Protein AF-A0A8H6J9D0-F1 (afdb_monomer)

pLDDT: mean 76.3, std 20.37, range [29.8, 97.44]

Secondary structure (DSSP, 8-state):
--------------------SHHHHHHHHHHHHHHTTSHHHHHHHHHHHHHHHHHHHHHHHHHHHHHHHHHHHHHHHHHHHHHHHHHHHHHHHHHHHHHHHHHHHHHHHHHHHHHHHHHHHHHHHHHHHHHHHHHHHHHHHHHHHHHHHHHHHHHHHHHHHHHHHHHHHHHHHHHHHHHHHHHHHHHHHHHHHHHHHHHHTS--PPPTTTTHHHHHHHHHHHHHHHHHHHHHHSTTTHHHHHHHHHHH-HHHHHHHHHHHHHHSHHHHHHHHHHHHHHHHHHHHHHHTTTS-TTTHHHHHHHHHHHHHHHHHHHHHHTTSSSEEEEE-----GGGEEEPPP----PPPP--------------PPPP----PPPPPPGGGEEEEEE-EEEEE-SS---SSSS--EEEEE-EEEEEHHHHHHHHHHHHHHHHHHHHHHHHHHHHTSS-------------------

Mean predicted aligned error: 22.45 Å

Organism: NCBI:txid2175906

Sequence (465 aa):
MTPSANHDPPKAGTSARRQGPEEVFDEFVSFIRRFCTEKSFKDLKALVLDYDTLQKKLGDTKAAYDKNLEELTRLVADRNTEKQRFEKKIEEQTKQHSKVLEDKAAAYLKLKAAQDATTARNETIKLLEENIKNFIVTHKRDEELNIKLNNTIKEQNEQLGVLKKETAMLKSELQSKIEDLDKQSKDLTTAESKIATFQSYTATLTQLQDVRVDISKTFASSFEDASSLFREFLGRDVEEALDTLPAVNPFQDTLVRAVLLEVLPDQQRTHRDTCAERVVEEVLTAVAGWVLADQLTTFKSRLSRLTSLLCVNWQRVQRLHERVEPCFVFETPDDWQPLPTWIDPVPSDSSATAAPRRQENREPQPRQKELKPAALSTSDIVEVVWPAFLANSLEQPTDEEGGTSDLIYHGFVLTRAEVQGAADEEMPRRAMRRAIRTSNTVAQKKRRDSAVFLSPGASDGLDVK

Structure (mmCIF, N/CA/C/O backbone):
data_AF-A0A8H6J9D0-F1
#
_entry.id   AF-A0A8H6J9D0-F1
#
loop_
_atom_site.group_PDB
_atom_site.id
_atom_site.type_symbol
_atom_site.label_atom_id
_atom_site.label_alt_id
_atom_site.label_comp_id
_atom_site.label_asym_id
_atom_site.label_entity_id
_atom_site.label_seq_id
_atom_site.pdbx_PDB_ins_code
_atom_site.Cartn_x
_atom_site.Cartn_y
_atom_site.Cartn_z
_atom_site.occupancy
_atom_site.B_iso_or_equiv
_atom_site.auth_seq_id
_atom_site.auth_comp_id
_atom_site.auth_asym_id
_atom_site.auth_atom_id
_atom_site.pdbx_PDB_model_num
ATOM 1 N N . MET A 1 1 ? 64.592 -9.053 -138.877 1.00 39.19 1 MET A N 1
ATOM 2 C CA . MET A 1 1 ? 63.715 -8.837 -140.046 1.00 39.19 1 MET A CA 1
ATOM 3 C C . MET A 1 1 ? 64.439 -7.922 -141.025 1.00 39.19 1 MET A C 1
ATOM 5 O O . MET A 1 1 ? 64.935 -6.887 -140.610 1.00 39.19 1 MET A O 1
ATOM 9 N N . THR A 1 2 ? 64.516 -8.360 -142.275 1.00 52.16 2 THR A N 1
ATOM 10 C CA . THR A 1 2 ? 65.007 -7.728 -143.528 1.00 52.16 2 THR A CA 1
ATOM 11 C C . THR A 1 2 ? 63.963 -8.094 -144.617 1.00 52.16 2 THR A C 1
ATOM 13 O O . THR A 1 2 ? 63.013 -8.795 -144.239 1.00 52.16 2 THR A O 1
ATOM 16 N N . PRO A 1 3 ? 64.046 -7.736 -145.929 1.00 52.19 3 PRO A N 1
ATOM 17 C CA . PRO A 1 3 ? 65.008 -6.923 -146.721 1.00 52.19 3 PRO A CA 1
ATOM 18 C C . PRO A 1 3 ? 64.584 -5.425 -146.777 1.00 52.19 3 PRO A C 1
ATOM 20 O O . PRO A 1 3 ? 64.103 -4.968 -145.746 1.00 52.19 3 PRO A O 1
ATOM 23 N N . SER A 1 4 ? 64.750 -4.549 -147.794 1.00 39.44 4 SER A N 1
ATOM 24 C CA . SER A 1 4 ? 65.168 -4.562 -149.229 1.00 39.44 4 SER A CA 1
ATOM 25 C C . SER A 1 4 ? 65.584 -3.129 -149.664 1.00 39.44 4 SER A C 1
ATOM 27 O O . SER A 1 4 ? 65.245 -2.195 -148.946 1.00 39.44 4 SER A O 1
ATOM 29 N N . ALA A 1 5 ? 66.168 -2.822 -150.839 1.00 44.75 5 ALA A N 1
ATOM 30 C CA . ALA A 1 5 ? 67.048 -3.520 -151.806 1.00 44.75 5 ALA A CA 1
ATOM 31 C C . ALA A 1 5 ? 67.361 -2.563 -153.002 1.00 44.75 5 ALA A C 1
ATOM 33 O O . ALA A 1 5 ? 66.811 -1.467 -153.053 1.00 44.75 5 ALA A O 1
ATOM 34 N N . ASN A 1 6 ? 68.147 -3.037 -153.986 1.00 37.31 6 ASN A N 1
ATOM 35 C CA . ASN A 1 6 ? 68.419 -2.472 -155.332 1.00 37.31 6 ASN A CA 1
ATOM 36 C C . ASN A 1 6 ? 69.357 -1.235 -155.381 1.00 37.31 6 ASN A C 1
ATOM 38 O O . ASN A 1 6 ? 69.153 -0.285 -154.636 1.00 37.31 6 ASN A O 1
ATOM 42 N N . HIS A 1 7 ? 70.498 -1.227 -156.101 1.00 37.91 7 HIS A N 1
ATOM 43 C CA . HIS A 1 7 ? 70.824 -1.523 -157.530 1.00 37.91 7 HIS A CA 1
ATOM 44 C C . HIS A 1 7 ? 70.458 -0.350 -158.481 1.00 37.91 7 HIS A C 1
ATOM 46 O O . HIS A 1 7 ? 69.357 0.176 -158.370 1.00 37.91 7 HIS A O 1
ATOM 52 N N . ASP A 1 8 ? 71.290 0.108 -159.440 1.00 38.03 8 ASP A N 1
ATOM 53 C CA . ASP A 1 8 ? 72.643 -0.330 -159.877 1.00 38.03 8 ASP A CA 1
ATOM 54 C C . ASP A 1 8 ? 73.431 0.781 -160.656 1.00 38.03 8 ASP A C 1
ATOM 56 O O . ASP A 1 8 ? 72.842 1.814 -160.982 1.00 38.03 8 ASP A O 1
ATOM 60 N N . PRO A 1 9 ? 74.745 0.614 -160.968 1.00 69.44 9 PRO A N 1
ATOM 61 C CA . PRO A 1 9 ? 75.595 1.568 -161.721 1.00 69.44 9 PRO A CA 1
ATOM 62 C C . PRO A 1 9 ? 75.652 1.272 -163.248 1.00 69.44 9 PRO A C 1
ATOM 64 O O . PRO A 1 9 ? 75.056 0.286 -163.683 1.00 69.44 9 PRO A O 1
ATOM 67 N N . PRO A 1 10 ? 76.397 2.046 -164.091 1.00 49.84 10 PRO A N 1
ATOM 68 C CA . PRO A 1 10 ? 77.712 1.525 -164.551 1.00 49.84 10 PRO A CA 1
ATOM 69 C C . PRO A 1 10 ? 78.811 2.515 -165.072 1.00 49.84 10 PRO A C 1
ATOM 71 O O . PRO A 1 10 ? 78.544 3.505 -165.739 1.00 49.84 10 PRO A O 1
ATOM 74 N N . LYS A 1 11 ? 80.079 2.093 -164.894 1.00 36.78 11 LYS A N 1
ATOM 75 C CA . LYS A 1 11 ? 81.253 2.118 -165.826 1.00 36.78 11 LYS A CA 1
ATOM 76 C C . LYS A 1 11 ? 81.725 3.396 -166.584 1.00 36.78 11 LYS A C 1
ATOM 78 O O . LYS A 1 11 ? 81.261 3.696 -167.673 1.00 36.78 11 LYS A O 1
ATOM 83 N N . ALA A 1 12 ? 82.855 3.933 -166.097 1.00 38.75 12 ALA A N 1
ATOM 84 C CA . ALA A 1 12 ? 84.196 3.997 -166.738 1.00 38.75 12 ALA A CA 1
ATOM 85 C C . ALA A 1 12 ? 84.439 4.569 -168.169 1.00 38.75 12 ALA A C 1
ATOM 87 O O . ALA A 1 12 ? 83.919 4.068 -169.159 1.00 38.75 12 ALA A O 1
ATOM 88 N N . GLY A 1 13 ? 85.437 5.470 -168.276 1.00 33.81 13 GLY A N 1
ATOM 89 C CA . GLY A 1 13 ? 86.128 5.879 -169.517 1.00 33.81 13 GLY A CA 1
ATOM 90 C C . GLY A 1 13 ? 87.422 6.677 -169.232 1.00 33.81 13 GLY A C 1
ATOM 91 O O . GLY A 1 13 ? 87.447 7.490 -168.313 1.00 33.81 13 GLY A O 1
ATOM 92 N N . THR A 1 14 ? 88.517 6.425 -169.962 1.00 34.75 14 THR A N 1
ATOM 93 C CA . THR A 1 14 ? 89.889 6.926 -169.682 1.00 34.75 14 THR A CA 1
ATOM 94 C C . THR A 1 14 ? 90.368 8.050 -170.620 1.00 34.75 14 THR A C 1
ATOM 96 O O . THR A 1 14 ? 90.040 8.025 -171.800 1.00 34.75 14 THR A O 1
ATOM 99 N N . SER A 1 15 ? 91.244 8.960 -170.134 1.00 35.75 15 SER A N 1
ATOM 100 C CA . SER A 1 15 ? 92.591 9.255 -170.719 1.00 35.75 15 SER A CA 1
ATOM 101 C C . SER A 1 15 ? 93.160 10.688 -170.498 1.00 35.75 15 SER A C 1
ATOM 103 O O . SER A 1 15 ? 92.928 11.595 -171.287 1.00 35.75 15 SER A O 1
ATOM 105 N N . ALA A 1 16 ? 94.025 10.828 -169.484 1.00 41.22 16 ALA A N 1
ATOM 106 C CA . ALA A 1 16 ? 95.269 11.631 -169.403 1.00 41.22 16 ALA A CA 1
ATOM 107 C C . ALA A 1 16 ? 95.466 13.015 -170.101 1.00 41.22 16 ALA A C 1
ATOM 109 O O . ALA A 1 16 ? 95.679 13.091 -171.311 1.00 41.22 16 ALA A O 1
ATOM 110 N N . ARG A 1 17 ? 95.784 14.044 -169.284 1.00 34.50 17 ARG A N 1
ATOM 111 C CA . ARG A 1 17 ? 97.059 14.817 -169.358 1.00 34.50 17 ARG A CA 1
ATOM 112 C C . ARG A 1 17 ? 97.435 15.394 -167.965 1.00 34.50 17 ARG A C 1
ATOM 114 O O . ARG A 1 17 ? 96.622 15.320 -167.055 1.00 34.50 17 ARG A O 1
ATOM 121 N N . ARG A 1 18 ? 98.684 15.854 -167.762 1.00 42.44 18 ARG A N 1
ATOM 122 C CA . ARG A 1 18 ? 99.296 16.179 -166.440 1.00 42.44 18 ARG A CA 1
ATOM 123 C C . ARG A 1 18 ? 99.123 17.642 -165.988 1.00 42.44 18 ARG A C 1
ATOM 125 O O . ARG A 1 18 ? 99.293 18.515 -166.833 1.00 42.44 18 ARG A O 1
ATOM 132 N N . GLN A 1 19 ? 99.061 17.880 -164.667 1.00 40.97 19 GLN A N 1
ATOM 133 C CA . GLN A 1 19 ? 99.590 19.077 -163.970 1.00 40.97 19 GLN A CA 1
ATOM 134 C C . GLN A 1 19 ? 99.745 18.847 -162.437 1.00 40.97 19 GLN A C 1
ATOM 136 O O . GLN A 1 19 ? 99.212 17.868 -161.929 1.00 40.97 19 GLN A O 1
ATOM 141 N N . GLY A 1 20 ? 100.556 19.698 -161.778 1.00 39.25 20 GLY A N 1
ATOM 142 C CA . GLY A 1 20 ? 100.629 20.055 -160.334 1.00 39.25 20 GLY A CA 1
ATOM 143 C C . GLY A 1 20 ? 100.443 19.031 -159.184 1.00 39.25 20 GLY A C 1
ATOM 144 O O . GLY A 1 20 ? 99.360 18.480 -159.032 1.00 39.25 20 GLY A O 1
ATOM 145 N N . PRO A 1 21 ? 101.422 18.885 -158.256 1.00 56.25 21 PRO A N 1
ATOM 146 C CA . PRO A 1 21 ? 101.198 18.285 -156.927 1.00 56.25 21 PRO A CA 1
ATOM 147 C C . PRO A 1 21 ? 100.826 19.292 -155.819 1.00 56.25 21 PRO A C 1
ATOM 149 O O . PRO A 1 21 ? 100.160 18.914 -154.860 1.00 56.25 21 PRO A O 1
ATOM 152 N N . GLU A 1 22 ? 101.276 20.550 -155.907 1.00 58.25 22 GLU A N 1
ATOM 153 C CA . GLU A 1 22 ? 101.143 21.531 -154.810 1.00 58.25 22 GLU A CA 1
ATOM 154 C C . GLU A 1 22 ? 99.717 22.093 -154.683 1.00 58.25 22 GLU A C 1
ATOM 156 O O . GLU A 1 22 ? 99.222 22.269 -153.570 1.00 58.25 22 GLU A O 1
ATOM 161 N N . GLU A 1 23 ? 99.008 22.256 -155.807 1.00 59.19 23 GLU A N 1
ATOM 162 C CA . GLU A 1 23 ? 97.603 22.693 -155.838 1.00 59.19 23 GLU A CA 1
ATOM 163 C C . GLU A 1 23 ? 96.685 21.762 -155.028 1.00 59.19 23 GLU A C 1
ATOM 165 O O . GLU A 1 23 ? 95.736 22.230 -154.409 1.00 59.19 23 GLU A O 1
ATOM 170 N N . VAL A 1 24 ? 97.003 20.463 -154.941 1.00 61.47 24 VAL A N 1
ATOM 171 C CA . VAL A 1 24 ? 96.236 19.478 -154.152 1.00 61.47 24 VAL A CA 1
ATOM 172 C C . VAL A 1 24 ? 96.331 19.759 -152.646 1.00 61.47 24 VAL A C 1
ATOM 174 O O . VAL A 1 24 ? 95.370 19.538 -151.907 1.00 61.47 24 VAL A O 1
ATOM 177 N N . PHE A 1 25 ? 97.472 20.270 -152.171 1.00 67.25 25 PHE A N 1
ATOM 178 C CA . PHE A 1 25 ? 97.645 20.633 -150.763 1.00 67.25 25 PHE A CA 1
ATOM 179 C C . PHE A 1 25 ? 96.922 21.936 -150.420 1.00 67.25 25 PHE A C 1
ATOM 181 O O . PHE A 1 25 ? 96.261 21.991 -149.382 1.00 67.25 25 PHE A O 1
ATOM 188 N N . ASP A 1 26 ? 96.982 22.951 -151.284 1.00 69.38 26 ASP A N 1
ATOM 189 C CA . ASP A 1 26 ? 96.216 24.186 -151.082 1.00 69.38 26 ASP A CA 1
ATOM 190 C C . ASP A 1 26 ? 94.705 23.966 -151.261 1.00 69.38 26 ASP A C 1
ATOM 192 O O . ASP A 1 26 ? 93.917 24.538 -150.508 1.00 69.38 26 ASP A O 1
ATOM 196 N N . GLU A 1 27 ? 94.272 23.077 -152.161 1.00 65.94 27 GLU A N 1
ATOM 197 C CA . GLU A 1 27 ? 92.868 22.667 -152.274 1.00 65.94 27 GLU A CA 1
ATOM 198 C C . GLU A 1 27 ? 92.399 21.925 -151.012 1.00 65.94 27 GLU A C 1
ATOM 200 O O . GLU A 1 27 ? 91.338 22.251 -150.479 1.00 65.94 27 GLU A O 1
ATOM 205 N N . PHE A 1 28 ? 93.205 21.014 -150.451 1.00 73.19 28 PHE A N 1
ATOM 206 C CA . PHE A 1 28 ? 92.889 20.354 -149.179 1.00 73.19 28 PHE A CA 1
ATOM 207 C C . PHE A 1 28 ? 92.873 21.332 -147.992 1.00 73.19 28 PHE A C 1
ATOM 209 O O . PHE A 1 28 ? 91.952 21.307 -147.175 1.00 73.19 28 PHE A O 1
ATOM 216 N N . VAL A 1 29 ? 93.847 22.241 -147.895 1.00 74.75 29 VAL A N 1
ATOM 217 C CA . VAL A 1 29 ? 93.881 23.276 -146.848 1.00 74.75 29 VAL A CA 1
ATOM 218 C C . VAL A 1 29 ? 92.708 24.248 -147.002 1.00 74.75 29 VAL A C 1
ATOM 220 O O . VAL A 1 29 ? 92.115 24.648 -145.998 1.00 74.75 29 VAL A O 1
ATOM 223 N N . SER A 1 30 ? 92.327 24.599 -148.231 1.00 74.19 30 SER A N 1
ATOM 224 C CA . SER A 1 30 ? 91.138 25.398 -148.542 1.00 74.19 30 SER A CA 1
ATOM 225 C C . SER A 1 30 ? 89.854 24.650 -148.175 1.00 74.19 30 SER A C 1
ATOM 227 O O . SER A 1 30 ? 88.984 25.229 -147.526 1.00 74.19 30 SER A O 1
ATOM 229 N N . PHE A 1 31 ? 89.762 23.348 -148.466 1.00 75.50 31 PHE A N 1
ATOM 230 C CA . PHE A 1 31 ? 88.655 22.483 -148.055 1.00 75.50 31 PHE A CA 1
ATOM 231 C C . PHE A 1 31 ? 88.523 22.409 -146.529 1.00 75.50 31 PHE A C 1
ATOM 233 O O . PHE A 1 31 ? 87.433 22.632 -146.012 1.00 75.50 31 PHE A O 1
ATOM 240 N N . ILE A 1 32 ? 89.616 22.202 -145.787 1.00 75.06 32 ILE A N 1
ATOM 241 C CA . ILE A 1 32 ? 89.613 22.238 -144.314 1.00 75.06 32 ILE A CA 1
ATOM 242 C C . ILE A 1 32 ? 89.181 23.621 -143.802 1.00 75.06 32 ILE A C 1
ATOM 244 O O . ILE A 1 32 ? 88.355 23.716 -142.895 1.00 75.06 32 ILE A O 1
ATOM 248 N N . ARG A 1 33 ? 89.679 24.714 -144.395 1.00 75.06 33 ARG A N 1
ATOM 249 C CA . ARG A 1 33 ? 89.313 26.089 -144.001 1.00 75.06 33 ARG A CA 1
ATOM 250 C C . ARG A 1 33 ? 87.840 26.398 -144.305 1.00 75.06 33 ARG A C 1
ATOM 252 O O . ARG A 1 33 ? 87.186 27.090 -143.524 1.00 75.06 33 ARG A O 1
ATOM 259 N N . ARG A 1 34 ? 87.305 25.846 -145.398 1.00 74.12 34 ARG A N 1
ATOM 260 C CA . ARG A 1 34 ? 85.893 25.900 -145.800 1.00 74.12 34 ARG A CA 1
ATOM 261 C C . ARG A 1 34 ? 85.025 25.081 -144.849 1.00 74.12 34 ARG A C 1
ATOM 263 O O . ARG A 1 34 ? 84.118 25.646 -144.260 1.00 74.12 34 ARG A O 1
ATOM 270 N N . PHE A 1 35 ? 85.357 23.820 -144.589 1.00 73.56 35 PHE A N 1
ATOM 271 C CA . PHE A 1 35 ? 84.652 22.959 -143.634 1.00 73.56 35 PHE A CA 1
ATOM 272 C C . PHE A 1 35 ? 84.623 23.567 -142.221 1.00 73.56 35 PHE A C 1
ATOM 274 O O . PHE A 1 35 ? 83.564 23.675 -141.614 1.00 73.56 35 PHE A O 1
ATOM 281 N N . CYS A 1 36 ? 85.746 24.103 -141.731 1.00 73.19 36 CYS A N 1
ATOM 282 C CA . CYS A 1 36 ? 85.807 24.805 -140.443 1.00 73.19 36 CYS A CA 1
ATOM 283 C C . CYS A 1 36 ? 85.058 26.156 -140.415 1.00 73.19 36 CYS A C 1
ATOM 285 O O . CYS A 1 36 ? 84.836 26.712 -139.335 1.00 73.19 36 CYS A O 1
ATOM 287 N N . THR A 1 37 ? 84.671 26.710 -141.570 1.00 76.62 37 THR A N 1
ATOM 288 C CA . THR A 1 37 ? 83.830 27.917 -141.667 1.00 76.62 37 THR A CA 1
ATOM 289 C C . THR A 1 37 ? 82.380 27.628 -142.057 1.00 76.62 37 THR A C 1
ATOM 291 O O . THR A 1 37 ? 81.529 28.497 -141.826 1.00 76.62 37 THR A O 1
ATOM 294 N N . GLU A 1 38 ? 82.072 26.428 -142.555 1.00 77.31 38 GLU A N 1
ATOM 295 C CA . GLU A 1 38 ? 80.714 25.949 -142.788 1.00 77.31 38 GLU A CA 1
ATOM 296 C C . GLU A 1 38 ? 79.884 25.962 -141.504 1.00 77.31 38 GLU A C 1
ATOM 298 O O . GLU A 1 38 ? 80.376 25.870 -140.373 1.00 77.31 38 GLU A O 1
ATOM 303 N N . LYS A 1 39 ? 78.569 26.078 -141.698 1.00 81.31 39 LYS A N 1
ATOM 304 C CA . LYS A 1 39 ? 77.612 26.075 -140.600 1.00 81.31 39 LYS A CA 1
ATOM 305 C C . LYS A 1 39 ? 77.633 24.741 -139.841 1.00 81.31 39 LYS A C 1
ATOM 307 O O . LYS A 1 39 ? 77.611 24.754 -138.621 1.00 81.31 39 LYS A O 1
ATOM 312 N N . SER A 1 40 ? 77.780 23.624 -140.553 1.00 78.94 40 SER A N 1
ATOM 313 C CA . SER A 1 40 ? 77.915 22.255 -140.028 1.00 78.94 40 SER A CA 1
ATOM 314 C C . SER A 1 40 ? 78.939 22.136 -138.887 1.00 78.94 40 SER A C 1
ATOM 316 O O . SER A 1 40 ? 78.613 21.638 -137.811 1.00 78.94 40 SER A O 1
ATOM 318 N N . PHE A 1 41 ? 80.160 22.640 -139.081 1.00 81.00 41 PHE A N 1
ATOM 319 C CA . PHE A 1 41 ? 81.224 22.575 -138.075 1.00 81.00 41 PHE A CA 1
ATOM 320 C C . PHE A 1 41 ? 81.017 23.561 -136.914 1.00 81.00 41 PHE A C 1
ATOM 322 O O . PHE A 1 41 ? 81.369 23.266 -135.771 1.00 81.00 41 PHE A O 1
ATOM 329 N N . LYS A 1 42 ? 80.409 24.725 -137.174 1.00 81.81 42 LYS A N 1
ATOM 330 C CA . LYS A 1 42 ? 80.035 25.691 -136.125 1.00 81.81 42 LYS A CA 1
ATOM 331 C C . LYS A 1 42 ? 78.899 25.163 -135.249 1.00 81.81 42 LYS A C 1
ATOM 333 O O . LYS A 1 42 ? 78.999 25.263 -134.029 1.00 81.81 42 LYS A O 1
ATOM 338 N N . ASP A 1 43 ? 77.888 24.552 -135.861 1.00 82.19 43 ASP A N 1
ATOM 339 C CA . ASP A 1 43 ? 76.774 23.881 -135.191 1.00 82.19 43 ASP A CA 1
ATOM 340 C C . ASP A 1 43 ? 77.309 22.687 -134.359 1.00 82.19 43 ASP A C 1
ATOM 342 O O . ASP A 1 43 ? 76.923 22.528 -133.204 1.00 82.19 43 ASP A O 1
ATOM 346 N N . LEU A 1 44 ? 78.291 21.919 -134.863 1.00 83.06 44 LEU A N 1
ATOM 347 C CA . LEU A 1 44 ? 78.986 20.871 -134.093 1.00 83.06 44 LEU A CA 1
ATOM 348 C C . LEU A 1 44 ? 79.792 21.431 -132.905 1.00 83.06 44 LEU A C 1
ATOM 350 O O . LEU A 1 44 ? 79.756 20.866 -131.814 1.00 83.06 44 LEU A O 1
ATOM 354 N N . LYS A 1 45 ? 80.507 22.550 -133.080 1.00 83.19 45 LYS A N 1
ATOM 355 C CA . LYS A 1 45 ? 81.243 23.201 -131.981 1.00 83.19 45 LYS A CA 1
ATOM 356 C C . LYS A 1 45 ? 80.298 23.759 -130.911 1.00 83.19 45 LYS A C 1
ATOM 358 O O . LYS A 1 45 ? 80.625 23.686 -129.729 1.00 83.19 45 LYS A O 1
ATOM 363 N N . ALA A 1 46 ? 79.142 24.290 -131.311 1.00 84.12 46 ALA A N 1
ATOM 364 C CA . ALA A 1 46 ? 78.084 24.679 -130.384 1.00 84.12 46 ALA A CA 1
ATOM 365 C C . ALA A 1 46 ? 77.550 23.455 -129.623 1.00 84.12 46 ALA A C 1
ATOM 367 O O . ALA A 1 46 ? 77.512 23.489 -128.401 1.00 84.12 46 ALA A O 1
ATOM 368 N N . LEU A 1 47 ? 77.275 22.344 -130.317 1.00 86.69 47 LEU A N 1
ATOM 369 C CA . LEU A 1 47 ? 76.805 21.094 -129.709 1.00 86.69 47 LEU A CA 1
ATOM 370 C C . LEU A 1 47 ? 77.774 20.529 -128.653 1.00 86.69 47 LEU A C 1
ATOM 372 O O . LEU A 1 47 ? 77.321 20.008 -127.638 1.00 86.69 47 LEU A O 1
ATOM 376 N N . VAL A 1 48 ? 79.093 20.652 -128.850 1.00 84.62 48 VAL A N 1
ATOM 377 C CA . VAL A 1 48 ? 80.096 20.259 -127.838 1.00 84.62 48 VAL A CA 1
ATOM 378 C C . VAL A 1 48 ? 80.061 21.189 -126.619 1.00 84.62 48 VAL A C 1
ATOM 380 O O . VAL A 1 48 ? 80.055 20.709 -125.491 1.00 84.62 48 VAL A O 1
ATOM 383 N N . LEU A 1 49 ? 79.959 22.508 -126.816 1.00 88.19 49 LEU A N 1
ATOM 384 C CA . LEU A 1 49 ? 79.837 23.468 -125.708 1.00 88.19 49 LEU A CA 1
ATOM 385 C C . LEU A 1 49 ? 78.505 23.324 -124.949 1.00 88.19 49 LEU A C 1
ATOM 387 O O . LEU A 1 49 ? 78.469 23.486 -123.727 1.00 88.19 49 LEU A O 1
ATOM 391 N N . ASP A 1 50 ? 77.422 22.986 -125.650 1.00 86.62 50 ASP A N 1
ATOM 392 C CA . ASP A 1 50 ? 76.129 22.645 -125.058 1.00 86.62 50 ASP A CA 1
ATOM 393 C C . ASP A 1 50 ? 76.195 21.311 -124.307 1.00 86.62 50 ASP A C 1
ATOM 395 O O . ASP A 1 50 ? 75.614 21.206 -123.229 1.00 86.62 50 ASP A O 1
ATOM 399 N N . TYR A 1 51 ? 76.942 20.319 -124.808 1.00 88.62 51 TYR A N 1
ATOM 400 C CA . TYR A 1 51 ? 77.208 19.065 -124.101 1.00 88.62 51 TYR A CA 1
ATOM 401 C C . TYR A 1 51 ? 78.001 19.302 -122.808 1.00 88.62 51 TYR A C 1
ATOM 403 O O . TYR A 1 51 ? 77.556 18.858 -121.753 1.00 88.62 51 TYR A O 1
ATOM 411 N N . ASP A 1 52 ? 79.096 20.068 -122.842 1.00 88.62 52 ASP A N 1
ATOM 412 C CA . ASP A 1 52 ? 79.868 20.434 -121.642 1.00 88.62 52 ASP A CA 1
ATOM 413 C C . ASP A 1 52 ? 78.996 21.207 -120.635 1.00 88.62 52 ASP A C 1
ATOM 415 O O . ASP A 1 52 ? 79.009 20.950 -119.427 1.00 88.62 52 ASP A O 1
ATOM 419 N N . THR A 1 53 ? 78.165 22.127 -121.136 1.00 88.00 53 THR A N 1
ATOM 420 C CA . THR A 1 53 ? 77.203 22.894 -120.332 1.00 88.00 53 THR A CA 1
ATOM 421 C C . THR A 1 53 ? 76.120 21.999 -119.726 1.00 88.00 53 THR A C 1
ATOM 423 O O . THR A 1 53 ? 75.715 22.211 -118.580 1.00 88.00 53 THR A O 1
ATOM 426 N N . LEU A 1 54 ? 75.643 20.993 -120.461 1.00 89.19 54 LEU A N 1
ATOM 427 C CA . LEU A 1 54 ? 74.652 20.023 -120.001 1.00 89.19 54 LEU A CA 1
ATOM 428 C C . LEU A 1 54 ? 75.259 19.045 -118.991 1.00 89.19 54 LEU A C 1
ATOM 430 O O . LEU A 1 54 ? 74.628 18.773 -117.974 1.00 89.19 54 LEU A O 1
ATOM 434 N N . GLN A 1 55 ? 76.491 18.580 -119.209 1.00 90.31 55 GLN A N 1
ATOM 435 C CA . GLN A 1 55 ? 77.233 17.734 -118.275 1.00 90.31 55 GLN A CA 1
ATOM 436 C C . GLN A 1 55 ? 77.511 18.480 -116.964 1.00 90.31 55 GLN A C 1
ATOM 438 O O . GLN A 1 55 ? 77.325 17.909 -115.888 1.00 90.31 55 GLN A O 1
ATOM 443 N N . LYS A 1 56 ? 77.860 19.773 -117.029 1.00 92.12 56 LYS A N 1
ATOM 444 C CA . LYS A 1 56 ? 77.970 20.620 -115.835 1.00 92.12 56 LYS A CA 1
ATOM 445 C C . LYS A 1 56 ? 76.626 20.760 -115.114 1.00 92.12 56 LYS A C 1
ATOM 447 O O . LYS A 1 56 ? 76.556 20.463 -113.927 1.00 92.12 56 LYS A O 1
ATOM 452 N N . LYS A 1 57 ? 75.548 21.120 -115.824 1.00 91.50 57 LYS A N 1
ATOM 453 C CA . LYS A 1 57 ? 74.188 21.201 -115.249 1.00 91.50 57 LYS A CA 1
ATOM 454 C C . LYS A 1 57 ? 73.735 19.872 -114.634 1.00 91.50 57 LYS A C 1
ATOM 456 O O . LYS A 1 57 ? 73.060 19.885 -113.610 1.00 91.50 57 LYS A O 1
ATOM 461 N N . LEU A 1 58 ? 74.106 18.735 -115.223 1.00 90.31 58 LEU A N 1
ATOM 462 C CA . LEU A 1 58 ? 73.825 17.399 -114.693 1.00 90.31 58 LEU A CA 1
ATOM 463 C C . LEU A 1 58 ? 74.615 17.122 -113.403 1.00 90.31 58 LEU A C 1
ATOM 465 O O . LEU A 1 58 ? 74.066 16.551 -112.466 1.00 90.31 58 LEU A O 1
ATOM 469 N N . GLY A 1 59 ? 75.870 17.574 -113.319 1.00 91.81 59 GLY A N 1
ATOM 470 C CA . GLY A 1 59 ? 76.657 17.556 -112.084 1.00 91.81 59 GLY A CA 1
ATOM 471 C C . GLY A 1 59 ? 76.048 18.434 -110.985 1.00 91.81 59 GLY A C 1
ATOM 472 O O . GLY A 1 59 ? 75.803 17.948 -109.883 1.00 91.81 59 GLY A O 1
ATOM 473 N N . ASP A 1 60 ? 75.732 19.692 -111.306 1.00 92.50 60 ASP A N 1
ATOM 474 C CA . ASP A 1 60 ? 75.143 20.665 -110.376 1.00 92.50 60 ASP A CA 1
ATOM 475 C C . ASP A 1 60 ? 73.768 20.188 -109.855 1.00 92.50 60 ASP A C 1
ATOM 477 O O . ASP A 1 60 ? 73.495 20.234 -108.654 1.00 92.50 60 ASP A O 1
ATOM 481 N N . THR A 1 61 ? 72.904 19.669 -110.738 1.00 91.00 61 THR A N 1
ATOM 482 C CA . THR A 1 61 ? 71.584 19.128 -110.354 1.00 91.00 61 THR A CA 1
ATOM 483 C C . THR A 1 61 ? 71.678 17.812 -109.592 1.00 91.00 61 THR A C 1
ATOM 485 O O . THR A 1 61 ? 70.895 17.615 -108.664 1.00 91.00 61 THR A O 1
ATOM 488 N N . LYS A 1 62 ? 72.646 16.939 -109.904 1.00 92.62 62 LYS A N 1
ATOM 489 C CA . LYS A 1 62 ? 72.903 15.740 -109.099 1.00 92.62 62 LYS A CA 1
ATOM 490 C C . LYS A 1 62 ? 73.368 16.113 -107.690 1.00 92.62 62 LYS A C 1
ATOM 492 O O . LYS A 1 62 ? 72.791 15.621 -106.729 1.00 92.62 62 LYS A O 1
ATOM 497 N N . ALA A 1 63 ? 74.332 17.023 -107.551 1.00 92.44 63 ALA A N 1
ATOM 498 C CA . ALA A 1 63 ? 74.800 17.481 -106.242 1.00 92.44 63 ALA A CA 1
ATOM 499 C C . ALA A 1 63 ? 73.672 18.133 -105.415 1.00 92.44 63 ALA A C 1
ATOM 501 O O . ALA A 1 63 ? 73.578 17.913 -104.208 1.00 92.44 63 ALA A O 1
ATOM 502 N N . ALA A 1 64 ? 72.775 18.885 -106.063 1.00 91.94 64 ALA A N 1
ATOM 503 C CA . ALA A 1 64 ? 71.578 19.421 -105.419 1.00 91.94 64 ALA A CA 1
ATOM 504 C C . ALA A 1 64 ? 70.576 18.323 -105.009 1.00 91.94 64 ALA A C 1
ATOM 506 O O . ALA A 1 64 ? 70.002 18.403 -103.926 1.00 91.94 64 ALA A O 1
ATOM 507 N N . TYR A 1 65 ? 70.374 17.290 -105.835 1.00 92.62 65 TYR A N 1
ATOM 508 C CA . TYR A 1 65 ? 69.523 16.142 -105.505 1.00 92.62 65 TYR A CA 1
ATOM 509 C C . TYR A 1 65 ? 70.080 15.340 -104.321 1.00 92.62 65 TYR A C 1
ATOM 511 O O . TYR A 1 65 ? 69.347 15.086 -103.366 1.00 92.62 65 TYR A O 1
ATOM 519 N N . ASP A 1 66 ? 71.372 15.008 -104.350 1.00 94.00 66 ASP A N 1
ATOM 520 C CA . ASP A 1 66 ? 72.053 14.259 -103.291 1.00 94.00 66 ASP A CA 1
ATOM 521 C C . ASP A 1 66 ? 71.980 15.037 -101.956 1.00 94.00 66 ASP A C 1
ATOM 523 O O . ASP A 1 66 ? 71.561 14.484 -100.938 1.00 94.00 66 ASP A O 1
ATOM 527 N N . LYS A 1 67 ? 72.227 16.359 -101.967 1.00 94.31 67 LYS A N 1
ATOM 528 C CA . LYS A 1 67 ? 72.059 17.230 -100.785 1.00 94.31 67 LYS A CA 1
ATOM 529 C C . LYS A 1 67 ? 70.607 17.318 -100.294 1.00 94.31 67 LYS A C 1
ATOM 531 O O . LYS A 1 67 ? 70.363 17.299 -99.089 1.00 94.31 67 LYS A O 1
ATOM 536 N N . ASN A 1 68 ? 69.630 17.403 -101.198 1.00 94.06 68 ASN A N 1
ATOM 537 C CA . ASN A 1 68 ? 68.212 17.396 -100.823 1.00 94.06 68 ASN A CA 1
ATOM 538 C C . ASN A 1 68 ? 67.804 16.057 -100.184 1.00 94.06 68 ASN A C 1
ATOM 540 O O . ASN A 1 68 ? 66.970 16.041 -99.280 1.00 94.06 68 ASN A O 1
ATOM 544 N N . LEU A 1 69 ? 68.401 14.943 -100.619 1.00 94.56 69 LEU A N 1
ATOM 545 C CA . LEU A 1 69 ? 68.182 13.618 -100.042 1.00 94.56 69 LEU A CA 1
ATOM 546 C C . LEU A 1 69 ? 68.804 13.498 -98.639 1.00 94.56 69 LEU A C 1
ATOM 548 O O . LEU A 1 69 ? 68.169 12.937 -97.743 1.00 94.56 69 LEU A O 1
ATOM 552 N N . GLU A 1 70 ? 69.988 14.073 -98.411 1.00 94.19 70 GLU A N 1
ATOM 553 C CA . GLU A 1 70 ? 70.595 14.196 -97.076 1.00 94.19 70 GLU A CA 1
ATOM 554 C C . GLU A 1 70 ? 69.736 15.052 -96.130 1.00 94.19 70 GLU A C 1
ATOM 556 O O . GLU A 1 70 ? 69.419 14.619 -95.018 1.00 94.19 70 GLU A O 1
ATOM 561 N N . GLU A 1 71 ? 69.297 16.238 -96.566 1.00 94.19 71 GLU A N 1
ATOM 562 C CA . GLU A 1 71 ? 68.445 17.118 -95.756 1.00 94.19 71 GLU A CA 1
ATOM 563 C C . GLU A 1 71 ? 67.082 16.486 -95.447 1.00 94.19 71 GLU A C 1
ATOM 565 O O . GLU A 1 71 ? 66.625 16.553 -94.304 1.00 94.19 71 GLU A O 1
ATOM 570 N N . LEU A 1 72 ? 66.463 15.801 -96.416 1.00 93.50 72 LEU A N 1
ATOM 571 C CA . LEU A 1 72 ? 65.235 15.032 -96.201 1.00 93.50 72 LEU A CA 1
ATOM 572 C C . LEU A 1 72 ? 65.452 13.883 -95.205 1.00 93.50 72 LEU A C 1
ATOM 574 O O . LEU A 1 72 ? 64.623 13.676 -94.319 1.00 93.50 72 LEU A O 1
ATOM 578 N N . THR A 1 73 ? 66.573 13.165 -95.307 1.00 94.19 73 THR A N 1
ATOM 579 C CA . THR A 1 73 ? 66.925 12.076 -94.382 1.00 94.19 73 THR A CA 1
ATOM 580 C C . THR A 1 73 ? 67.105 12.602 -92.958 1.00 94.19 73 THR A C 1
ATOM 582 O O . THR A 1 73 ? 66.569 12.012 -92.016 1.00 94.19 73 THR A O 1
ATOM 585 N N . ARG A 1 74 ? 67.772 13.755 -92.790 1.00 95.25 74 ARG A N 1
ATOM 586 C CA . ARG A 1 74 ? 67.895 14.433 -91.492 1.00 95.25 74 ARG A CA 1
ATOM 587 C C . ARG A 1 74 ? 66.528 14.852 -90.948 1.00 95.25 74 ARG A C 1
ATOM 589 O O . ARG A 1 74 ? 66.209 14.499 -89.821 1.00 95.25 74 ARG A O 1
ATOM 596 N N . LEU A 1 75 ? 65.689 15.510 -91.752 1.00 94.69 75 LEU A N 1
ATOM 597 C CA . LEU A 1 75 ? 64.343 15.934 -91.337 1.00 94.69 75 LEU A CA 1
ATOM 598 C C . LEU A 1 75 ? 63.442 14.751 -90.941 1.00 94.69 75 LEU A C 1
ATOM 600 O O . LEU A 1 75 ? 62.660 14.861 -89.996 1.00 94.69 75 LEU A O 1
ATOM 604 N N . VAL A 1 76 ? 63.559 13.604 -91.618 1.00 94.12 76 VAL A N 1
ATOM 605 C CA . VAL A 1 76 ? 62.857 12.367 -91.234 1.00 94.12 76 VAL A CA 1
ATOM 606 C C . VAL A 1 76 ? 63.379 11.824 -89.901 1.00 94.12 76 VAL A C 1
ATOM 608 O O . VAL A 1 76 ? 62.569 11.432 -89.059 1.00 94.12 76 VAL A O 1
ATOM 611 N N . ALA A 1 77 ? 64.695 11.832 -89.672 1.00 94.69 77 ALA A N 1
ATOM 612 C CA . ALA A 1 77 ? 65.279 11.447 -88.388 1.00 94.69 77 ALA A CA 1
ATOM 613 C C . ALA A 1 77 ? 64.821 12.384 -87.254 1.00 94.69 77 ALA A C 1
ATOM 615 O O . ALA A 1 77 ? 64.274 11.903 -86.260 1.00 94.69 77 ALA A O 1
ATOM 616 N N . ASP A 1 78 ? 64.943 13.701 -87.438 1.00 94.12 78 ASP A N 1
ATOM 617 C CA . ASP A 1 78 ? 64.523 14.729 -86.480 1.00 94.12 78 ASP A CA 1
ATOM 618 C C . ASP A 1 78 ? 63.046 14.545 -86.098 1.00 94.12 78 ASP A C 1
ATOM 620 O O . ASP A 1 78 ? 62.735 14.343 -84.919 1.00 94.12 78 ASP A O 1
ATOM 624 N N . ARG A 1 79 ? 62.145 14.472 -87.093 1.00 93.69 79 ARG A N 1
ATOM 625 C CA . ARG A 1 79 ? 60.701 14.246 -86.891 1.00 93.69 79 ARG A CA 1
ATOM 626 C C . ARG A 1 79 ? 60.407 12.932 -86.163 1.00 93.69 79 ARG A C 1
ATOM 628 O O . ARG A 1 79 ? 59.468 12.866 -85.372 1.00 93.69 79 ARG A O 1
ATOM 635 N N . ASN A 1 80 ? 61.186 11.879 -86.406 1.00 94.56 80 ASN A N 1
ATOM 636 C CA . ASN A 1 80 ? 61.024 10.607 -85.701 1.00 94.56 80 ASN A CA 1
ATOM 637 C C . ASN A 1 80 ? 61.479 10.705 -84.233 1.00 94.56 80 ASN A C 1
ATOM 639 O O . ASN A 1 80 ? 60.794 10.166 -83.361 1.00 94.56 80 ASN A O 1
ATOM 643 N N . THR A 1 81 ? 62.562 11.432 -83.923 1.00 94.69 81 THR A N 1
ATOM 644 C CA . THR A 1 81 ? 62.948 11.687 -82.519 1.00 94.69 81 THR A CA 1
ATOM 645 C C . THR A 1 81 ? 61.930 12.570 -81.798 1.00 94.69 81 THR A C 1
ATOM 647 O O . THR A 1 81 ? 61.617 12.322 -80.634 1.00 94.69 81 THR A O 1
ATOM 650 N N . GLU A 1 82 ? 61.359 13.563 -82.484 1.00 92.94 82 GLU A N 1
ATOM 651 C CA . GLU A 1 82 ? 60.320 14.427 -81.931 1.00 92.94 82 GLU A CA 1
ATOM 652 C C . GLU A 1 82 ? 59.013 13.656 -81.692 1.00 92.94 82 GLU A C 1
ATOM 654 O O . GLU A 1 82 ? 58.454 13.742 -80.596 1.00 92.94 82 GLU A O 1
ATOM 659 N N . LYS A 1 83 ? 58.585 12.801 -82.638 1.00 94.62 83 LYS A N 1
ATOM 660 C CA . LYS A 1 83 ? 57.466 11.868 -82.423 1.00 94.62 83 LYS A CA 1
ATOM 661 C C . LYS A 1 83 ? 57.690 11.034 -81.163 1.00 94.62 83 LYS A C 1
ATOM 663 O O . LYS A 1 83 ? 56.813 11.014 -80.309 1.00 94.62 83 LYS A O 1
ATOM 668 N N . GLN A 1 84 ? 58.861 10.411 -81.001 1.00 95.00 84 GLN A N 1
ATOM 669 C CA . GLN A 1 84 ? 59.172 9.609 -79.809 1.00 95.00 84 GLN A CA 1
ATOM 670 C C . GLN A 1 84 ? 59.158 10.425 -78.504 1.00 95.00 84 GLN A C 1
ATOM 672 O O . GLN A 1 84 ? 58.813 9.885 -77.452 1.00 95.00 84 GLN A O 1
ATOM 677 N N . ARG A 1 85 ? 59.516 11.718 -78.537 1.00 94.69 85 ARG A N 1
ATOM 678 C CA . ARG A 1 85 ? 59.402 12.616 -77.371 1.00 94.69 85 ARG A CA 1
ATOM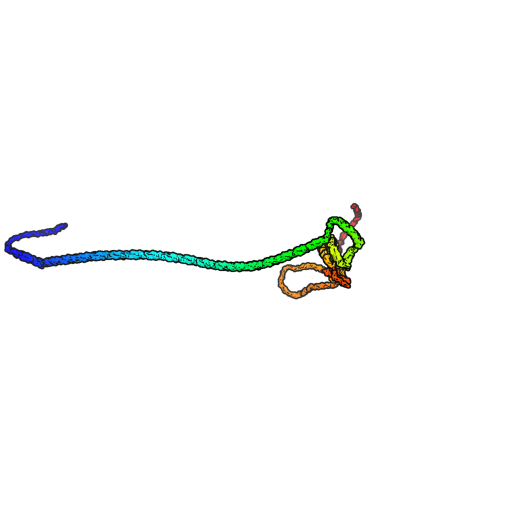 679 C C . ARG A 1 85 ? 57.941 12.902 -77.021 1.00 94.69 85 ARG A C 1
ATOM 681 O O . ARG A 1 85 ? 57.595 12.862 -75.842 1.00 94.69 85 ARG A O 1
ATOM 688 N N . PHE A 1 86 ? 57.086 13.161 -78.012 1.00 93.94 86 PHE A N 1
ATOM 689 C CA . PHE A 1 86 ? 55.653 13.362 -77.780 1.00 93.94 86 PHE A CA 1
ATOM 690 C C . PHE A 1 86 ? 54.942 12.076 -77.347 1.00 93.94 86 PHE A C 1
ATOM 692 O O . PHE A 1 86 ? 54.141 12.121 -76.423 1.00 93.94 86 PHE A O 1
ATOM 699 N N . GLU A 1 87 ? 55.284 10.933 -77.939 1.00 95.38 87 GLU A N 1
ATOM 700 C CA . GLU A 1 87 ? 54.744 9.606 -77.614 1.00 95.38 87 GLU A CA 1
ATOM 701 C C . GLU A 1 87 ? 55.010 9.263 -76.136 1.00 95.38 87 GLU A C 1
ATOM 703 O O . GLU A 1 87 ? 54.064 9.090 -75.371 1.00 95.38 87 GLU A O 1
ATOM 708 N N . LYS A 1 88 ? 56.266 9.375 -75.675 1.00 95.69 88 LYS A N 1
ATOM 709 C CA . LYS A 1 88 ? 56.633 9.223 -74.251 1.00 95.69 88 LYS A CA 1
ATOM 710 C C . LYS A 1 88 ? 55.948 10.231 -73.323 1.00 95.69 88 LYS A C 1
ATOM 712 O O . LYS A 1 88 ? 55.637 9.910 -72.176 1.00 95.69 88 LYS A O 1
ATOM 717 N N . LYS A 1 89 ? 55.715 11.464 -73.790 1.00 95.88 89 LYS A N 1
ATOM 718 C CA . LYS A 1 89 ? 54.997 12.486 -73.011 1.00 95.88 89 LYS A CA 1
ATOM 719 C C . LYS A 1 89 ? 53.512 12.140 -72.866 1.00 95.88 89 LYS A C 1
ATOM 721 O O . LYS A 1 89 ? 52.966 12.326 -71.783 1.00 95.88 89 LYS A O 1
ATOM 726 N N . ILE A 1 90 ? 52.882 11.608 -73.914 1.00 93.81 90 ILE A N 1
ATOM 727 C CA . ILE A 1 90 ? 51.492 11.135 -73.895 1.00 93.81 90 ILE A CA 1
ATOM 728 C C . ILE A 1 90 ? 51.359 9.910 -72.983 1.00 93.81 90 ILE A C 1
ATOM 730 O O . ILE A 1 90 ? 50.436 9.872 -72.174 1.00 93.81 90 ILE A O 1
ATOM 734 N N . GLU A 1 91 ? 52.289 8.952 -73.045 1.00 95.31 91 GLU A N 1
ATOM 735 C CA . GLU A 1 91 ? 52.325 7.787 -72.146 1.00 95.31 91 GLU A CA 1
ATOM 736 C C . GLU A 1 91 ? 52.387 8.209 -70.669 1.00 95.31 91 GLU A C 1
ATOM 738 O O . GLU A 1 91 ? 51.539 7.808 -69.869 1.00 95.31 91 GLU A O 1
ATOM 743 N N . GLU A 1 92 ? 53.341 9.070 -70.301 1.00 95.69 92 GLU A N 1
ATOM 744 C CA . GLU A 1 92 ? 53.502 9.518 -68.914 1.00 95.69 92 GLU A CA 1
ATOM 745 C C . GLU A 1 92 ? 52.337 10.417 -68.455 1.00 95.69 92 GLU A C 1
ATOM 747 O O . GLU A 1 92 ? 51.860 10.252 -67.334 1.00 95.69 92 GLU A O 1
ATOM 752 N N . GLN A 1 93 ? 51.782 11.285 -69.314 1.00 94.31 93 GLN A N 1
ATOM 753 C CA . GLN A 1 93 ? 50.558 12.034 -68.986 1.00 94.31 93 GLN A CA 1
ATOM 754 C C . GLN A 1 93 ? 49.336 11.115 -68.814 1.00 94.31 93 GLN A C 1
ATOM 756 O O . GLN A 1 93 ? 48.536 11.336 -67.907 1.00 94.31 93 GLN A O 1
ATOM 761 N N . THR A 1 94 ? 49.203 10.061 -69.624 1.00 93.62 94 THR A N 1
ATOM 762 C CA . THR A 1 94 ? 48.110 9.076 -69.512 1.00 93.62 94 THR A CA 1
ATOM 763 C C . THR A 1 94 ? 48.220 8.286 -68.209 1.00 93.62 94 THR A C 1
ATOM 765 O O . THR A 1 94 ? 47.234 8.120 -67.494 1.00 93.62 94 THR A O 1
ATOM 768 N N . LYS A 1 95 ? 49.434 7.867 -67.848 1.00 96.19 95 LYS A N 1
ATOM 769 C CA . LYS A 1 95 ? 49.751 7.181 -66.590 1.00 96.19 95 LYS A CA 1
ATOM 770 C C . LYS A 1 95 ? 49.503 8.065 -65.363 1.00 96.19 95 LYS A C 1
ATOM 772 O O . LYS A 1 95 ? 48.898 7.605 -64.396 1.00 96.19 95 LYS A O 1
ATOM 777 N N . GLN A 1 96 ? 49.896 9.340 -65.412 1.00 94.56 96 GLN A N 1
ATOM 778 C CA . GLN A 1 96 ? 49.571 10.319 -64.368 1.00 94.56 96 GLN A CA 1
ATOM 779 C C . GLN A 1 96 ? 48.058 10.542 -64.254 1.00 94.56 96 GLN A C 1
ATOM 781 O O . GLN A 1 96 ? 47.533 10.573 -63.144 1.00 94.56 96 GLN A O 1
ATOM 786 N N . HIS A 1 97 ? 47.340 10.633 -65.377 1.00 93.62 97 HIS A N 1
ATOM 787 C CA . HIS A 1 97 ? 45.886 10.791 -65.384 1.00 93.62 97 HIS A CA 1
ATOM 788 C C . HIS A 1 97 ? 45.153 9.557 -64.827 1.00 93.62 97 HIS A C 1
ATOM 790 O O . HIS A 1 97 ? 44.249 9.725 -64.011 1.00 93.62 97 HIS A O 1
ATOM 796 N N . SER A 1 98 ? 45.568 8.333 -65.185 1.00 95.25 98 SER A N 1
ATOM 797 C CA . SER A 1 98 ? 45.032 7.091 -64.593 1.00 95.25 98 SER A CA 1
ATOM 798 C C . SER A 1 98 ? 45.222 7.090 -63.081 1.00 95.25 98 SER A C 1
ATOM 800 O O . SER A 1 98 ? 44.247 6.983 -62.339 1.00 95.25 98 SER A O 1
ATOM 802 N N . LYS A 1 99 ? 46.448 7.365 -62.614 1.00 96.38 99 LYS A N 1
ATOM 803 C CA . LYS A 1 99 ? 46.741 7.446 -61.183 1.00 96.38 99 LYS A CA 1
ATOM 804 C C . LYS A 1 99 ? 45.876 8.496 -60.473 1.00 96.38 99 LYS A C 1
ATOM 806 O O . LYS A 1 99 ? 45.333 8.214 -59.414 1.00 96.38 99 LYS A O 1
ATOM 811 N N . VAL A 1 100 ? 45.696 9.685 -61.053 1.00 95.00 100 VAL A N 1
ATOM 812 C CA . VAL A 1 100 ? 44.836 10.735 -60.472 1.00 95.00 100 VAL A CA 1
ATOM 813 C C . VAL A 1 100 ? 43.360 10.315 -60.434 1.00 95.00 100 VAL A C 1
ATOM 815 O O . VAL A 1 100 ? 42.660 10.672 -59.486 1.00 95.00 100 VAL A O 1
ATOM 818 N N . LEU A 1 101 ? 42.870 9.538 -61.407 1.00 94.75 101 LEU A N 1
ATOM 819 C CA . LEU A 1 101 ? 41.523 8.956 -61.360 1.00 94.75 101 LEU A CA 1
ATOM 820 C C . LEU A 1 101 ? 41.396 7.880 -60.270 1.00 94.75 101 LEU A C 1
ATOM 822 O O . LEU A 1 101 ? 40.403 7.879 -59.543 1.00 94.75 101 LEU A O 1
ATOM 826 N N . GLU A 1 102 ? 42.395 7.010 -60.122 1.00 95.44 102 GLU A N 1
ATOM 827 C CA . GLU A 1 102 ? 42.460 5.973 -59.083 1.00 95.44 102 GLU A CA 1
ATOM 828 C C . GLU A 1 102 ? 42.531 6.591 -57.674 1.00 95.44 102 GLU A C 1
ATOM 830 O O . GLU A 1 102 ? 41.707 6.269 -56.815 1.00 95.44 102 GLU A O 1
ATOM 835 N N . ASP A 1 103 ? 43.433 7.555 -57.457 1.00 95.62 103 ASP A N 1
ATOM 836 C CA . ASP A 1 103 ? 43.566 8.319 -56.210 1.00 95.62 103 ASP A CA 1
ATOM 837 C C . ASP A 1 103 ? 42.258 9.071 -55.881 1.00 95.62 103 ASP A C 1
ATOM 839 O O . ASP A 1 103 ? 41.805 9.066 -54.732 1.00 95.62 103 ASP A O 1
ATOM 843 N N . LYS A 1 104 ? 41.589 9.661 -56.886 1.00 95.50 104 LYS A N 1
ATOM 844 C CA . LYS A 1 104 ? 40.282 10.328 -56.729 1.00 95.50 104 LYS A CA 1
ATOM 845 C C . LYS A 1 104 ? 39.162 9.346 -56.374 1.00 95.50 104 LYS A C 1
ATOM 847 O O . LYS A 1 104 ? 38.336 9.663 -55.517 1.00 95.50 104 LYS A O 1
ATOM 852 N N . ALA A 1 105 ? 39.119 8.168 -56.996 1.00 95.56 105 ALA A N 1
ATOM 853 C CA . ALA A 1 105 ? 38.139 7.130 -56.680 1.00 95.56 105 ALA A CA 1
ATOM 854 C C . ALA A 1 105 ? 38.344 6.590 -55.253 1.00 95.56 105 ALA A C 1
ATOM 856 O O . ALA A 1 105 ? 37.389 6.505 -54.479 1.00 95.56 105 ALA A O 1
ATOM 857 N N . ALA A 1 106 ? 39.594 6.324 -54.864 1.00 96.31 106 ALA A N 1
ATOM 858 C CA . ALA A 1 106 ? 39.951 5.915 -53.509 1.00 96.31 106 ALA A CA 1
ATOM 859 C C . ALA A 1 106 ? 39.621 6.999 -52.465 1.00 96.31 106 ALA A C 1
ATOM 861 O O . ALA A 1 106 ? 39.127 6.681 -51.382 1.00 96.31 106 ALA A O 1
ATOM 862 N N . ALA A 1 107 ? 39.844 8.279 -52.782 1.00 95.44 107 ALA A N 1
ATOM 863 C CA . ALA A 1 107 ? 39.458 9.400 -51.927 1.00 95.44 107 ALA A CA 1
ATOM 864 C C . ALA A 1 107 ? 37.931 9.520 -51.777 1.00 95.44 107 ALA A C 1
ATOM 866 O O . ALA A 1 107 ? 37.447 9.712 -50.663 1.00 95.44 107 ALA A O 1
ATOM 867 N N . TYR A 1 108 ? 37.164 9.345 -52.859 1.00 95.81 108 TYR A N 1
ATOM 868 C CA . TYR A 1 108 ? 35.699 9.377 -52.815 1.00 95.81 108 TYR A CA 1
ATOM 869 C C . TYR A 1 108 ? 35.114 8.218 -51.991 1.00 95.81 108 TYR A C 1
ATOM 871 O O . TYR A 1 108 ? 34.229 8.438 -51.167 1.00 95.81 108 TYR A O 1
ATOM 879 N N . LEU A 1 109 ? 35.653 7.001 -52.136 1.00 96.00 109 LEU A N 1
ATOM 880 C CA . LEU A 1 109 ? 35.258 5.850 -51.315 1.00 96.00 109 LEU A CA 1
ATOM 881 C C . LEU A 1 109 ? 35.573 6.067 -49.825 1.00 96.00 109 LEU A C 1
ATOM 883 O O . LEU A 1 109 ? 34.726 5.787 -48.979 1.00 96.00 109 LEU A O 1
ATOM 887 N N . LYS A 1 110 ? 36.748 6.626 -49.497 1.00 96.62 110 LYS A N 1
ATOM 888 C CA . LYS A 1 110 ? 37.110 7.001 -48.116 1.00 96.62 110 LYS A CA 1
ATOM 889 C C . LYS A 1 110 ? 36.186 8.082 -47.549 1.00 96.62 110 LYS A C 1
ATOM 891 O O . LYS A 1 110 ? 35.757 7.962 -46.405 1.00 96.62 110 LYS A O 1
ATOM 896 N N . LEU A 1 111 ? 35.856 9.107 -48.339 1.00 95.19 111 LEU A N 1
ATOM 897 C CA . LEU A 1 111 ? 34.933 10.173 -47.942 1.00 95.19 111 LEU A CA 1
ATOM 898 C C . LEU A 1 111 ? 33.532 9.618 -47.665 1.00 95.19 111 LEU A C 1
ATOM 900 O O . LEU A 1 111 ? 32.957 9.925 -46.624 1.00 95.19 111 LEU A O 1
ATOM 904 N N . LYS A 1 112 ? 33.013 8.754 -48.548 1.00 95.94 112 LYS A N 1
ATOM 905 C CA . LYS A 1 112 ? 31.714 8.109 -48.345 1.00 95.94 112 LYS A CA 1
ATOM 906 C C . LYS A 1 112 ? 31.713 7.234 -47.087 1.00 95.94 112 LYS A C 1
ATOM 908 O O . LYS A 1 112 ? 30.853 7.416 -46.238 1.00 95.94 112 LYS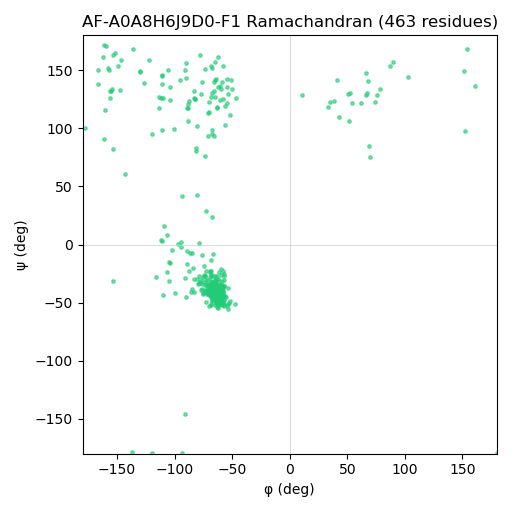 A O 1
ATOM 913 N N . ALA A 1 113 ? 32.713 6.370 -46.905 1.00 95.75 113 ALA A N 1
ATOM 914 C CA . ALA A 1 113 ? 32.819 5.540 -45.702 1.00 95.75 113 ALA A CA 1
ATOM 915 C C . ALA A 1 113 ? 32.915 6.375 -44.406 1.00 95.75 113 ALA A C 1
ATOM 917 O O . ALA A 1 113 ? 32.347 5.999 -43.383 1.00 95.75 113 ALA A O 1
ATOM 918 N N . ALA A 1 114 ? 33.586 7.534 -44.443 1.00 94.50 114 ALA A N 1
ATOM 919 C CA . ALA A 1 114 ? 33.624 8.469 -43.319 1.00 94.50 114 ALA A CA 1
ATOM 920 C C . ALA A 1 114 ? 32.265 9.155 -43.068 1.00 94.50 114 ALA A C 1
ATOM 922 O O . ALA A 1 114 ? 31.892 9.365 -41.912 1.00 94.50 114 ALA A O 1
ATOM 923 N N . GLN A 1 115 ? 31.503 9.472 -44.119 1.00 95.81 115 GLN A N 1
ATOM 924 C CA . GLN A 1 115 ? 30.145 10.018 -44.021 1.00 95.81 115 GLN A CA 1
ATOM 925 C C . GLN A 1 115 ? 29.156 8.982 -43.456 1.00 95.81 115 GLN A C 1
ATOM 927 O O . GLN A 1 115 ? 28.413 9.289 -42.521 1.00 95.81 115 GLN A O 1
ATOM 932 N N . ASP A 1 116 ? 29.201 7.745 -43.953 1.00 95.38 116 ASP A N 1
ATOM 933 C CA . ASP A 1 116 ? 28.382 6.620 -43.485 1.00 95.38 116 ASP A CA 1
ATOM 934 C C . ASP A 1 116 ? 28.705 6.291 -42.004 1.00 95.38 116 ASP A C 1
ATOM 936 O O . ASP A 1 116 ? 27.813 6.141 -41.169 1.00 95.38 116 ASP A O 1
ATOM 940 N N . ALA A 1 117 ? 29.986 6.316 -41.612 1.00 96.00 117 ALA A N 1
ATOM 941 C CA . ALA A 1 117 ? 30.394 6.175 -40.209 1.00 96.00 117 ALA A CA 1
ATOM 942 C C . ALA A 1 117 ? 29.989 7.372 -39.321 1.00 96.00 117 ALA A C 1
ATOM 944 O O . ALA A 1 117 ? 29.803 7.214 -38.112 1.00 96.00 117 ALA A O 1
ATOM 945 N N . THR A 1 118 ? 29.851 8.573 -39.890 1.00 95.88 118 THR A N 1
ATOM 946 C CA . THR A 1 118 ? 29.402 9.770 -39.156 1.00 95.88 118 THR A CA 1
ATOM 947 C C . THR A 1 118 ? 27.892 9.752 -38.928 1.00 95.88 118 THR A C 1
ATOM 949 O O . THR A 1 118 ? 27.438 10.095 -37.839 1.00 95.88 118 THR A O 1
ATOM 952 N N . THR A 1 119 ? 27.105 9.295 -39.905 1.00 95.81 119 THR A N 1
ATOM 953 C CA . THR A 1 119 ? 25.651 9.123 -39.742 1.00 95.81 119 THR A CA 1
ATOM 954 C C . THR A 1 119 ? 25.325 8.055 -38.695 1.00 95.81 119 THR A C 1
ATOM 956 O O . THR A 1 119 ? 24.613 8.370 -37.742 1.00 95.81 119 THR A O 1
ATOM 959 N N . ALA A 1 120 ? 25.962 6.879 -38.749 1.00 96.12 120 ALA A N 1
ATOM 960 C CA . ALA A 1 120 ? 25.800 5.835 -37.728 1.00 96.12 120 ALA A CA 1
ATOM 961 C C . ALA A 1 120 ? 26.193 6.300 -36.305 1.00 96.12 120 ALA A C 1
ATOM 963 O O . ALA A 1 120 ? 25.533 5.965 -35.315 1.00 96.12 120 ALA A O 1
ATOM 964 N N . ARG A 1 121 ? 27.241 7.130 -36.173 1.00 96.06 121 ARG A N 1
ATOM 965 C CA . ARG A 1 121 ? 27.595 7.768 -34.889 1.00 96.06 121 ARG A CA 1
ATOM 966 C C . ARG A 1 121 ? 26.530 8.759 -34.422 1.00 96.06 121 ARG A C 1
ATOM 968 O O . ARG A 1 121 ? 26.183 8.739 -33.248 1.00 96.06 121 ARG A O 1
ATOM 975 N N . ASN A 1 122 ? 25.983 9.583 -35.313 1.00 95.81 122 ASN A N 1
ATOM 976 C CA . ASN A 1 122 ? 24.927 10.540 -34.971 1.00 95.81 122 ASN A CA 1
ATOM 977 C C . ASN A 1 122 ? 23.614 9.847 -34.560 1.00 95.81 122 ASN A C 1
ATOM 979 O O . ASN A 1 122 ? 22.917 10.333 -33.673 1.00 95.81 122 ASN A O 1
ATOM 983 N N . GLU A 1 123 ? 23.287 8.701 -35.156 1.00 96.50 123 GLU A N 1
ATOM 984 C CA . GLU A 1 123 ? 22.169 7.843 -34.737 1.00 96.50 123 GLU A CA 1
ATOM 985 C C . GLU A 1 123 ? 22.419 7.233 -33.351 1.00 96.50 123 GLU A C 1
ATOM 987 O O . GLU A 1 123 ? 21.555 7.309 -32.478 1.00 96.50 123 GLU A O 1
ATOM 992 N N . THR A 1 124 ? 23.637 6.738 -33.104 1.00 96.94 124 THR A N 1
ATOM 993 C CA . THR A 1 124 ? 24.056 6.246 -31.780 1.00 96.94 124 THR A CA 1
ATOM 994 C C . THR A 1 124 ? 23.970 7.347 -30.713 1.00 96.94 124 THR A C 1
ATOM 996 O O . THR A 1 124 ? 23.472 7.103 -29.617 1.00 96.94 124 THR A O 1
ATOM 999 N N . ILE A 1 125 ? 24.402 8.574 -31.029 1.00 97.12 125 ILE A N 1
ATOM 1000 C CA . ILE A 1 125 ? 24.315 9.734 -30.127 1.00 97.12 125 ILE A CA 1
ATOM 1001 C C . ILE A 1 125 ? 22.854 10.063 -29.802 1.00 97.12 125 ILE A C 1
ATOM 1003 O O . ILE A 1 125 ? 22.529 10.215 -28.628 1.00 97.12 125 ILE A O 1
ATOM 1007 N N . LYS A 1 126 ? 21.952 10.097 -30.794 1.00 97.19 126 LYS A N 1
ATOM 1008 C CA . LYS A 1 126 ? 20.514 10.328 -30.558 1.00 97.19 126 LYS A CA 1
ATOM 1009 C C . LYS A 1 126 ? 19.894 9.273 -29.638 1.00 97.19 126 LYS A C 1
ATOM 1011 O O . LYS A 1 126 ? 19.167 9.633 -28.716 1.00 97.19 126 LYS A O 1
ATOM 1016 N N . LEU A 1 127 ? 20.215 7.996 -29.852 1.00 97.00 127 LEU A N 1
ATOM 1017 C CA . LEU A 1 127 ? 19.740 6.900 -29.004 1.00 97.00 127 LEU A CA 1
ATOM 1018 C C . LEU A 1 127 ? 20.266 7.028 -27.563 1.00 97.00 127 LEU A C 1
ATOM 1020 O O . LEU A 1 127 ? 19.527 6.809 -26.606 1.00 97.00 127 LEU A O 1
ATOM 1024 N N . LEU A 1 128 ? 21.532 7.422 -27.390 1.00 96.75 128 LEU A N 1
ATOM 1025 C CA . LEU A 1 128 ? 22.108 7.692 -26.071 1.00 96.75 128 LEU A CA 1
ATOM 1026 C C . LEU A 1 128 ? 21.471 8.919 -25.403 1.00 96.75 128 LEU A C 1
ATOM 1028 O O . LEU A 1 128 ? 21.165 8.858 -24.217 1.00 96.75 128 LEU A O 1
ATOM 1032 N N . GLU A 1 129 ? 21.204 10.000 -26.139 1.00 97.06 129 GLU A N 1
ATOM 1033 C CA . GLU A 1 129 ? 20.475 11.157 -25.612 1.00 97.06 129 GLU A CA 1
ATOM 1034 C C . GLU A 1 129 ? 19.056 10.802 -25.151 1.00 97.06 129 GLU A C 1
ATOM 1036 O O . GLU A 1 129 ? 18.605 11.311 -24.127 1.00 97.06 129 GLU A O 1
ATOM 1041 N N . GLU A 1 130 ? 18.331 9.970 -25.902 1.00 97.12 130 GLU A N 1
ATOM 1042 C CA . GLU A 1 130 ? 16.989 9.514 -25.532 1.00 97.12 130 GLU A CA 1
ATOM 1043 C C . GLU A 1 130 ? 17.028 8.632 -24.279 1.00 97.12 130 GLU A C 1
ATOM 1045 O O . GLU A 1 130 ? 16.289 8.881 -23.326 1.00 97.12 130 GLU A O 1
ATOM 1050 N N . ASN A 1 131 ? 17.972 7.690 -24.211 1.00 96.88 131 ASN A N 1
ATOM 1051 C CA . ASN A 1 131 ? 18.204 6.881 -23.016 1.00 96.88 131 ASN A CA 1
ATOM 1052 C C . ASN A 1 131 ? 18.582 7.736 -21.792 1.00 96.88 131 ASN A C 1
ATOM 1054 O O . ASN A 1 131 ? 18.079 7.483 -20.701 1.00 96.88 131 ASN A O 1
ATOM 1058 N N . ILE A 1 132 ? 19.395 8.785 -21.961 1.00 97.25 132 ILE A N 1
ATOM 1059 C CA . ILE A 1 132 ? 19.739 9.738 -20.891 1.00 97.25 132 ILE A CA 1
ATOM 1060 C C . ILE A 1 132 ? 18.509 10.548 -20.452 1.00 97.25 132 ILE A C 1
ATOM 1062 O O . ILE A 1 132 ? 18.282 10.701 -19.253 1.00 97.25 132 ILE A O 1
ATOM 1066 N N . LYS A 1 133 ? 17.675 11.027 -21.387 1.00 97.44 133 LYS A N 1
ATOM 1067 C CA . LYS A 1 133 ? 16.416 11.731 -21.071 1.00 97.44 133 LYS A CA 1
ATOM 1068 C C . LYS A 1 133 ? 15.470 10.826 -20.271 1.00 97.44 133 LYS A C 1
ATOM 1070 O O . LYS A 1 133 ? 14.960 11.251 -19.236 1.00 97.44 133 LYS A O 1
ATOM 1075 N N . ASN A 1 134 ? 15.311 9.571 -20.690 1.00 95.69 134 ASN A N 1
ATOM 1076 C CA . ASN A 1 134 ? 14.503 8.573 -19.988 1.00 95.69 134 ASN A CA 1
ATOM 1077 C C . ASN A 1 134 ? 15.065 8.260 -18.590 1.00 95.69 134 ASN A C 1
ATOM 1079 O O . ASN A 1 134 ? 14.312 8.275 -17.618 1.00 95.69 134 ASN A O 1
ATOM 1083 N N . PHE A 1 135 ? 16.385 8.081 -18.460 1.00 97.38 135 PHE A N 1
ATOM 1084 C CA . PHE A 1 135 ? 17.056 7.845 -17.176 1.00 97.38 135 PHE A CA 1
ATOM 1085 C C . PHE A 1 135 ? 16.915 9.027 -16.199 1.00 97.38 135 PHE A C 1
ATOM 1087 O O . PHE A 1 135 ? 16.715 8.826 -15.004 1.00 97.38 135 PHE A O 1
ATOM 1094 N N . ILE A 1 136 ? 16.955 10.271 -16.689 1.00 96.44 136 ILE A N 1
ATOM 1095 C CA . ILE A 1 136 ? 16.702 11.468 -15.867 1.00 96.44 136 ILE A CA 1
ATOM 1096 C C . ILE A 1 136 ? 15.247 11.498 -15.368 1.00 96.44 136 ILE A C 1
ATOM 1098 O O . ILE A 1 136 ? 14.995 11.912 -14.235 1.00 96.44 136 ILE A O 1
ATOM 1102 N N . VAL A 1 137 ? 14.282 11.054 -16.181 1.00 96.56 137 VAL A N 1
ATOM 1103 C CA . VAL A 1 137 ? 12.867 10.971 -15.780 1.00 96.56 137 VAL A CA 1
ATOM 1104 C C . VAL A 1 137 ? 12.640 9.867 -14.742 1.00 96.56 137 VAL A C 1
ATOM 1106 O O . VAL A 1 137 ? 11.919 10.107 -13.772 1.00 96.56 137 VAL A O 1
ATOM 1109 N N . THR A 1 138 ? 13.270 8.694 -14.880 1.00 95.69 138 THR A N 1
ATOM 1110 C CA . THR A 1 138 ? 13.194 7.642 -13.850 1.00 95.69 138 THR A CA 1
ATOM 1111 C C . THR A 1 138 ? 13.895 8.073 -12.565 1.00 95.69 138 THR A C 1
ATOM 1113 O O . THR A 1 138 ? 13.268 8.032 -11.513 1.00 95.69 138 THR A O 1
ATOM 1116 N N . HIS A 1 139 ? 15.114 8.623 -12.642 1.00 96.56 139 HIS A N 1
ATOM 1117 C CA . HIS A 1 139 ? 15.848 9.105 -11.466 1.00 96.56 139 HIS A CA 1
ATOM 1118 C C . HIS A 1 139 ? 15.040 10.125 -10.657 1.00 96.56 139 HIS A C 1
ATOM 1120 O O . HIS A 1 139 ? 14.957 10.007 -9.442 1.00 96.56 139 HIS A O 1
ATOM 1126 N N . LYS A 1 140 ? 14.389 11.100 -11.307 1.00 96.75 140 LYS A N 1
ATOM 1127 C CA . LYS A 1 140 ? 13.526 12.071 -10.608 1.00 96.75 140 LYS A CA 1
ATOM 1128 C C . LYS A 1 140 ? 12.331 11.413 -9.915 1.00 96.75 140 LYS A C 1
ATOM 1130 O O . LYS A 1 140 ? 11.949 11.831 -8.826 1.00 96.75 140 LYS A O 1
ATOM 1135 N N . ARG A 1 141 ? 11.751 10.373 -10.520 1.00 95.81 141 ARG A N 1
ATOM 1136 C CA . ARG A 1 141 ? 10.663 9.591 -9.916 1.00 95.81 141 ARG A CA 1
ATOM 1137 C C . ARG A 1 141 ? 11.148 8.823 -8.685 1.00 95.81 141 ARG A C 1
ATOM 1139 O O . ARG A 1 141 ? 10.456 8.804 -7.670 1.00 95.81 141 ARG A O 1
ATOM 1146 N N . ASP A 1 142 ? 12.336 8.237 -8.765 1.00 95.00 142 ASP A N 1
ATOM 1147 C CA . ASP A 1 142 ? 12.955 7.486 -7.672 1.00 95.00 142 ASP A CA 1
ATOM 1148 C C . ASP A 1 142 ? 13.422 8.424 -6.544 1.00 95.00 142 ASP A C 1
ATOM 1150 O O . ASP A 1 142 ? 13.299 8.100 -5.367 1.00 95.00 142 ASP A O 1
ATOM 1154 N N . GLU A 1 143 ? 13.878 9.631 -6.877 1.00 96.56 143 GLU A N 1
ATOM 1155 C CA . GLU A 1 143 ? 14.206 10.714 -5.944 1.00 96.56 143 GLU A CA 1
ATOM 1156 C C . GLU A 1 143 ? 12.955 11.206 -5.193 1.00 96.56 143 GLU A C 1
ATOM 1158 O O . GLU A 1 143 ? 12.952 11.254 -3.962 1.00 96.56 143 GLU A O 1
ATOM 1163 N N . GLU A 1 144 ? 11.840 11.448 -5.894 1.00 96.25 144 GLU A N 1
ATOM 1164 C CA . GLU A 1 144 ? 10.539 11.722 -5.268 1.00 96.25 144 GLU A CA 1
ATOM 1165 C C . GLU A 1 144 ? 10.066 10.590 -4.338 1.00 96.25 144 GLU A C 1
ATOM 1167 O O . GLU A 1 144 ? 9.489 10.859 -3.280 1.00 96.25 144 GLU A O 1
ATOM 1172 N N . LEU A 1 145 ? 10.259 9.327 -4.734 1.00 96.94 145 LEU A N 1
ATOM 1173 C CA . LEU A 1 145 ? 9.894 8.163 -3.921 1.00 96.94 145 LEU A CA 1
ATOM 1174 C C . LEU A 1 145 ? 10.779 8.049 -2.674 1.00 96.94 145 LEU A C 1
ATOM 1176 O O . LEU A 1 145 ? 10.254 7.803 -1.590 1.00 96.94 145 LEU A O 1
ATOM 1180 N N . ASN A 1 146 ? 12.083 8.311 -2.790 1.00 96.38 146 ASN A N 1
ATOM 1181 C CA . ASN A 1 146 ? 13.001 8.366 -1.652 1.00 96.38 146 ASN A CA 1
ATOM 1182 C C . ASN A 1 146 ? 12.653 9.506 -0.681 1.00 96.38 146 ASN A C 1
ATOM 1184 O O . ASN A 1 146 ? 12.695 9.305 0.530 1.00 96.38 146 ASN A O 1
ATOM 1188 N N . ILE A 1 147 ? 12.253 10.685 -1.174 1.00 96.75 147 ILE A N 1
ATOM 1189 C CA . ILE A 1 147 ? 11.777 11.789 -0.321 1.00 96.75 147 ILE A CA 1
ATOM 1190 C C . ILE A 1 147 ? 10.507 11.376 0.441 1.00 96.75 147 ILE A C 1
ATOM 1192 O O . ILE A 1 147 ? 10.429 11.567 1.656 1.00 96.75 147 ILE A O 1
ATOM 1196 N N . LYS A 1 148 ? 9.534 10.754 -0.240 1.00 96.25 148 LYS A N 1
ATOM 1197 C CA . LYS A 1 148 ? 8.300 10.239 0.387 1.00 96.25 148 LYS A CA 1
ATOM 1198 C C . LYS A 1 148 ? 8.618 9.180 1.454 1.00 96.25 148 LYS A C 1
ATOM 1200 O O . LYS A 1 148 ? 8.139 9.299 2.578 1.00 96.25 148 LYS A O 1
ATOM 1205 N N . LEU A 1 149 ? 9.480 8.211 1.139 1.00 96.06 149 LEU A N 1
ATOM 1206 C CA . LEU A 1 149 ? 9.884 7.143 2.058 1.00 96.06 149 LEU A CA 1
ATOM 1207 C C . LEU A 1 149 ? 10.632 7.682 3.289 1.00 96.06 149 LEU A C 1
ATOM 1209 O O . LEU A 1 149 ? 10.320 7.284 4.408 1.00 96.06 149 LEU A O 1
ATOM 1213 N N . ASN A 1 150 ? 11.561 8.627 3.111 1.00 96.31 150 ASN A N 1
ATOM 1214 C CA . ASN A 1 150 ? 12.269 9.272 4.222 1.00 96.31 150 ASN A CA 1
ATOM 1215 C C . ASN A 1 150 ? 11.320 10.049 5.149 1.00 96.31 150 ASN A C 1
ATOM 1217 O O . ASN A 1 150 ? 11.481 9.996 6.368 1.00 96.31 150 ASN A O 1
ATOM 1221 N N . ASN A 1 151 ? 10.299 10.716 4.599 1.00 96.25 151 ASN A N 1
ATOM 1222 C CA . ASN A 1 151 ? 9.275 11.384 5.405 1.00 96.25 151 ASN A CA 1
ATOM 1223 C C . ASN A 1 151 ? 8.457 10.374 6.232 1.00 96.25 151 ASN A C 1
ATOM 1225 O O . ASN A 1 151 ? 8.280 10.583 7.431 1.00 96.25 151 ASN A O 1
ATOM 1229 N N . THR A 1 152 ? 8.039 9.247 5.642 1.00 96.06 152 THR A N 1
ATOM 1230 C CA . THR A 1 152 ? 7.355 8.165 6.376 1.00 96.06 152 THR A CA 1
ATOM 1231 C C . THR A 1 152 ? 8.249 7.542 7.453 1.00 96.06 152 THR A C 1
ATOM 1233 O O . THR A 1 152 ? 7.788 7.313 8.568 1.00 96.06 152 THR A O 1
ATOM 1236 N N . ILE A 1 153 ? 9.539 7.322 7.175 1.00 96.25 153 ILE A N 1
ATOM 1237 C CA . ILE A 1 153 ? 10.508 6.828 8.169 1.00 96.25 153 ILE A CA 1
ATOM 1238 C C . ILE A 1 153 ? 10.664 7.827 9.326 1.00 96.25 153 ILE A C 1
ATOM 1240 O O . ILE A 1 153 ? 10.755 7.413 10.482 1.00 96.25 153 ILE A O 1
ATOM 1244 N N . LYS A 1 154 ? 10.670 9.139 9.054 1.00 97.12 154 LYS A N 1
ATOM 1245 C CA . LYS A 1 154 ? 10.710 10.175 10.098 1.00 97.12 154 LYS A CA 1
ATOM 1246 C C . LYS A 1 154 ? 9.457 10.132 10.977 1.00 97.12 154 LYS A C 1
ATOM 1248 O O . LYS A 1 154 ? 9.585 10.065 12.196 1.00 97.12 154 LYS A O 1
ATOM 1253 N N . GLU A 1 155 ? 8.272 10.098 10.371 1.00 95.88 155 GLU A N 1
ATOM 1254 C CA . GLU A 1 155 ? 6.991 10.017 11.085 1.00 95.88 155 GLU A CA 1
ATOM 1255 C C . GLU A 1 155 ? 6.887 8.744 11.945 1.00 95.88 155 GLU A C 1
ATOM 1257 O O . GLU A 1 155 ? 6.544 8.812 13.125 1.00 95.88 155 GLU A O 1
ATOM 1262 N N . GLN A 1 156 ? 7.283 7.586 11.406 1.00 95.75 156 GLN A N 1
ATOM 1263 C CA . GLN A 1 156 ? 7.330 6.326 12.156 1.00 95.75 156 GLN A CA 1
ATOM 1264 C C . GLN A 1 156 ? 8.311 6.381 13.337 1.00 95.75 156 GLN A C 1
ATOM 1266 O O . GLN A 1 156 ? 8.008 5.851 14.404 1.00 95.75 156 GLN A O 1
ATOM 1271 N N . ASN A 1 157 ? 9.465 7.044 13.194 1.00 95.69 157 ASN A N 1
ATOM 1272 C CA . ASN A 1 157 ? 10.398 7.243 14.309 1.00 95.69 157 ASN A CA 1
ATOM 1273 C C . ASN A 1 157 ? 9.844 8.197 15.381 1.00 95.69 157 ASN A C 1
ATOM 1275 O O . ASN A 1 157 ? 10.082 7.976 16.569 1.00 95.69 157 ASN A O 1
ATOM 1279 N N . GLU A 1 158 ? 9.081 9.220 14.993 1.00 95.81 158 GLU A N 1
ATOM 1280 C CA . GLU A 1 158 ? 8.397 10.121 15.929 1.00 95.81 158 GLU A CA 1
ATOM 1281 C C . GLU A 1 158 ? 7.304 9.376 16.715 1.00 95.81 158 GLU A C 1
ATOM 1283 O O . GLU A 1 158 ? 7.302 9.428 17.948 1.00 95.81 158 GLU A O 1
ATOM 1288 N N . GLN A 1 159 ? 6.463 8.583 16.040 1.00 95.75 159 GLN A N 1
ATOM 1289 C CA . GLN A 1 159 ? 5.462 7.710 16.674 1.00 95.75 159 GLN A CA 1
ATOM 1290 C C . GLN A 1 159 ? 6.106 6.670 17.610 1.00 95.75 159 GLN A C 1
ATOM 1292 O O . GLN A 1 159 ? 5.691 6.512 18.759 1.00 95.75 159 GLN A O 1
ATOM 1297 N N . LEU A 1 160 ? 7.177 6.003 17.168 1.00 95.94 160 LEU A N 1
ATOM 1298 C CA . LEU A 1 160 ? 7.936 5.038 17.972 1.00 95.94 160 LEU A CA 1
ATOM 1299 C C . LEU A 1 160 ? 8.612 5.711 19.184 1.00 95.94 160 LEU A C 1
ATOM 1301 O O . LEU A 1 160 ? 8.757 5.095 20.242 1.00 95.94 160 LEU A O 1
ATOM 1305 N N . GLY A 1 161 ? 8.972 6.993 19.068 1.00 96.12 161 GLY A N 1
ATOM 1306 C CA . GLY A 1 161 ? 9.428 7.836 20.173 1.00 96.12 161 GLY A CA 1
ATOM 1307 C C . GLY A 1 161 ? 8.337 8.165 21.201 1.00 96.12 161 GLY A C 1
ATOM 1308 O O . GLY A 1 161 ? 8.644 8.247 22.391 1.00 96.12 161 GLY A O 1
ATOM 1309 N N . VAL A 1 162 ? 7.075 8.311 20.779 1.00 95.69 162 VAL A N 1
ATOM 1310 C CA . VAL A 1 162 ? 5.917 8.454 21.684 1.00 95.69 162 VAL A CA 1
ATOM 1311 C C . VAL A 1 162 ? 5.639 7.134 22.405 1.00 95.69 162 VAL A C 1
ATOM 1313 O O . VAL A 1 162 ? 5.677 7.103 23.635 1.00 95.69 162 VAL A O 1
ATOM 1316 N N . LEU A 1 163 ? 5.489 6.031 21.663 1.00 94.00 163 LEU A N 1
ATOM 1317 C CA . LEU A 1 163 ? 5.217 4.700 22.226 1.00 94.00 163 LEU A CA 1
ATOM 1318 C C . LEU A 1 163 ? 6.295 4.252 23.228 1.00 94.00 163 LEU A C 1
ATOM 1320 O O . LEU A 1 163 ? 5.981 3.653 24.255 1.00 94.00 163 LEU A O 1
ATOM 1324 N N . LYS A 1 164 ? 7.574 4.589 22.998 1.00 95.88 164 LYS A N 1
ATOM 1325 C CA . LYS A 1 164 ? 8.654 4.338 23.973 1.00 95.88 164 LYS A CA 1
ATOM 1326 C C . LYS A 1 164 ? 8.473 5.096 25.293 1.00 95.88 164 LYS A C 1
ATOM 1328 O O . LYS A 1 164 ? 8.790 4.537 26.341 1.00 95.88 164 LYS A O 1
ATOM 1333 N N . LYS A 1 165 ? 7.980 6.340 25.264 1.00 95.62 165 LYS A N 1
ATOM 1334 C CA . LYS A 1 165 ? 7.703 7.130 26.481 1.00 95.62 165 LYS A CA 1
ATOM 1335 C C . LYS A 1 165 ? 6.510 6.562 27.245 1.00 95.62 165 LYS A C 1
ATOM 1337 O O . LYS A 1 165 ? 6.593 6.408 28.457 1.00 95.62 165 LYS A O 1
ATOM 1342 N N . GLU A 1 166 ? 5.448 6.203 26.533 1.00 95.31 166 GLU A N 1
ATOM 1343 C CA . GLU A 1 166 ? 4.259 5.555 27.096 1.00 95.31 166 GLU A CA 1
ATOM 1344 C C . GLU A 1 166 ? 4.605 4.199 27.732 1.00 95.31 166 GLU A C 1
ATOM 1346 O O . GLU A 1 166 ? 4.282 3.957 28.890 1.00 95.31 166 GLU A O 1
ATOM 1351 N N . THR A 1 167 ? 5.390 3.364 27.044 1.00 94.62 167 THR A N 1
ATOM 1352 C CA . THR A 1 167 ? 5.871 2.078 27.585 1.00 94.62 167 THR A CA 1
ATOM 1353 C C . THR A 1 167 ? 6.737 2.270 28.838 1.00 94.62 167 THR A C 1
ATOM 1355 O O . THR A 1 167 ? 6.658 1.476 29.774 1.00 94.62 167 THR A O 1
ATOM 1358 N N . ALA A 1 168 ? 7.559 3.326 28.892 1.00 95.81 168 ALA A N 1
ATOM 1359 C CA . ALA A 1 168 ? 8.341 3.660 30.084 1.00 95.81 168 ALA A CA 1
ATOM 1360 C C . ALA A 1 168 ? 7.456 4.145 31.249 1.00 95.81 168 ALA A C 1
ATOM 1362 O O . ALA A 1 168 ? 7.691 3.746 32.390 1.00 95.81 168 ALA A O 1
ATOM 1363 N N . MET A 1 169 ? 6.422 4.943 30.961 1.00 95.38 169 MET A N 1
ATOM 1364 C CA . MET A 1 169 ? 5.431 5.406 31.938 1.00 95.38 169 MET A CA 1
ATOM 1365 C C . MET A 1 169 ? 4.658 4.224 32.537 1.00 95.38 169 MET A C 1
ATOM 1367 O O . MET A 1 169 ? 4.721 4.013 33.747 1.00 95.38 169 MET A O 1
ATOM 1371 N N . LEU A 1 170 ? 4.049 3.385 31.692 1.00 94.12 170 LEU A N 1
ATOM 1372 C CA . LEU A 1 170 ? 3.325 2.176 32.102 1.00 94.12 170 LEU A CA 1
ATOM 1373 C C . LEU A 1 170 ? 4.216 1.204 32.887 1.00 94.12 170 LEU A C 1
ATOM 1375 O O . LEU A 1 170 ? 3.768 0.602 33.859 1.00 94.12 170 LEU A O 1
ATOM 1379 N N . LYS A 1 171 ? 5.503 1.080 32.528 1.00 96.50 171 LYS A N 1
ATOM 1380 C CA . LYS A 1 171 ? 6.462 0.284 33.309 1.00 96.50 171 LYS A CA 1
ATOM 1381 C C . LYS A 1 171 ? 6.705 0.870 34.706 1.00 96.50 171 LYS A C 1
ATOM 1383 O O . LYS A 1 171 ? 6.822 0.102 35.657 1.00 96.50 171 LYS A O 1
ATOM 1388 N N . SER A 1 172 ? 6.793 2.195 34.842 1.00 95.00 172 SER A N 1
ATOM 1389 C CA . SER A 1 172 ? 6.956 2.844 36.152 1.00 95.00 172 SER A CA 1
ATOM 1390 C C . SER A 1 172 ? 5.694 2.757 37.019 1.00 95.00 172 SER A C 1
ATOM 1392 O O . SER A 1 172 ? 5.796 2.517 38.219 1.00 95.00 172 SER A O 1
ATOM 1394 N N . GLU A 1 173 ? 4.509 2.844 36.413 1.00 95.06 173 GLU A N 1
ATOM 1395 C CA . GLU A 1 173 ? 3.231 2.653 37.103 1.00 95.06 173 GLU A CA 1
ATOM 1396 C C . GLU A 1 173 ? 3.049 1.198 37.562 1.00 95.06 173 GLU A C 1
ATOM 1398 O O . GLU A 1 173 ? 2.725 0.955 38.723 1.00 95.06 173 GLU A O 1
ATOM 1403 N N . LEU A 1 174 ? 3.354 0.221 36.700 1.00 94.56 174 LEU A N 1
ATOM 1404 C CA . LEU A 1 174 ? 3.348 -1.200 37.057 1.00 94.56 174 LEU A CA 1
ATOM 1405 C C . LEU A 1 174 ? 4.316 -1.505 38.211 1.00 94.56 174 LEU A C 1
ATOM 1407 O O . LEU A 1 174 ? 3.954 -2.238 39.127 1.00 94.56 174 LEU A O 1
ATOM 1411 N N . GLN A 1 175 ? 5.517 -0.917 38.199 1.00 95.69 175 GLN A N 1
ATOM 1412 C CA . GLN A 1 175 ? 6.482 -1.049 39.293 1.00 95.69 175 GLN A CA 1
ATOM 1413 C C . GLN A 1 175 ? 5.918 -0.484 40.610 1.00 95.69 175 GLN A C 1
ATOM 1415 O O . GLN A 1 175 ? 5.939 -1.177 41.625 1.00 95.69 175 GLN A O 1
ATOM 1420 N N . SER A 1 176 ? 5.315 0.711 40.579 1.00 94.94 176 SER A N 1
ATOM 1421 C CA . SER A 1 176 ? 4.633 1.292 41.746 1.00 94.94 176 SER A CA 1
ATOM 1422 C C . SER A 1 176 ? 3.482 0.413 42.250 1.00 94.94 176 SER A C 1
ATOM 1424 O O . SER A 1 176 ? 3.284 0.311 43.457 1.00 94.94 176 SER A O 1
ATOM 1426 N N . LYS A 1 177 ? 2.731 -0.248 41.358 1.00 94.62 177 LYS A N 1
ATOM 1427 C CA . LYS A 1 177 ? 1.637 -1.157 41.743 1.00 94.62 177 LYS A CA 1
ATOM 1428 C C . LYS A 1 177 ? 2.130 -2.478 42.333 1.00 94.62 177 LYS A C 1
ATOM 1430 O O . LYS A 1 177 ? 1.460 -3.034 43.198 1.00 94.62 177 LYS A O 1
ATOM 1435 N N . ILE A 1 178 ? 3.300 -2.960 41.916 1.00 94.94 178 ILE A N 1
ATOM 1436 C CA . ILE A 1 178 ? 3.970 -4.107 42.546 1.00 94.94 178 ILE A CA 1
ATOM 1437 C C . ILE A 1 178 ? 4.426 -3.740 43.968 1.00 94.94 178 ILE A C 1
ATOM 1439 O O . ILE A 1 178 ? 4.239 -4.533 44.887 1.00 94.94 178 ILE A O 1
ATOM 1443 N N . GLU A 1 179 ? 4.957 -2.533 44.167 1.00 94.94 179 GLU A N 1
ATOM 1444 C CA . GLU A 1 179 ? 5.375 -2.029 45.485 1.00 94.94 179 GLU A CA 1
ATOM 1445 C C . GLU A 1 179 ? 4.178 -1.779 46.428 1.00 94.94 179 GLU A C 1
ATOM 1447 O O . GLU A 1 179 ? 4.237 -2.153 47.602 1.00 94.94 179 GLU A O 1
ATOM 1452 N N . ASP A 1 180 ? 3.055 -1.255 45.914 1.00 93.31 180 ASP A N 1
ATOM 1453 C CA . ASP A 1 180 ? 1.778 -1.173 46.648 1.00 93.31 180 ASP A CA 1
ATOM 1454 C C . ASP A 1 180 ? 1.297 -2.563 47.117 1.00 93.31 180 ASP A C 1
ATOM 1456 O O . ASP A 1 180 ? 0.896 -2.729 48.272 1.00 93.31 180 ASP A O 1
ATOM 1460 N N . LEU A 1 181 ? 1.336 -3.570 46.233 1.00 94.06 181 LEU A N 1
ATOM 1461 C CA . LEU A 1 181 ? 0.874 -4.934 46.522 1.00 94.06 181 LEU A CA 1
ATOM 1462 C C . LEU A 1 181 ? 1.785 -5.677 47.508 1.00 94.06 181 LEU A C 1
ATOM 1464 O O . LEU A 1 181 ? 1.287 -6.345 48.412 1.00 94.06 181 LEU A O 1
ATOM 1468 N N . ASP A 1 182 ? 3.106 -5.547 47.378 1.00 94.12 182 ASP A N 1
ATOM 1469 C CA . ASP A 1 182 ? 4.073 -6.115 48.327 1.00 94.12 182 ASP A CA 1
ATOM 1470 C C . ASP A 1 182 ? 3.899 -5.504 49.730 1.00 94.12 182 ASP A C 1
ATOM 1472 O O . ASP A 1 182 ? 3.908 -6.223 50.733 1.00 94.12 182 ASP A O 1
ATOM 1476 N N . LYS A 1 183 ? 3.620 -4.195 49.814 1.00 93.69 183 LYS A N 1
ATOM 1477 C CA . LYS A 1 183 ? 3.230 -3.549 51.072 1.00 93.69 183 LYS A CA 1
ATOM 1478 C C . LYS A 1 183 ? 1.921 -4.125 51.627 1.00 93.69 183 LYS A C 1
ATOM 1480 O O . LYS A 1 183 ? 1.898 -4.535 52.785 1.00 93.69 183 LYS A O 1
ATOM 1485 N N . GLN A 1 184 ? 0.863 -4.224 50.819 1.00 92.50 184 GLN A N 1
ATOM 1486 C CA . GLN A 1 184 ? -0.412 -4.815 51.253 1.00 92.50 184 GLN A CA 1
ATOM 1487 C C . GLN A 1 184 ? -0.256 -6.274 51.715 1.00 92.50 184 GLN A C 1
ATOM 1489 O O . GLN A 1 184 ? -0.869 -6.667 52.703 1.00 92.50 184 GLN A O 1
ATOM 1494 N N . SER A 1 185 ? 0.607 -7.065 51.072 1.00 93.25 185 SER A N 1
ATOM 1495 C CA . SER A 1 185 ? 0.911 -8.441 51.487 1.00 93.25 185 SER A CA 1
ATOM 1496 C C . SER A 1 185 ? 1.662 -8.508 52.826 1.00 93.25 185 SER A C 1
ATOM 1498 O O . SER A 1 185 ? 1.472 -9.450 53.600 1.00 93.25 185 SER A O 1
ATOM 1500 N N . LYS A 1 186 ? 2.505 -7.514 53.131 1.00 93.00 186 LYS A N 1
ATOM 1501 C CA . LYS A 1 186 ? 3.185 -7.376 54.432 1.00 93.00 186 LYS A CA 1
ATOM 1502 C C . LYS A 1 186 ? 2.226 -6.919 55.528 1.00 93.00 186 LYS A C 1
ATOM 1504 O O . LYS A 1 186 ? 2.268 -7.457 56.633 1.00 93.00 186 LYS A O 1
ATOM 1509 N N . ASP A 1 187 ? 1.318 -5.999 55.217 1.00 90.25 187 ASP A N 1
ATOM 1510 C CA . ASP A 1 187 ? 0.247 -5.586 56.126 1.00 90.25 187 ASP A CA 1
ATOM 1511 C C . ASP A 1 187 ? -0.720 -6.760 56.413 1.00 90.25 187 ASP A C 1
ATOM 1513 O O . ASP A 1 187 ? -1.087 -6.981 57.569 1.00 90.25 187 ASP A O 1
ATOM 1517 N N . LEU A 1 188 ? -1.046 -7.581 55.402 1.00 91.94 188 LEU A N 1
ATOM 1518 C CA . LEU A 1 188 ? -1.865 -8.795 55.538 1.00 91.94 188 LEU A CA 1
ATOM 1519 C C . LEU A 1 188 ? -1.195 -9.849 56.430 1.00 91.94 188 LEU A C 1
ATOM 1521 O O . LEU A 1 188 ? -1.783 -10.256 57.424 1.00 91.94 188 LEU A O 1
ATOM 1525 N N . THR A 1 189 ? 0.050 -10.241 56.148 1.00 89.12 189 THR A N 1
ATOM 1526 C CA . THR A 1 189 ? 0.790 -11.214 56.986 1.00 89.12 189 THR A CA 1
ATOM 1527 C C . THR A 1 189 ? 1.040 -10.695 58.412 1.00 89.12 189 THR A C 1
ATOM 1529 O O . THR A 1 189 ? 1.081 -11.462 59.381 1.00 89.12 189 THR A O 1
ATOM 1532 N N . THR A 1 190 ? 1.112 -9.372 58.589 1.00 89.44 190 THR A N 1
ATOM 1533 C CA . THR A 1 190 ? 1.118 -8.718 59.910 1.00 89.44 190 THR A CA 1
ATOM 1534 C C . THR A 1 190 ? -0.249 -8.795 60.609 1.00 89.44 190 THR A C 1
ATOM 1536 O O . THR A 1 190 ? -0.307 -8.850 61.837 1.00 89.44 190 THR A O 1
ATOM 1539 N N . ALA A 1 191 ? -1.363 -8.819 59.873 1.00 84.00 191 ALA A N 1
ATOM 1540 C CA . ALA A 1 191 ? -2.692 -9.082 60.425 1.00 84.00 191 ALA A CA 1
ATOM 1541 C C . ALA A 1 191 ? -2.892 -10.575 60.748 1.00 84.00 191 ALA A C 1
ATOM 1543 O O . ALA A 1 191 ? -3.365 -10.898 61.834 1.00 84.00 191 ALA A O 1
ATOM 1544 N N . GLU A 1 192 ? -2.460 -11.484 59.872 1.00 86.38 192 GLU A N 1
ATOM 1545 C CA . GLU A 1 192 ? -2.510 -12.938 60.085 1.00 86.38 192 GLU A CA 1
ATOM 1546 C C . GLU A 1 192 ? -1.710 -13.363 61.321 1.00 86.38 192 GLU A C 1
ATOM 1548 O O . GLU A 1 192 ? -2.216 -14.109 62.155 1.00 86.38 192 GLU A O 1
ATOM 1553 N N . SER A 1 193 ? -0.497 -12.836 61.510 1.00 84.19 193 SER A N 1
ATOM 1554 C CA . SER A 1 193 ? 0.305 -13.115 62.712 1.00 84.19 193 SER A CA 1
ATOM 1555 C C . SER A 1 193 ? -0.320 -12.547 63.996 1.00 84.19 193 SER A C 1
ATOM 1557 O O . SER A 1 193 ? -0.254 -13.195 65.045 1.00 84.19 193 SER A O 1
ATOM 1559 N N . LYS A 1 194 ? -1.015 -11.400 63.936 1.00 83.81 194 LYS A N 1
ATOM 1560 C CA . LYS A 1 194 ? -1.841 -10.905 65.057 1.00 83.81 194 LYS A CA 1
ATOM 1561 C C . LYS A 1 194 ? -3.030 -11.829 65.335 1.00 83.81 194 LYS A C 1
ATOM 1563 O O . LYS A 1 194 ? -3.284 -12.136 66.495 1.00 83.81 194 LYS A O 1
ATOM 1568 N N . ILE A 1 195 ? -3.720 -12.316 64.301 1.00 80.50 195 ILE A N 1
ATOM 1569 C CA . ILE A 1 195 ? -4.827 -13.279 64.433 1.00 80.50 195 ILE A CA 1
ATOM 1570 C C . ILE A 1 195 ? -4.326 -14.594 65.043 1.00 80.50 195 ILE A C 1
ATOM 1572 O O . ILE A 1 195 ? -4.927 -15.073 65.999 1.00 80.50 195 ILE A O 1
ATOM 1576 N N . ALA A 1 196 ? -3.190 -15.124 64.586 1.00 77.31 196 ALA A N 1
ATOM 1577 C CA . ALA A 1 196 ? -2.545 -16.294 65.183 1.00 77.31 196 ALA A CA 1
ATOM 1578 C C . ALA A 1 196 ? -2.153 -16.054 66.656 1.00 77.31 196 ALA A C 1
ATOM 1580 O O . ALA A 1 196 ? -2.283 -16.947 67.491 1.00 77.31 196 ALA A O 1
ATOM 1581 N N . THR A 1 197 ? -1.750 -14.828 67.009 1.00 75.69 197 THR A N 1
ATOM 1582 C CA . THR A 1 197 ? -1.488 -14.444 68.406 1.00 75.69 197 THR A CA 1
ATOM 1583 C C . THR A 1 197 ? -2.779 -14.452 69.239 1.00 75.69 197 THR A C 1
ATOM 1585 O O . THR A 1 197 ? -2.797 -15.048 70.314 1.00 75.69 197 THR A O 1
ATOM 1588 N N . PHE A 1 198 ? -3.891 -13.898 68.739 1.00 66.69 198 PHE A N 1
ATOM 1589 C CA . PHE A 1 198 ? -5.203 -14.006 69.401 1.00 66.69 198 PHE A CA 1
ATOM 1590 C C . PHE A 1 198 ? -5.687 -15.461 69.523 1.00 66.69 198 PHE A C 1
ATOM 1592 O O . PHE A 1 198 ? -6.202 -15.857 70.569 1.00 66.69 198 PHE A O 1
ATOM 1599 N N . GLN A 1 199 ? -5.457 -16.284 68.499 1.00 64.88 199 GLN A N 1
ATOM 1600 C CA . GLN A 1 199 ? -5.738 -17.720 68.542 1.00 64.88 199 GLN A CA 1
ATOM 1601 C C . GLN A 1 199 ? -4.874 -18.440 69.591 1.00 64.88 199 GLN A C 1
ATOM 1603 O O . GLN A 1 199 ? -5.378 -19.331 70.262 1.00 64.88 199 GLN A O 1
ATOM 1608 N N . SER A 1 200 ? -3.627 -18.016 69.827 1.00 66.94 200 SER A N 1
ATOM 1609 C CA . SER A 1 200 ? -2.778 -18.581 70.893 1.00 66.94 200 SER A CA 1
ATOM 1610 C C . SER A 1 200 ? -3.249 -18.243 72.318 1.00 66.94 200 SER A C 1
ATOM 1612 O O . SER A 1 200 ? -2.960 -18.991 73.250 1.00 66.94 200 SER A O 1
ATOM 1614 N N . TYR A 1 201 ? -4.022 -17.162 72.490 1.00 58.66 201 TYR A N 1
ATOM 1615 C CA . TYR A 1 201 ? -4.739 -16.861 73.738 1.00 58.66 201 TYR A CA 1
ATOM 1616 C C . TYR A 1 201 ? -6.100 -17.568 73.843 1.00 58.66 201 TYR A C 1
ATOM 1618 O O . TYR A 1 201 ? -6.740 -17.518 74.893 1.00 58.66 201 TYR A O 1
ATOM 1626 N N . THR A 1 202 ? -6.558 -18.228 72.777 1.00 47.97 202 THR A N 1
ATOM 1627 C CA . THR A 1 202 ? -7.807 -18.993 72.773 1.00 47.97 202 THR A CA 1
ATOM 1628 C C . THR A 1 202 ? -7.508 -20.418 73.233 1.00 47.97 202 THR A C 1
ATOM 1630 O O . THR A 1 202 ? -6.747 -21.138 72.591 1.00 47.97 202 THR A O 1
ATOM 1633 N N . ALA A 1 203 ? -8.092 -20.838 74.357 1.00 47.00 203 ALA A N 1
ATOM 1634 C CA . ALA A 1 203 ? -7.883 -22.185 74.881 1.00 47.00 203 ALA A CA 1
ATOM 1635 C C . ALA A 1 203 ? -8.318 -23.260 73.867 1.00 47.00 203 ALA A C 1
ATOM 1637 O O . ALA A 1 203 ? -9.363 -23.134 73.226 1.00 47.00 203 ALA A O 1
ATOM 1638 N N . THR A 1 204 ? -7.544 -24.343 73.753 1.00 48.19 204 THR A N 1
ATOM 1639 C CA . THR A 1 204 ? -7.894 -25.513 72.938 1.00 48.19 204 THR A CA 1
ATOM 1640 C C . THR A 1 204 ? -9.117 -26.221 73.515 1.00 48.19 204 THR A C 1
ATOM 1642 O O . THR A 1 204 ? -9.012 -27.086 74.384 1.00 48.19 204 THR A O 1
ATOM 1645 N N . LEU A 1 205 ? -10.295 -25.850 73.012 1.00 52.09 205 LEU A N 1
ATOM 1646 C CA . LEU A 1 205 ? -11.546 -26.543 73.294 1.00 52.09 205 LEU A CA 1
ATOM 1647 C C . LEU A 1 205 ? -11.460 -27.983 72.767 1.00 52.09 205 LEU A C 1
ATOM 1649 O O . LEU A 1 205 ? -10.977 -28.224 71.658 1.00 52.09 205 LEU A O 1
ATOM 1653 N N . THR A 1 206 ? -11.916 -28.938 73.578 1.00 49.97 206 THR A N 1
ATOM 1654 C CA . THR A 1 206 ? -11.956 -30.368 73.244 1.00 49.97 206 THR A CA 1
ATOM 1655 C C . THR A 1 206 ? -12.708 -30.584 71.931 1.00 49.97 206 THR A C 1
ATOM 1657 O O . THR A 1 206 ? -13.694 -29.890 71.669 1.00 49.97 206 THR A O 1
ATOM 1660 N N . GLN A 1 207 ? -12.267 -31.526 71.086 1.00 51.88 207 GLN A N 1
ATOM 1661 C CA . GLN A 1 207 ? -12.931 -31.721 69.797 1.00 51.88 207 GLN A CA 1
ATOM 1662 C C . GLN A 1 207 ? -14.392 -32.115 70.013 1.00 51.88 207 GLN A C 1
ATOM 1664 O O . GLN A 1 207 ? -14.709 -32.966 70.843 1.00 51.88 207 GLN A O 1
ATOM 1669 N N . LEU A 1 208 ? -15.288 -31.514 69.224 1.00 46.88 208 LEU A N 1
ATOM 1670 C CA . LEU A 1 208 ? -16.728 -31.697 69.393 1.00 46.88 208 LEU A CA 1
ATOM 1671 C C . LEU A 1 208 ? -17.156 -33.169 69.294 1.00 46.88 208 LEU A C 1
ATOM 1673 O O . LEU A 1 208 ? -18.187 -33.502 69.851 1.00 46.88 208 LEU A O 1
ATOM 1677 N N . GLN A 1 209 ? -16.380 -34.042 68.636 1.00 57.06 209 GLN A N 1
ATOM 1678 C CA . GLN A 1 209 ? -16.594 -35.497 68.621 1.00 57.06 209 GLN A CA 1
ATOM 1679 C C . GLN A 1 209 ? -16.552 -36.111 70.031 1.00 57.06 209 GLN A C 1
ATOM 1681 O O . GLN A 1 209 ? -17.478 -36.826 70.409 1.00 57.06 209 GLN A O 1
ATOM 1686 N N . ASP A 1 210 ? -15.516 -35.796 70.814 1.00 55.75 210 ASP A N 1
ATOM 1687 C CA . ASP A 1 210 ? -15.207 -36.458 72.091 1.00 55.75 210 ASP A CA 1
ATOM 1688 C C . ASP A 1 210 ? -16.238 -36.142 73.181 1.00 55.75 210 ASP A C 1
ATOM 1690 O O . ASP A 1 210 ? -16.474 -36.947 74.076 1.00 55.75 210 ASP A O 1
ATOM 1694 N N . VAL A 1 211 ? -16.876 -34.972 73.082 1.00 56.31 211 VAL A N 1
ATOM 1695 C CA . VAL A 1 211 ? -17.900 -34.499 74.026 1.00 56.31 211 VAL A CA 1
ATOM 1696 C C . VAL A 1 211 ? -19.294 -34.445 73.385 1.00 56.31 211 VAL A C 1
ATOM 1698 O O . VAL A 1 211 ? -20.250 -34.002 74.021 1.00 56.31 211 VAL A O 1
ATOM 1701 N N . ARG A 1 212 ? -19.456 -34.889 72.124 1.00 60.12 212 ARG A N 1
ATOM 1702 C CA . ARG A 1 212 ? -20.699 -34.679 71.352 1.00 60.12 212 ARG A CA 1
ATOM 1703 C C . ARG A 1 212 ? -21.904 -35.306 72.016 1.00 60.12 212 ARG A C 1
ATOM 1705 O O . ARG A 1 212 ? -22.974 -34.703 72.024 1.00 60.12 212 ARG A O 1
ATOM 1712 N N . VAL A 1 213 ? -21.725 -36.529 72.507 1.00 65.31 213 VAL A N 1
ATOM 1713 C CA . VAL A 1 213 ? -22.797 -37.342 73.078 1.00 65.31 213 VAL A CA 1
ATOM 1714 C C . VAL A 1 213 ? -23.277 -36.712 74.380 1.00 65.31 213 VAL A C 1
ATOM 1716 O O . VAL A 1 213 ? -24.475 -36.505 74.528 1.00 65.31 213 VAL A O 1
ATOM 1719 N N . ASP A 1 214 ? -22.363 -36.310 75.263 1.00 59.62 214 ASP A N 1
ATOM 1720 C CA . ASP A 1 214 ? -22.718 -35.707 76.549 1.00 59.62 214 ASP A CA 1
ATOM 1721 C C . ASP A 1 214 ? -23.236 -34.270 76.406 1.00 59.62 214 ASP A C 1
ATOM 1723 O O . ASP A 1 214 ? -24.224 -33.922 77.048 1.00 59.62 214 ASP A O 1
ATOM 1727 N N . ILE A 1 215 ? -22.665 -33.453 75.512 1.00 61.94 215 ILE A N 1
ATOM 1728 C CA . ILE A 1 215 ? -23.184 -32.107 75.212 1.00 61.94 215 ILE A CA 1
ATOM 1729 C C . ILE A 1 215 ? -24.562 -32.190 74.548 1.00 61.94 215 ILE A C 1
ATOM 1731 O O . ILE A 1 215 ? -25.482 -31.506 74.985 1.00 61.94 215 ILE A O 1
ATOM 1735 N N . SER A 1 216 ? -24.749 -33.052 73.541 1.00 64.50 216 SER A N 1
ATOM 1736 C CA . SER A 1 216 ? -26.058 -33.201 72.882 1.00 64.50 216 SER A CA 1
ATOM 1737 C C . SER A 1 216 ? -27.094 -33.815 73.818 1.00 64.50 216 SER A C 1
ATOM 1739 O O . SER A 1 216 ? -28.253 -33.437 73.743 1.00 64.50 216 SER A O 1
ATOM 1741 N N . LYS A 1 217 ? -26.699 -34.714 74.728 1.00 68.88 217 LYS A N 1
ATOM 1742 C CA . LYS A 1 217 ? -27.582 -35.267 75.763 1.00 68.88 217 LYS A CA 1
ATOM 1743 C C . LYS A 1 217 ? -27.964 -34.216 76.803 1.00 68.88 217 LYS A C 1
ATOM 1745 O O . LYS A 1 217 ? -29.134 -34.133 77.148 1.00 68.88 217 LYS A O 1
ATOM 1750 N N . THR A 1 218 ? -27.010 -33.403 77.259 1.00 71.88 218 THR A N 1
ATOM 1751 C CA . THR A 1 218 ? -27.254 -32.334 78.243 1.00 71.88 218 THR A CA 1
ATOM 1752 C C . THR A 1 218 ? -28.124 -31.233 77.643 1.00 71.88 218 THR A C 1
ATOM 1754 O O . THR A 1 218 ? -29.101 -30.827 78.264 1.00 71.88 218 THR A O 1
ATOM 1757 N N . PHE A 1 219 ? -27.844 -30.798 76.409 1.00 67.75 219 PHE A N 1
ATOM 1758 C CA . PHE A 1 219 ? -28.715 -29.861 75.700 1.00 67.75 219 PHE A CA 1
ATOM 1759 C C . PHE A 1 219 ? -30.058 -30.479 75.308 1.00 67.75 219 PHE A C 1
ATOM 1761 O O . PHE A 1 219 ? -31.037 -29.751 75.327 1.00 67.75 219 PHE A O 1
ATOM 1768 N N . ALA A 1 220 ? -30.152 -31.781 75.013 1.00 67.38 220 ALA A N 1
ATOM 1769 C CA . ALA A 1 220 ? -31.444 -32.437 74.810 1.00 67.38 220 ALA A CA 1
ATOM 1770 C C . ALA A 1 220 ? -32.275 -32.412 76.098 1.00 67.38 220 ALA A C 1
ATOM 1772 O O . ALA A 1 220 ? -33.387 -31.905 76.056 1.00 67.38 220 ALA A O 1
ATOM 1773 N N . SER A 1 221 ? -31.723 -32.826 77.247 1.00 69.88 221 SER A N 1
ATOM 1774 C CA . SER A 1 221 ? -32.443 -32.739 78.525 1.00 69.88 221 SER A CA 1
ATOM 1775 C C . SER A 1 221 ? -32.799 -31.298 78.881 1.00 69.88 221 SER A C 1
ATOM 1777 O O . SER A 1 221 ? -33.954 -31.022 79.158 1.00 69.88 221 SER A O 1
ATOM 1779 N N . SER A 1 222 ? -31.868 -30.343 78.773 1.00 69.38 222 SER A N 1
ATOM 1780 C CA . SER A 1 222 ? -32.167 -28.937 79.074 1.00 69.38 222 SER A CA 1
ATOM 1781 C C . SER A 1 222 ? -33.112 -28.284 78.060 1.00 69.38 222 SER A C 1
ATOM 1783 O O . SER A 1 222 ? -33.786 -27.324 78.415 1.00 69.38 222 SER A O 1
ATOM 1785 N N . PHE A 1 223 ? -33.198 -28.784 76.823 1.00 66.88 223 PHE A N 1
ATOM 1786 C CA . PHE A 1 223 ? -34.192 -28.350 75.838 1.00 66.88 223 PHE A CA 1
ATOM 1787 C C . PHE A 1 223 ? -35.538 -29.054 76.027 1.00 66.88 223 PHE A C 1
ATOM 1789 O O . PHE A 1 223 ? -36.557 -28.442 75.748 1.00 66.88 223 PHE A O 1
ATOM 1796 N N . GLU A 1 224 ? -35.593 -30.287 76.531 1.00 68.62 224 GLU A N 1
ATOM 1797 C CA . GLU A 1 224 ? -36.845 -30.932 76.943 1.00 68.62 224 GLU A CA 1
ATOM 1798 C C . GLU A 1 224 ? -37.389 -30.293 78.228 1.00 68.62 224 GLU A C 1
ATOM 1800 O O . GLU A 1 224 ? -38.565 -29.945 78.262 1.00 68.62 224 GLU A O 1
ATOM 1805 N N . ASP A 1 225 ? -36.538 -30.006 79.217 1.00 66.31 225 ASP A N 1
ATOM 1806 C CA . ASP A 1 225 ? -36.879 -29.237 80.420 1.00 66.31 225 ASP A CA 1
ATOM 1807 C C . ASP A 1 225 ? -37.360 -27.826 80.043 1.00 66.31 225 ASP A C 1
ATOM 1809 O O . ASP A 1 225 ? -38.449 -27.409 80.438 1.00 66.31 225 ASP A O 1
ATOM 1813 N N . ALA A 1 226 ? -36.598 -27.094 79.217 1.00 56.31 226 ALA A N 1
ATOM 1814 C CA . ALA A 1 226 ? -36.985 -25.758 78.768 1.00 56.31 226 ALA A CA 1
ATOM 1815 C C . ALA A 1 226 ? -38.190 -25.777 77.815 1.00 56.31 226 ALA A C 1
ATOM 1817 O O . ALA A 1 226 ? -39.015 -24.880 77.890 1.00 56.31 226 ALA A O 1
ATOM 1818 N N . SER A 1 227 ? -38.355 -26.780 76.947 1.00 50.19 227 SER A N 1
ATOM 1819 C CA . SER A 1 227 ? -39.546 -26.912 76.090 1.00 50.19 227 SER A CA 1
ATOM 1820 C C . SER A 1 227 ? -40.766 -27.375 76.880 1.00 50.19 227 SER A C 1
ATOM 1822 O O . SER A 1 227 ? -41.880 -27.042 76.489 1.00 50.19 227 SER A O 1
ATOM 1824 N N . SER A 1 228 ? -40.597 -28.091 77.994 1.00 58.88 228 SER A N 1
ATOM 1825 C CA . SER A 1 228 ? -41.673 -28.349 78.951 1.00 58.88 228 SER A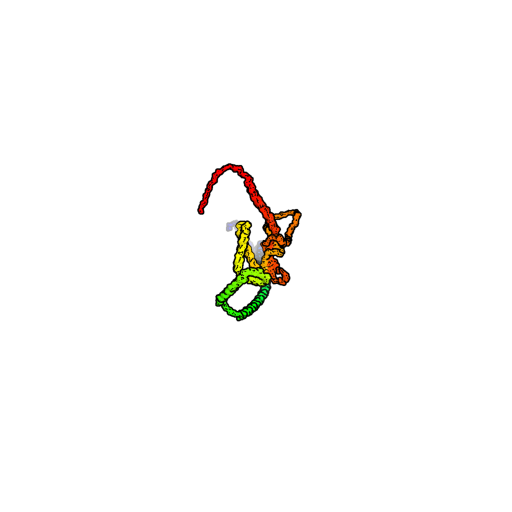 CA 1
ATOM 1826 C C . SER A 1 228 ? -42.062 -27.047 79.645 1.00 58.88 228 SER A C 1
ATOM 1828 O O . SER A 1 228 ? -43.222 -26.657 79.580 1.00 58.88 228 SER A O 1
ATOM 1830 N N . LEU A 1 229 ? -41.093 -26.309 80.195 1.00 57.34 229 LEU A N 1
ATOM 1831 C CA . LEU A 1 229 ? -41.323 -25.044 80.897 1.00 57.34 229 LEU A CA 1
ATOM 1832 C C . LEU A 1 229 ? -41.909 -23.968 79.962 1.00 57.34 229 LEU A C 1
ATOM 1834 O O . LEU A 1 229 ? -42.898 -23.332 80.303 1.00 57.34 229 LEU A O 1
ATOM 1838 N N . PHE A 1 230 ? -41.406 -23.813 78.736 1.00 50.34 230 PHE A N 1
ATOM 1839 C CA . PHE A 1 230 ? -42.000 -22.920 77.734 1.00 50.34 230 PHE A CA 1
ATOM 1840 C C . PHE A 1 230 ? -43.369 -23.408 77.234 1.00 50.34 230 PHE A C 1
ATOM 1842 O O . PHE A 1 230 ? -44.185 -22.590 76.838 1.00 50.34 230 PHE A O 1
ATOM 1849 N N . ARG A 1 231 ? -43.684 -24.705 77.281 1.00 52.12 231 ARG A N 1
ATOM 1850 C CA . ARG A 1 231 ? -45.025 -25.223 76.938 1.00 52.12 231 ARG A CA 1
ATOM 1851 C C . ARG A 1 231 ? -46.010 -25.142 78.109 1.00 52.12 231 ARG A C 1
ATOM 1853 O O . ARG A 1 231 ? -47.214 -25.144 77.884 1.00 52.12 231 ARG A O 1
ATOM 1860 N N . GLU A 1 232 ? -45.500 -25.029 79.330 1.00 56.28 232 GLU A N 1
ATOM 1861 C CA . GLU A 1 232 ? -46.252 -24.795 80.564 1.00 56.28 232 GLU A CA 1
ATOM 1862 C C . GLU A 1 232 ? -46.524 -23.294 80.793 1.00 56.28 232 GLU A C 1
ATOM 1864 O O . GLU A 1 232 ? -47.631 -22.935 81.185 1.00 56.28 232 GLU A O 1
ATOM 1869 N N . PHE A 1 233 ? -45.561 -22.416 80.471 1.00 52.59 233 PHE A N 1
ATOM 1870 C CA . PHE A 1 233 ? -45.639 -20.963 80.699 1.00 52.59 233 PHE A CA 1
ATOM 1871 C C . PHE A 1 233 ? -45.891 -20.107 79.447 1.00 52.59 233 PHE A C 1
ATOM 1873 O O . PHE A 1 233 ? -46.537 -19.074 79.567 1.00 52.59 233 PHE A O 1
ATOM 1880 N N . LEU A 1 234 ? -45.423 -20.505 78.257 1.00 53.41 234 LEU A N 1
ATOM 1881 C CA . LEU A 1 234 ? -45.701 -19.815 76.978 1.00 53.41 234 LEU A CA 1
ATOM 1882 C C . LEU A 1 234 ? -46.688 -20.602 76.096 1.00 53.41 234 LEU A C 1
ATOM 1884 O O . LEU A 1 234 ? -46.917 -20.238 74.947 1.00 53.41 234 LEU A O 1
ATOM 1888 N N . GLY A 1 235 ? -47.296 -21.679 76.611 1.00 50.72 235 GLY A N 1
ATOM 1889 C CA . GLY A 1 235 ? -48.181 -22.602 75.879 1.00 50.72 235 GLY A CA 1
ATOM 1890 C C . GLY A 1 235 ? -49.532 -22.034 75.419 1.00 50.72 235 GLY A C 1
ATOM 1891 O O . GLY A 1 235 ? -50.486 -22.797 75.253 1.00 50.72 235 GLY A O 1
ATOM 1892 N N . ARG A 1 236 ? -49.631 -20.713 75.258 1.00 53.25 236 ARG A N 1
ATOM 1893 C CA . ARG A 1 236 ? -50.777 -19.994 74.692 1.00 53.25 236 ARG A CA 1
ATOM 1894 C C . ARG A 1 236 ? -50.376 -18.653 74.058 1.00 53.25 236 ARG A C 1
ATOM 1896 O O . ARG A 1 236 ? -50.942 -18.303 73.032 1.00 53.25 236 ARG A O 1
ATOM 1903 N N . ASP A 1 237 ? -49.338 -17.996 74.584 1.00 57.44 237 ASP A N 1
ATOM 1904 C CA . ASP A 1 237 ? -49.054 -16.585 74.283 1.00 57.44 237 ASP A CA 1
ATOM 1905 C C . ASP A 1 237 ? -47.805 -16.362 73.400 1.00 57.44 237 ASP A C 1
ATOM 1907 O O . ASP A 1 237 ? -47.310 -15.246 73.336 1.00 57.44 237 ASP A O 1
ATOM 1911 N N . VAL A 1 238 ? -47.240 -17.367 72.709 1.00 63.12 238 VAL A N 1
ATOM 1912 C CA . VAL A 1 238 ? -46.112 -17.105 71.770 1.00 63.12 238 VAL A CA 1
ATOM 1913 C C . VAL A 1 238 ? -46.560 -16.240 70.588 1.00 63.12 238 VAL A C 1
ATOM 1915 O O . VAL A 1 238 ? -45.811 -15.371 70.149 1.00 63.12 238 VAL A O 1
ATOM 1918 N N . GLU A 1 239 ? -47.774 -16.459 70.086 1.00 63.62 239 GLU A N 1
ATOM 1919 C CA . GLU A 1 239 ? -48.354 -15.668 68.995 1.00 63.62 239 GLU A CA 1
ATOM 1920 C C . GLU A 1 239 ? -48.742 -14.269 69.514 1.00 63.62 239 GLU A C 1
ATOM 1922 O O . GLU A 1 239 ? -48.244 -13.275 68.993 1.00 63.62 239 GLU A O 1
ATOM 1927 N N . GLU A 1 240 ? -49.459 -14.178 70.644 1.00 67.94 240 GLU A N 1
ATOM 1928 C CA . GLU A 1 240 ? -49.793 -12.898 71.301 1.00 67.94 240 GLU A CA 1
ATOM 1929 C C . GLU A 1 240 ? -48.545 -12.081 71.705 1.00 67.94 240 GLU A C 1
ATOM 1931 O O . GLU A 1 240 ? -48.523 -10.857 71.562 1.00 67.94 240 GLU A O 1
ATOM 1936 N N . ALA A 1 241 ? -47.458 -12.731 72.134 1.00 70.44 241 ALA A N 1
ATOM 1937 C CA . ALA A 1 241 ? -46.189 -12.064 72.415 1.00 70.44 241 ALA A CA 1
ATOM 1938 C C . ALA A 1 241 ? -45.499 -11.551 71.142 1.00 70.44 241 ALA A C 1
ATOM 1940 O O . ALA A 1 241 ? -44.921 -10.472 71.180 1.00 70.44 241 ALA A O 1
ATOM 1941 N N . LEU A 1 242 ? -45.548 -12.272 70.016 1.00 74.00 242 LEU A N 1
ATOM 1942 C CA . LEU A 1 242 ? -44.968 -11.814 68.740 1.00 74.00 242 LEU A CA 1
ATOM 1943 C C . LEU A 1 242 ? -45.786 -10.694 68.074 1.00 74.00 242 LEU A C 1
ATOM 1945 O O . LEU A 1 242 ? -45.215 -9.867 67.354 1.00 74.00 242 LEU A O 1
ATOM 1949 N N . ASP A 1 243 ? -47.090 -10.643 68.347 1.00 74.25 243 ASP A N 1
ATOM 1950 C CA . ASP A 1 243 ? -47.983 -9.572 67.902 1.00 74.25 243 ASP A CA 1
ATOM 1951 C C . ASP A 1 243 ? -47.861 -8.314 68.783 1.00 74.25 243 ASP A C 1
ATOM 1953 O O . ASP A 1 243 ? -47.916 -7.199 68.268 1.00 74.25 243 ASP A O 1
ATOM 1957 N N . THR A 1 244 ? -47.618 -8.458 70.093 1.00 79.62 244 THR A N 1
ATOM 1958 C CA . THR A 1 244 ? -47.433 -7.316 71.017 1.00 79.62 244 THR A CA 1
ATOM 1959 C C . THR A 1 244 ? -45.992 -6.795 71.110 1.00 79.62 244 THR A C 1
ATOM 1961 O O . THR A 1 244 ? -45.787 -5.624 71.443 1.00 79.62 244 THR A O 1
ATOM 1964 N N . LEU A 1 245 ? -44.977 -7.606 70.778 1.00 80.56 245 LEU A N 1
ATOM 1965 C CA . LEU A 1 245 ? -43.559 -7.224 70.863 1.00 80.56 245 LEU A CA 1
ATOM 1966 C C . LEU A 1 245 ? -43.179 -5.919 70.128 1.00 80.56 245 LEU A C 1
ATOM 1968 O O . LEU A 1 245 ? -42.381 -5.177 70.700 1.00 80.56 245 LEU A O 1
ATOM 1972 N N . PRO A 1 246 ? -43.721 -5.566 68.941 1.00 78.88 246 PRO A N 1
ATOM 1973 C CA . PRO A 1 246 ? -43.397 -4.301 68.272 1.00 78.88 246 PRO A CA 1
ATOM 1974 C C . PRO A 1 246 ? -43.760 -3.069 69.101 1.00 78.88 246 PRO A C 1
ATOM 1976 O O . PRO A 1 246 ? -42.974 -2.128 69.173 1.00 78.88 246 PRO A O 1
ATOM 1979 N N . ALA A 1 247 ? -44.927 -3.094 69.752 1.00 78.81 247 ALA A N 1
ATOM 1980 C CA . ALA A 1 247 ? -45.423 -1.993 70.575 1.00 78.81 247 ALA A CA 1
ATOM 1981 C C . ALA A 1 247 ? -44.701 -1.904 71.931 1.00 78.81 247 ALA A C 1
ATOM 1983 O O . ALA A 1 247 ? -44.578 -0.823 72.499 1.00 78.81 247 ALA A O 1
ATOM 1984 N N . VAL A 1 248 ? -44.207 -3.035 72.450 1.00 81.44 248 VAL A N 1
ATOM 1985 C CA . VAL A 1 248 ? -43.489 -3.099 73.734 1.00 81.44 248 VAL A CA 1
ATOM 1986 C C . VAL A 1 248 ? -41.993 -2.797 73.579 1.00 81.44 248 VAL A C 1
ATOM 1988 O O . VAL A 1 248 ? -41.411 -2.135 74.438 1.00 81.44 248 VAL A O 1
ATOM 1991 N N . ASN A 1 249 ? -41.344 -3.297 72.522 1.00 82.00 249 ASN A N 1
ATOM 1992 C CA . ASN A 1 249 ? -39.913 -3.114 72.270 1.00 82.00 249 ASN A CA 1
ATOM 1993 C C . ASN A 1 249 ? -39.547 -3.385 70.786 1.00 82.00 249 ASN A C 1
ATOM 1995 O O . ASN A 1 249 ? -39.178 -4.515 70.441 1.00 82.00 249 ASN A O 1
ATOM 1999 N N . PRO A 1 250 ? -39.561 -2.368 69.901 1.00 81.00 250 PRO A N 1
ATOM 2000 C CA . PRO A 1 250 ? -39.325 -2.564 68.468 1.00 81.00 250 PRO A CA 1
ATOM 2001 C C . PRO A 1 250 ? -37.890 -3.010 68.137 1.00 81.00 250 PRO A C 1
ATOM 2003 O O . PRO A 1 250 ? -37.678 -3.738 67.171 1.00 81.00 250 PRO A O 1
ATOM 2006 N N . PHE A 1 251 ? -36.893 -2.669 68.964 1.00 81.75 251 PHE A N 1
ATOM 2007 C CA . PHE A 1 251 ? -35.528 -3.192 68.801 1.00 81.75 251 PHE A CA 1
ATOM 2008 C C . PHE A 1 251 ? -35.460 -4.706 69.055 1.00 81.75 251 PHE A C 1
ATOM 2010 O O . PHE A 1 251 ? -34.686 -5.418 68.411 1.00 81.75 251 PHE A O 1
ATOM 2017 N N . GLN A 1 252 ? -36.280 -5.209 69.982 1.00 82.31 252 GLN A N 1
ATOM 2018 C CA . GLN A 1 252 ? -36.377 -6.636 70.274 1.00 82.31 252 GLN A CA 1
ATOM 2019 C C . GLN A 1 252 ? -37.237 -7.378 69.243 1.00 82.31 252 GLN A C 1
ATOM 2021 O O . GLN A 1 252 ? -36.866 -8.502 68.913 1.00 82.31 252 GLN A O 1
ATOM 2026 N N . ASP A 1 253 ? -38.288 -6.768 68.669 1.00 84.44 253 ASP A N 1
ATOM 2027 C CA . ASP A 1 253 ? -38.949 -7.306 67.460 1.00 84.44 253 ASP A CA 1
ATOM 2028 C C . ASP A 1 253 ? -37.924 -7.528 66.349 1.00 84.44 253 ASP A C 1
ATOM 2030 O O . ASP A 1 253 ? -37.768 -8.653 65.881 1.00 84.44 253 ASP A O 1
ATOM 2034 N N . THR A 1 254 ? -37.169 -6.489 65.979 1.00 85.56 254 THR A N 1
ATOM 2035 C CA . THR A 1 254 ? -36.199 -6.561 64.882 1.00 85.56 254 THR A CA 1
ATOM 2036 C C . THR A 1 254 ? -35.159 -7.661 65.113 1.00 85.56 254 THR A C 1
ATOM 2038 O O . THR A 1 254 ? -34.855 -8.422 64.191 1.00 85.56 254 THR A O 1
ATOM 2041 N N . LEU A 1 255 ? -34.665 -7.823 66.348 1.00 84.38 255 LEU A N 1
ATOM 2042 C CA . LEU A 1 255 ? -33.750 -8.911 66.703 1.00 84.38 255 LEU A CA 1
ATOM 2043 C C . LEU A 1 255 ? -34.419 -10.296 66.625 1.00 84.38 255 LEU A C 1
ATOM 2045 O O . LEU A 1 255 ? -33.848 -11.217 66.040 1.00 84.38 255 LEU A O 1
ATOM 2049 N N . VAL A 1 256 ? -35.617 -10.459 67.194 1.00 84.88 256 VAL A N 1
ATOM 2050 C CA . VAL A 1 256 ? -36.357 -11.734 67.196 1.00 84.88 256 VAL A CA 1
ATOM 2051 C C . VAL A 1 256 ? -36.734 -12.143 65.772 1.00 84.88 256 VAL A C 1
ATOM 2053 O O . VAL A 1 256 ? -36.500 -13.286 65.386 1.00 84.88 256 VAL A O 1
ATOM 2056 N N . ARG A 1 257 ? -37.225 -11.209 64.955 1.00 86.19 257 ARG A N 1
ATOM 2057 C CA . ARG A 1 257 ? -37.550 -11.398 63.536 1.00 86.19 257 ARG A CA 1
ATOM 2058 C C . ARG A 1 257 ? -36.323 -11.807 62.722 1.00 86.19 257 ARG A C 1
ATOM 2060 O O . ARG A 1 257 ? -36.399 -12.782 61.975 1.00 86.19 257 ARG A O 1
ATOM 2067 N N . ALA A 1 258 ? -35.183 -11.136 62.907 1.00 85.06 258 ALA A N 1
ATOM 2068 C CA . ALA A 1 258 ? -33.929 -11.501 62.245 1.00 85.06 258 ALA A CA 1
ATOM 2069 C C . ALA A 1 258 ? -33.451 -12.914 62.633 1.00 85.06 258 ALA A C 1
ATOM 2071 O O . ALA A 1 258 ? -33.083 -13.701 61.760 1.00 85.06 258 ALA A O 1
ATOM 2072 N N . VAL A 1 259 ? -33.510 -13.269 63.923 1.00 85.56 259 VAL A N 1
ATOM 2073 C CA . VAL A 1 259 ? -33.153 -14.613 64.410 1.00 85.56 259 VAL A CA 1
ATOM 2074 C C . VAL A 1 259 ? -34.103 -15.674 63.850 1.00 85.56 259 VAL A C 1
ATOM 2076 O O . VAL A 1 259 ? -33.641 -16.680 63.313 1.00 85.56 259 VAL A O 1
ATOM 2079 N N . LEU A 1 260 ? -35.419 -15.456 63.913 1.00 82.94 260 LEU A N 1
ATOM 2080 C CA . LEU A 1 260 ? -36.411 -16.408 63.409 1.00 82.94 260 LEU A CA 1
ATOM 2081 C C . LEU A 1 260 ? -36.224 -16.691 61.911 1.00 82.94 260 LEU A C 1
ATOM 2083 O O . LEU A 1 260 ? -36.299 -17.851 61.510 1.00 82.94 260 LEU A O 1
ATOM 2087 N N . LEU A 1 261 ? -35.943 -15.674 61.088 1.00 83.81 261 LEU A N 1
ATOM 2088 C CA . LEU A 1 261 ? -35.736 -15.817 59.636 1.00 83.81 261 LEU A CA 1
ATOM 2089 C C . LEU A 1 261 ? -34.506 -16.656 59.248 1.00 83.81 261 LEU A C 1
ATOM 2091 O O . LEU A 1 261 ? -34.509 -17.280 58.186 1.00 83.81 261 LEU A O 1
ATOM 2095 N N . GLU A 1 262 ? -33.477 -16.708 60.095 1.00 84.19 262 GLU A N 1
ATOM 2096 C CA . GLU A 1 262 ? -32.230 -17.431 59.805 1.00 84.19 262 GLU A CA 1
ATOM 2097 C C . GLU A 1 262 ? -32.108 -18.775 60.556 1.00 84.19 262 GLU A C 1
ATOM 2099 O O . GLU A 1 262 ? -31.326 -19.635 60.153 1.00 84.19 262 GLU A O 1
ATOM 2104 N N . VAL A 1 263 ? -32.909 -19.017 61.602 1.00 78.94 263 VAL A N 1
ATOM 2105 C CA . VAL A 1 263 ? -32.831 -20.245 62.422 1.00 78.94 263 VAL A CA 1
ATOM 2106 C C . VAL A 1 263 ? -33.320 -21.512 61.695 1.00 78.94 263 VAL A C 1
ATOM 2108 O O . VAL A 1 263 ? -32.732 -22.575 61.892 1.00 78.94 263 VAL A O 1
ATOM 2111 N N . LEU A 1 264 ? -34.356 -21.441 60.841 1.00 79.56 264 LEU A N 1
ATOM 2112 C CA . LEU A 1 264 ? -34.920 -22.612 60.128 1.00 79.56 264 LEU A CA 1
ATOM 2113 C C . LEU A 1 264 ? -35.390 -22.302 58.677 1.00 79.56 264 LEU A C 1
ATOM 2115 O O . LEU A 1 264 ? -36.562 -22.511 58.338 1.00 79.56 264 LEU A O 1
ATOM 2119 N N . PRO A 1 265 ? -34.499 -21.850 57.770 1.00 81.81 265 PRO A N 1
ATOM 2120 C CA . PRO A 1 265 ? -34.878 -21.318 56.453 1.00 81.81 265 PRO A CA 1
ATOM 2121 C C . PRO A 1 265 ? -35.537 -22.337 55.502 1.00 81.81 265 PRO A C 1
ATOM 2123 O O . PRO A 1 265 ? -36.380 -21.959 54.685 1.00 81.81 265 PRO A O 1
ATOM 2126 N N . ASP A 1 266 ? -35.198 -23.628 55.588 1.00 84.06 266 ASP A N 1
ATOM 2127 C CA . ASP A 1 266 ? -35.824 -24.672 54.758 1.00 84.06 266 ASP A CA 1
ATOM 2128 C C . ASP A 1 266 ? -37.216 -25.086 55.274 1.00 84.06 266 ASP A C 1
ATOM 2130 O O . ASP A 1 266 ? -38.111 -25.371 54.472 1.00 84.06 266 ASP A O 1
ATOM 2134 N N . GLN A 1 267 ? -37.451 -25.046 56.593 1.00 82.94 267 GLN A N 1
ATOM 2135 C CA . GLN A 1 267 ? -38.796 -25.255 57.145 1.00 82.94 267 GLN A CA 1
ATOM 2136 C C . GLN A 1 267 ? -39.705 -24.073 56.801 1.00 82.94 267 GLN A C 1
ATOM 2138 O O . GLN A 1 267 ? -40.826 -24.285 56.346 1.00 82.94 267 GLN A O 1
ATOM 2143 N N . GLN A 1 268 ? -39.206 -22.837 56.907 1.00 81.88 268 GLN A N 1
ATOM 2144 C CA . GLN A 1 268 ? -39.940 -21.649 56.460 1.00 81.88 268 GLN A CA 1
ATOM 2145 C C . GLN A 1 268 ? -40.296 -21.710 54.976 1.00 81.88 268 GLN A C 1
ATOM 2147 O O . GLN A 1 268 ? -41.429 -21.403 54.617 1.00 81.88 268 GLN A O 1
ATOM 2152 N N . ARG A 1 269 ? -39.375 -22.163 54.112 1.00 86.69 269 ARG A N 1
ATOM 2153 C CA . ARG A 1 269 ? -39.670 -22.395 52.688 1.00 86.69 269 ARG A CA 1
ATOM 2154 C C . ARG A 1 269 ? -40.807 -23.407 52.514 1.00 86.69 269 ARG A C 1
ATOM 2156 O O . ARG A 1 269 ? -41.753 -23.135 51.785 1.00 86.69 269 ARG A O 1
ATOM 2163 N N . THR A 1 270 ? -40.754 -24.519 53.245 1.00 87.94 270 THR A N 1
ATOM 2164 C CA . THR A 1 270 ? -41.776 -25.580 53.204 1.00 87.94 270 THR A CA 1
ATOM 2165 C C . THR A 1 270 ? -43.148 -25.082 53.681 1.00 87.94 270 THR A C 1
ATOM 2167 O O . THR A 1 270 ? -44.151 -25.305 53.006 1.00 87.94 270 THR A O 1
ATOM 2170 N N . HIS A 1 271 ? -43.209 -24.346 54.797 1.00 86.12 271 HIS A N 1
ATOM 2171 C CA . HIS A 1 271 ? -44.444 -23.737 55.307 1.00 86.12 271 HIS A CA 1
ATOM 2172 C C . HIS A 1 271 ? -45.004 -22.665 54.363 1.00 86.12 271 HIS A C 1
ATOM 2174 O O . HIS A 1 271 ? -46.207 -22.651 54.108 1.00 86.12 271 HIS A O 1
ATOM 2180 N N . ARG A 1 272 ? -44.144 -21.801 53.810 1.00 88.12 272 ARG A N 1
ATOM 2181 C CA . ARG A 1 272 ? -44.501 -20.784 52.808 1.00 88.12 272 ARG A CA 1
ATOM 2182 C C . ARG A 1 272 ? -45.139 -21.424 51.578 1.00 88.12 272 ARG A C 1
ATOM 2184 O O . ARG A 1 272 ? -46.192 -20.971 51.144 1.00 88.12 272 ARG A O 1
ATOM 2191 N N . ASP A 1 273 ? -44.525 -22.478 51.049 1.00 89.19 273 ASP A N 1
ATOM 2192 C CA . ASP A 1 273 ? -44.987 -23.137 49.826 1.00 89.19 273 ASP A CA 1
ATOM 2193 C C . ASP A 1 273 ? -46.292 -23.919 50.080 1.00 89.19 273 ASP A C 1
ATOM 2195 O O . ASP A 1 273 ? -47.241 -23.782 49.312 1.00 89.19 273 ASP A O 1
ATOM 2199 N N . THR A 1 274 ? -46.413 -24.592 51.232 1.00 91.38 274 THR A N 1
ATOM 2200 C CA . THR A 1 274 ? -47.670 -25.229 51.686 1.00 91.38 274 THR A CA 1
ATOM 2201 C C . THR A 1 274 ? -48.805 -24.207 51.863 1.00 91.38 274 THR A C 1
ATOM 2203 O O . THR A 1 274 ? -49.950 -24.462 51.491 1.00 91.38 274 THR A O 1
ATOM 2206 N N . CYS A 1 275 ? -48.507 -23.030 52.423 1.00 89.00 275 CYS A N 1
ATOM 2207 C CA . CYS A 1 275 ? -49.484 -21.955 52.600 1.00 89.00 275 CYS A CA 1
ATOM 2208 C C . CYS A 1 275 ? -49.909 -21.355 51.250 1.00 89.00 275 CYS A C 1
ATOM 2210 O O . CYS A 1 275 ? -51.097 -21.134 51.021 1.00 89.00 275 CYS A O 1
ATOM 2212 N N . ALA A 1 276 ? -48.961 -21.163 50.326 1.00 91.06 276 ALA A N 1
ATOM 2213 C CA . ALA A 1 276 ? -49.239 -20.697 48.972 1.00 91.06 276 ALA A CA 1
ATOM 2214 C C . ALA A 1 276 ? -50.155 -21.665 48.205 1.00 91.06 276 ALA A C 1
ATOM 2216 O O . ALA A 1 276 ? -51.094 -21.216 47.550 1.00 91.06 276 ALA A O 1
ATOM 2217 N N . GLU A 1 277 ? -49.931 -22.979 48.314 1.00 92.00 277 GLU A N 1
ATOM 2218 C CA . GLU A 1 277 ? -50.832 -23.993 47.754 1.00 92.00 277 GLU A CA 1
ATOM 2219 C C . GLU A 1 277 ? -52.227 -23.922 48.390 1.00 92.00 277 GLU A C 1
ATOM 2221 O O . GLU A 1 277 ? -53.219 -23.855 47.664 1.00 92.00 277 GLU A O 1
ATOM 2226 N N . ARG A 1 278 ? -52.321 -23.837 49.726 1.00 92.94 278 ARG A N 1
ATOM 2227 C CA . ARG A 1 278 ? -53.610 -23.734 50.430 1.00 92.94 278 ARG A CA 1
ATOM 2228 C C . ARG A 1 278 ? -54.429 -22.519 49.976 1.00 92.94 278 ARG A C 1
ATOM 2230 O O . ARG A 1 278 ? -55.590 -22.682 49.612 1.00 92.94 278 ARG A O 1
ATOM 2237 N N . VAL A 1 279 ? -53.813 -21.335 49.914 1.00 91.56 279 VAL A N 1
ATOM 2238 C CA . VAL A 1 279 ? -54.466 -20.094 49.452 1.00 91.56 279 VAL A CA 1
ATOM 2239 C C . VAL A 1 279 ? -54.939 -20.212 47.997 1.00 91.56 279 VAL A C 1
ATOM 2241 O O . VAL A 1 279 ? -56.007 -19.705 47.654 1.00 91.56 279 VAL A O 1
ATOM 2244 N N . VAL A 1 280 ? -54.193 -20.912 47.133 1.00 92.94 280 VAL A N 1
ATOM 2245 C CA . VAL A 1 280 ? -54.631 -21.183 45.753 1.00 92.94 280 VAL A CA 1
ATOM 2246 C C . VAL A 1 280 ? -55.899 -22.037 45.737 1.00 92.94 280 VAL A C 1
ATOM 2248 O O . VAL A 1 280 ? -56.819 -21.694 44.998 1.00 92.94 280 VAL A O 1
ATOM 2251 N N . GLU A 1 281 ? -55.985 -23.115 46.526 1.00 92.00 281 GLU A N 1
ATOM 2252 C CA . GLU A 1 281 ? -57.194 -23.956 46.572 1.00 92.00 281 GLU A CA 1
ATOM 2253 C C . GLU A 1 281 ? -58.389 -23.235 47.220 1.00 92.00 281 GLU A C 1
ATOM 2255 O O . GLU A 1 281 ? -59.515 -23.377 46.744 1.00 92.00 281 GLU A O 1
ATOM 2260 N N . GLU A 1 282 ? -58.163 -22.439 48.270 1.00 92.88 282 GLU A N 1
ATOM 2261 C CA . GLU A 1 282 ? -59.196 -21.641 48.950 1.00 92.88 282 GLU A CA 1
ATOM 2262 C C . GLU A 1 282 ? -59.819 -20.612 47.989 1.00 92.88 282 GLU A C 1
ATOM 2264 O O . GLU A 1 282 ? -61.036 -20.607 47.779 1.00 92.88 282 GLU A O 1
ATOM 2269 N N . VAL A 1 283 ? -58.988 -19.804 47.317 1.00 91.50 283 VAL A N 1
ATOM 2270 C CA . VAL A 1 283 ? -59.445 -18.826 46.314 1.00 91.50 283 VAL A CA 1
ATOM 2271 C C . VAL A 1 283 ? -60.089 -19.522 45.114 1.00 91.50 283 VAL A C 1
ATOM 2273 O O . VAL A 1 283 ? -61.145 -19.090 44.652 1.00 91.50 283 VAL A O 1
ATOM 2276 N N . LEU A 1 284 ? -59.509 -20.624 44.622 1.00 90.88 284 LEU A N 1
ATOM 2277 C CA . LEU A 1 284 ? -60.083 -21.409 43.526 1.00 90.88 284 LEU A CA 1
ATOM 2278 C C . LEU A 1 284 ? -61.473 -21.948 43.885 1.00 90.88 284 LEU A C 1
ATOM 2280 O O . LEU A 1 284 ? -62.370 -21.899 43.048 1.00 90.88 284 LEU A O 1
ATOM 2284 N N . THR A 1 285 ? -61.666 -22.410 45.123 1.00 92.06 285 THR A N 1
ATOM 2285 C CA . THR A 1 285 ? -62.955 -22.899 45.632 1.00 92.06 285 THR A CA 1
ATOM 2286 C C . THR A 1 285 ? -63.992 -21.778 45.684 1.00 92.06 285 THR A C 1
ATOM 2288 O O . THR A 1 285 ? -65.123 -21.978 45.240 1.00 92.06 285 THR A O 1
ATOM 2291 N N . ALA A 1 286 ? -63.606 -20.583 46.143 1.00 90.62 286 ALA A N 1
ATOM 2292 C CA . ALA A 1 286 ? -64.474 -19.405 46.146 1.00 90.62 286 ALA A CA 1
ATOM 2293 C C . ALA A 1 286 ? -64.907 -18.967 44.731 1.00 90.62 286 ALA A C 1
ATOM 2295 O O . ALA A 1 286 ? -66.083 -18.674 44.517 1.00 90.62 286 ALA A O 1
ATOM 2296 N N . VAL A 1 287 ? -63.997 -18.959 43.745 1.00 89.56 287 VAL A N 1
ATOM 2297 C CA . VAL A 1 287 ? -64.294 -18.452 42.385 1.00 89.56 287 VAL A CA 1
ATOM 2298 C C . VAL A 1 287 ? -64.725 -19.521 41.371 1.00 89.56 287 VAL A C 1
ATOM 2300 O O . VAL A 1 287 ? -65.064 -19.181 40.235 1.00 89.56 287 VAL A O 1
ATOM 2303 N N . ALA A 1 288 ? -64.760 -20.806 41.744 1.00 85.38 288 ALA A N 1
ATOM 2304 C CA . ALA A 1 288 ? -65.101 -21.915 40.840 1.00 85.38 288 ALA A CA 1
ATOM 2305 C C . ALA A 1 288 ? -66.483 -21.775 40.171 1.00 85.38 288 ALA A C 1
ATOM 2307 O O . ALA A 1 288 ? -66.689 -22.282 39.071 1.00 85.38 288 ALA A O 1
ATOM 2308 N N . GLY A 1 289 ? -67.428 -21.071 40.806 1.00 85.25 289 GLY A N 1
ATOM 2309 C CA . GLY A 1 289 ? -68.747 -20.770 40.232 1.00 85.25 289 GLY A CA 1
ATOM 2310 C C . GLY A 1 289 ? -68.759 -19.661 39.168 1.00 85.25 289 GLY A C 1
ATOM 2311 O O . GLY A 1 289 ? -69.793 -19.447 38.533 1.0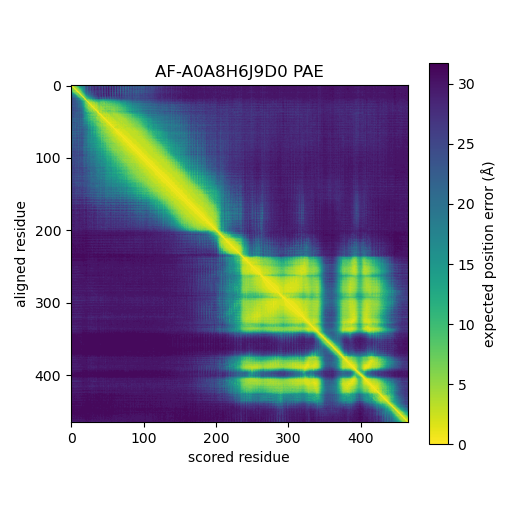0 85.25 289 GLY A O 1
ATOM 2312 N N . TRP A 1 290 ? -67.645 -18.947 38.980 1.00 84.44 290 TRP A N 1
ATOM 2313 C CA . TRP A 1 290 ? -67.507 -17.815 38.051 1.00 84.44 290 TRP A CA 1
ATOM 2314 C C . TRP A 1 290 ? -66.497 -18.079 36.926 1.00 84.44 290 TRP A C 1
ATOM 2316 O O . TRP A 1 290 ? -66.645 -17.534 35.832 1.00 84.44 290 TRP A O 1
ATOM 2326 N N . VAL A 1 291 ? -65.495 -18.930 37.164 1.00 86.94 291 VAL A N 1
ATOM 2327 C CA . VAL A 1 291 ? -64.503 -19.337 36.156 1.00 86.94 291 VAL A CA 1
ATOM 2328 C C . VAL A 1 291 ? -65.060 -20.472 35.288 1.00 86.94 291 VAL A C 1
ATOM 2330 O O . VAL A 1 291 ? -65.587 -21.459 35.796 1.00 86.94 291 VAL A O 1
ATOM 2333 N N . LEU A 1 292 ? -64.929 -20.359 33.962 1.00 88.06 292 LEU A N 1
ATOM 2334 C CA . LEU A 1 292 ? -65.339 -21.418 33.033 1.00 88.06 292 LEU A CA 1
ATOM 2335 C C . LEU A 1 292 ? -64.484 -22.685 33.226 1.00 88.06 292 LEU A C 1
ATOM 2337 O O . LEU A 1 292 ? -63.274 -22.602 33.437 1.00 88.06 292 LEU A O 1
ATOM 2341 N N . ALA A 1 293 ? -65.100 -23.866 33.129 1.00 84.06 293 ALA A N 1
ATOM 2342 C CA . ALA A 1 293 ? -64.453 -25.139 33.470 1.00 84.06 293 ALA A CA 1
ATOM 2343 C C . ALA A 1 293 ? -63.219 -25.477 32.603 1.00 84.06 293 ALA A C 1
ATOM 2345 O O . ALA A 1 293 ? -62.285 -26.110 33.090 1.00 84.06 293 ALA A O 1
ATOM 2346 N N . ASP A 1 294 ? -63.183 -25.024 31.348 1.00 85.94 294 ASP A N 1
ATOM 2347 C CA . ASP A 1 294 ? -62.032 -25.129 30.440 1.00 85.94 294 ASP A CA 1
ATOM 2348 C C . ASP A 1 294 ? -60.889 -24.163 30.807 1.00 85.94 294 ASP A C 1
ATOM 2350 O O . ASP A 1 294 ? -59.720 -24.446 30.549 1.00 85.94 294 ASP A O 1
ATOM 2354 N N . GLN A 1 295 ? -61.216 -23.042 31.454 1.00 89.38 295 GLN A N 1
ATOM 2355 C CA . GLN A 1 295 ? -60.254 -22.045 31.923 1.00 89.38 295 GLN A CA 1
ATOM 2356 C C . GLN A 1 295 ? -59.748 -22.319 33.343 1.00 89.38 295 GLN A C 1
ATOM 2358 O O . GLN A 1 295 ? -58.713 -21.778 33.721 1.00 89.38 295 GLN A O 1
ATOM 2363 N N . LEU A 1 296 ? -60.425 -23.160 34.130 1.00 88.75 296 LEU A N 1
ATOM 2364 C CA . LEU A 1 296 ? -60.149 -23.375 35.557 1.00 88.75 296 LEU A CA 1
ATOM 2365 C C . LEU A 1 296 ? -58.705 -23.842 35.838 1.00 88.75 296 LEU A C 1
ATOM 2367 O O . LEU A 1 296 ? -58.063 -23.348 36.764 1.00 88.75 296 LEU A O 1
ATOM 2371 N N . THR A 1 297 ? -58.146 -24.720 35.002 1.00 89.44 297 THR A N 1
ATOM 2372 C CA . THR A 1 297 ? -56.737 -25.166 35.082 1.00 89.44 297 THR A CA 1
ATOM 2373 C C . THR A 1 297 ? -55.739 -24.056 34.717 1.00 89.44 297 THR A C 1
ATOM 2375 O O . THR A 1 297 ? -54.694 -23.900 35.360 1.00 89.44 297 THR A O 1
ATOM 2378 N N . THR A 1 298 ? -56.071 -23.238 33.716 1.00 92.00 298 THR A N 1
ATOM 2379 C CA . THR A 1 298 ? -55.290 -22.061 33.301 1.00 92.00 298 THR A CA 1
ATOM 2380 C C . THR A 1 298 ? -55.333 -20.960 34.365 1.00 92.00 298 THR A C 1
ATOM 2382 O O . THR A 1 298 ? -54.316 -20.328 34.645 1.00 92.00 298 THR A O 1
ATOM 2385 N N . PHE A 1 299 ? -56.484 -20.761 35.009 1.00 91.12 299 PHE A N 1
ATOM 2386 C CA . PHE A 1 299 ? -56.652 -19.853 36.137 1.00 91.12 299 PHE A CA 1
ATOM 2387 C C . PHE A 1 299 ? -55.832 -20.325 37.342 1.00 91.12 299 PHE A C 1
ATOM 2389 O O . PHE A 1 299 ? -54.987 -19.572 37.817 1.00 91.12 299 PHE A O 1
ATOM 2396 N N . LYS A 1 300 ? -55.983 -21.592 37.761 1.00 92.44 300 LYS A N 1
ATOM 2397 C CA . LYS A 1 300 ? -55.219 -22.187 38.869 1.00 92.44 300 LYS A CA 1
ATOM 2398 C C . LYS A 1 300 ? -53.708 -22.026 38.682 1.00 92.44 300 LYS A C 1
ATOM 2400 O O . LYS A 1 300 ? -53.043 -21.502 39.563 1.00 92.44 300 LYS A O 1
ATOM 2405 N N . SER A 1 301 ? -53.167 -22.405 37.522 1.00 91.88 301 SER A N 1
ATOM 2406 C CA . SER A 1 301 ? -51.720 -22.307 37.250 1.00 91.88 301 SER A CA 1
ATOM 2407 C C . SER A 1 301 ? -51.192 -20.864 37.213 1.00 91.88 301 SER A C 1
ATOM 2409 O O . SER A 1 301 ? -50.073 -20.609 37.666 1.00 91.88 301 SER A O 1
ATOM 2411 N N . ARG A 1 302 ? -51.990 -19.895 36.737 1.00 92.75 302 ARG A N 1
ATOM 2412 C CA . ARG A 1 302 ? -51.657 -18.461 36.831 1.00 92.75 302 ARG A CA 1
ATOM 2413 C C . ARG A 1 302 ? -51.705 -17.958 38.274 1.00 92.75 302 ARG A C 1
ATOM 2415 O O . ARG A 1 302 ? -50.803 -17.224 38.669 1.00 92.75 302 ARG A O 1
ATOM 2422 N N . LEU A 1 303 ? -52.710 -18.376 39.044 1.00 92.19 303 LEU A N 1
ATOM 2423 C CA . LEU A 1 303 ? -52.867 -18.023 40.452 1.00 92.19 303 LEU A CA 1
ATOM 2424 C C . LEU A 1 303 ? -51.706 -18.580 41.287 1.00 92.19 303 LEU A C 1
ATOM 2426 O O . LEU A 1 303 ? -51.043 -17.799 41.955 1.00 92.19 303 LEU A O 1
ATOM 2430 N N . SER A 1 304 ? -51.357 -19.866 41.149 1.00 92.06 304 SER A N 1
ATOM 2431 C CA . SER A 1 304 ? -50.166 -20.460 41.781 1.00 92.06 304 SER A CA 1
ATOM 2432 C C . SER A 1 304 ? -48.902 -19.653 41.490 1.00 92.06 304 SER A C 1
ATOM 2434 O O . SER A 1 304 ? -48.174 -19.298 42.412 1.00 92.06 304 SER A O 1
ATOM 2436 N N . ARG A 1 305 ? -48.661 -19.294 40.220 1.00 91.44 305 ARG A N 1
ATOM 2437 C CA . ARG A 1 305 ? -47.495 -18.485 39.835 1.00 91.44 305 ARG A CA 1
ATOM 2438 C C . ARG A 1 305 ? -47.504 -17.095 40.484 1.00 91.44 305 ARG A C 1
ATOM 2440 O O . ARG A 1 305 ? -46.436 -16.606 40.850 1.00 91.44 305 ARG A O 1
ATOM 2447 N N . LEU A 1 306 ? -48.671 -16.460 40.604 1.00 91.69 306 LEU A N 1
ATOM 2448 C CA . LEU A 1 306 ? -48.814 -15.162 41.264 1.00 91.69 306 LEU A CA 1
ATOM 2449 C C . LEU A 1 306 ? -48.549 -15.282 42.770 1.00 91.69 306 LEU A C 1
ATOM 2451 O O . LEU A 1 306 ? -47.726 -14.533 43.289 1.00 91.69 306 LEU A O 1
ATOM 2455 N N . THR A 1 307 ? -49.157 -16.258 43.448 1.00 92.25 307 THR A N 1
ATOM 2456 C CA . THR A 1 307 ? -48.956 -16.502 44.882 1.00 92.25 307 THR A CA 1
ATOM 2457 C C . THR A 1 307 ? -47.491 -16.818 45.190 1.00 92.25 307 THR A C 1
ATOM 2459 O O . THR A 1 307 ? -46.910 -16.180 46.062 1.00 92.25 307 THR A O 1
ATOM 2462 N N . SER A 1 308 ? -46.828 -17.693 44.422 1.00 88.94 308 SER A N 1
ATOM 2463 C CA . SER A 1 308 ? -45.389 -17.958 44.593 1.00 88.94 308 SER A CA 1
ATOM 2464 C C . SER A 1 308 ? -44.524 -16.702 44.408 1.00 88.94 308 SER A C 1
ATOM 2466 O O . SER A 1 308 ? -43.558 -16.513 45.146 1.00 88.94 308 SER A O 1
ATOM 2468 N N . LEU A 1 309 ? -44.859 -15.825 43.452 1.00 90.62 309 LEU A N 1
ATOM 2469 C CA . LEU A 1 309 ? -44.145 -14.560 43.243 1.00 90.62 309 LEU A CA 1
ATOM 2470 C C . LEU A 1 309 ? -44.354 -13.586 44.414 1.00 90.62 309 LEU A C 1
ATOM 2472 O O . LEU A 1 309 ? -43.387 -12.983 44.880 1.00 90.62 309 LEU A O 1
ATOM 2476 N N . LEU A 1 310 ? -45.587 -13.469 44.917 1.00 89.50 310 LEU A N 1
ATOM 2477 C CA . LEU A 1 310 ? -45.911 -12.671 46.101 1.00 89.50 310 LEU A CA 1
ATOM 2478 C C . LEU A 1 310 ? -45.154 -13.185 47.332 1.00 89.50 310 LEU A C 1
ATOM 2480 O O . LEU A 1 310 ? -44.490 -12.398 47.997 1.00 89.50 310 LEU A O 1
ATOM 2484 N N . CYS A 1 311 ? -45.143 -14.497 47.579 1.00 89.44 311 CYS A N 1
ATOM 2485 C CA . CYS A 1 311 ? -44.399 -15.104 48.684 1.00 89.44 311 CYS A CA 1
ATOM 2486 C C . CYS A 1 311 ? -42.877 -14.875 48.590 1.00 89.44 311 CYS A C 1
ATOM 2488 O O . CYS A 1 311 ? -42.232 -14.633 49.609 1.00 89.44 311 CYS A O 1
ATOM 2490 N N . VAL A 1 312 ? -42.288 -14.910 47.388 1.00 87.00 312 VAL A N 1
ATOM 2491 C CA . VAL A 1 312 ? -40.858 -14.596 47.181 1.00 87.00 312 VAL A CA 1
ATOM 2492 C C . VAL A 1 312 ? -40.559 -13.111 47.406 1.00 87.00 312 VAL A C 1
ATOM 2494 O O . VAL A 1 312 ? -39.510 -12.782 47.962 1.00 87.00 312 VAL A O 1
ATOM 2497 N N . ASN A 1 313 ? -41.463 -12.212 47.012 1.00 88.31 313 ASN A N 1
ATOM 2498 C CA . ASN A 1 313 ? -41.313 -10.778 47.260 1.00 88.31 313 ASN A CA 1
ATOM 2499 C C . ASN A 1 313 ? -41.500 -10.438 48.748 1.00 88.31 313 ASN A C 1
ATOM 2501 O O . ASN A 1 313 ? -40.696 -9.692 49.303 1.00 88.31 313 ASN A O 1
ATOM 2505 N N . TRP A 1 314 ? -42.480 -11.045 49.422 1.00 89.12 314 TRP A N 1
ATOM 2506 C CA . TRP A 1 314 ? -42.701 -10.876 50.861 1.00 89.12 314 TRP A CA 1
ATOM 2507 C C . TRP A 1 314 ? -41.492 -11.343 51.684 1.00 89.12 314 TRP A C 1
ATOM 2509 O O . TRP A 1 314 ? -41.062 -10.644 52.594 1.00 89.12 314 TRP A O 1
ATOM 2519 N N . GLN A 1 315 ? -40.827 -12.433 51.281 1.00 86.69 315 GLN A N 1
ATOM 2520 C CA . GLN A 1 315 ? -39.585 -12.895 51.920 1.00 86.69 315 GLN A CA 1
ATOM 2521 C C . GLN A 1 315 ? -38.375 -11.939 51.737 1.00 86.69 315 GLN A C 1
ATOM 2523 O O . GLN A 1 315 ? -37.312 -12.156 52.331 1.00 86.69 315 GLN A O 1
ATOM 2528 N N . ARG A 1 316 ? -38.502 -10.894 50.904 1.00 88.19 316 ARG A N 1
ATOM 2529 C CA . ARG A 1 316 ? -37.560 -9.759 50.851 1.00 88.19 316 ARG A CA 1
ATOM 2530 C C . ARG A 1 316 ? -37.986 -8.654 51.813 1.00 88.19 316 ARG A C 1
ATOM 2532 O O . ARG A 1 316 ? -37.149 -8.176 52.564 1.00 88.19 316 ARG A O 1
ATOM 2539 N N . VAL A 1 317 ? -39.278 -8.315 51.829 1.00 88.25 317 VAL A N 1
ATOM 2540 C CA . VAL A 1 317 ? -39.876 -7.337 52.756 1.00 88.25 317 VAL A CA 1
ATOM 2541 C C . VAL A 1 317 ? -39.617 -7.727 54.217 1.00 88.25 317 VAL A C 1
ATOM 2543 O O . VAL A 1 317 ? -39.155 -6.907 54.996 1.00 88.25 317 VAL A O 1
ATOM 2546 N N . GLN A 1 318 ? -39.779 -9.005 54.572 1.00 85.75 318 GLN A N 1
ATOM 2547 C CA . GLN A 1 318 ? -39.506 -9.516 55.924 1.00 85.75 318 GLN A CA 1
ATOM 2548 C C . GLN A 1 318 ? -38.047 -9.322 56.396 1.00 85.75 318 GLN A C 1
ATOM 2550 O O . GLN A 1 318 ? -37.802 -9.334 57.602 1.00 85.75 318 GLN A O 1
ATOM 2555 N N . ARG A 1 319 ? -37.093 -9.135 55.468 1.00 87.25 319 ARG A N 1
ATOM 2556 C CA . ARG A 1 319 ? -35.662 -8.890 55.740 1.00 87.25 319 ARG A CA 1
ATOM 2557 C C . ARG A 1 319 ? -35.267 -7.407 55.773 1.00 87.25 319 ARG A C 1
ATOM 2559 O O . ARG A 1 319 ? -34.081 -7.116 55.919 1.00 87.25 319 ARG A O 1
ATOM 2566 N N . LEU A 1 320 ? -36.213 -6.484 55.612 1.00 87.94 320 LEU A N 1
ATOM 2567 C CA . LEU A 1 320 ? -35.969 -5.063 55.872 1.00 87.94 320 LEU A CA 1
ATOM 2568 C C . LEU A 1 320 ? -35.667 -4.849 57.364 1.00 87.94 320 LEU A C 1
ATOM 2570 O O . LEU A 1 320 ? -36.023 -5.682 58.203 1.00 87.94 320 LEU A O 1
ATOM 2574 N N . HIS A 1 321 ? -34.979 -3.759 57.699 1.00 85.00 321 HIS A N 1
ATOM 2575 C CA . HIS A 1 321 ? -34.702 -3.440 59.100 1.00 85.00 321 HIS A CA 1
ATOM 2576 C C . HIS A 1 321 ? -35.997 -2.995 59.796 1.00 85.00 321 HIS A C 1
ATOM 2578 O O . HIS A 1 321 ? -36.338 -3.479 60.874 1.00 85.00 321 HIS A O 1
ATOM 2584 N N . GLU A 1 322 ? -36.775 -2.183 59.094 1.00 86.81 322 GLU A N 1
ATOM 2585 C CA . GLU A 1 322 ? -38.120 -1.722 59.411 1.00 86.81 322 GLU A CA 1
ATOM 2586 C C . GLU A 1 322 ? -39.102 -2.911 59.399 1.00 86.81 322 GLU A C 1
ATOM 2588 O O . GLU A 1 322 ? -39.021 -3.789 58.531 1.00 86.81 322 GLU A O 1
ATOM 2593 N N . ARG A 1 323 ? -40.048 -2.960 60.348 1.00 86.38 323 ARG A N 1
ATOM 2594 C CA . ARG A 1 323 ? -41.159 -3.928 60.301 1.00 86.38 323 ARG A CA 1
ATOM 2595 C C . ARG A 1 323 ? -42.235 -3.365 59.370 1.00 86.38 323 ARG A C 1
ATOM 2597 O O . ARG A 1 323 ? -42.670 -2.231 59.549 1.00 86.38 323 ARG A O 1
ATOM 2604 N N . VAL A 1 324 ? -42.616 -4.150 58.360 1.00 89.19 324 VAL A N 1
ATOM 2605 C CA . VAL A 1 324 ? -43.608 -3.773 57.342 1.00 89.19 324 VAL A CA 1
ATOM 2606 C C . VAL A 1 324 ? -44.859 -4.620 57.503 1.00 89.19 324 VAL A C 1
ATOM 2608 O O . VAL A 1 324 ? -44.774 -5.851 57.480 1.00 89.19 324 VAL A O 1
ATOM 2611 N N . GLU A 1 325 ? -46.013 -3.971 57.629 1.00 87.25 325 GLU A N 1
ATOM 2612 C CA . GLU A 1 325 ? -47.262 -4.618 58.033 1.00 87.25 325 GLU A CA 1
ATOM 2613 C C . GLU A 1 325 ? -48.406 -4.346 57.039 1.00 87.25 325 GLU A C 1
ATOM 2615 O O . GLU A 1 325 ? -48.535 -3.224 56.540 1.00 87.25 325 GLU A O 1
ATOM 2620 N N . PRO A 1 326 ? -49.239 -5.359 56.721 1.00 89.44 326 PRO A N 1
ATOM 2621 C CA . PRO A 1 326 ? -50.450 -5.177 55.932 1.00 89.44 326 PRO A CA 1
ATOM 2622 C C . PRO A 1 326 ? -51.580 -4.639 56.824 1.00 89.44 326 PRO A C 1
ATOM 2624 O O . PRO A 1 326 ? -52.216 -5.393 57.561 1.00 89.44 326 PRO A O 1
ATOM 2627 N N . CYS A 1 327 ? -51.858 -3.341 56.744 1.00 87.19 327 CYS A N 1
ATOM 2628 C CA . CYS A 1 327 ? -52.992 -2.736 57.430 1.00 87.19 327 CYS A CA 1
ATOM 2629 C C . CYS A 1 327 ? -54.301 -3.031 56.680 1.00 87.19 327 CYS A C 1
ATOM 2631 O O . CYS A 1 327 ? -54.412 -2.798 55.475 1.00 87.19 327 CYS A O 1
ATOM 2633 N N . PHE A 1 328 ? -55.307 -3.518 57.411 1.00 87.25 328 PHE A N 1
ATOM 2634 C CA . PHE A 1 328 ? -56.675 -3.753 56.928 1.00 87.25 328 PHE A CA 1
ATOM 2635 C C . PHE A 1 328 ? -57.703 -2.783 57.545 1.00 87.25 328 PHE A C 1
ATOM 2637 O O . PHE A 1 328 ? -58.900 -2.922 57.294 1.00 87.25 328 PHE A O 1
ATOM 2644 N N . VAL A 1 329 ? -57.264 -1.821 58.365 1.00 85.56 329 VAL A N 1
ATOM 2645 C CA . VAL A 1 329 ? -58.142 -0.908 59.112 1.00 85.56 329 VAL A CA 1
ATOM 2646 C C . VAL A 1 329 ? -58.142 0.472 58.454 1.00 85.56 329 VAL A C 1
ATOM 2648 O O . VAL A 1 329 ? -57.095 1.082 58.254 1.00 85.56 329 VAL A O 1
ATOM 2651 N N . PHE A 1 330 ? -59.326 0.979 58.105 1.00 81.06 330 PHE A N 1
ATOM 2652 C CA . PHE A 1 330 ? -59.475 2.307 57.506 1.00 81.06 330 PHE A CA 1
ATOM 2653 C C . PHE A 1 330 ? -59.460 3.396 58.592 1.00 81.06 330 PHE A C 1
ATOM 2655 O O . PHE A 1 330 ? -60.510 3.873 59.024 1.00 81.06 330 PHE A O 1
ATOM 2662 N N . GLU A 1 331 ? -58.264 3.762 59.052 1.00 80.31 331 GLU A N 1
ATOM 2663 C CA . GLU A 1 331 ? -58.054 4.832 60.044 1.00 80.31 331 GLU A CA 1
ATOM 2664 C C . GLU A 1 331 ? -57.619 6.148 59.379 1.00 80.31 331 GLU A C 1
ATOM 2666 O O . GLU A 1 331 ? -58.129 7.219 59.706 1.00 80.31 331 GLU A O 1
ATOM 2671 N N . THR A 1 332 ? -56.728 6.049 58.392 1.00 80.88 332 THR A N 1
ATOM 2672 C CA . THR A 1 332 ? -56.049 7.139 57.677 1.00 80.88 332 THR A CA 1
ATOM 2673 C C . THR A 1 332 ? -56.536 7.232 56.220 1.00 80.88 332 THR A C 1
ATOM 2675 O O . THR A 1 332 ? -56.058 6.485 55.371 1.00 80.88 332 THR A O 1
ATOM 2678 N N . PRO A 1 333 ? -57.480 8.130 55.863 1.00 80.50 333 PRO A N 1
ATOM 2679 C CA . PRO A 1 333 ? -58.132 8.105 54.544 1.00 80.50 333 PRO A CA 1
ATOM 2680 C C . PRO A 1 333 ? -57.214 8.258 53.324 1.00 80.50 333 PRO A C 1
ATOM 2682 O O . PRO A 1 333 ? -57.570 7.785 52.245 1.00 80.50 333 PRO A O 1
ATOM 2685 N N . ASP A 1 334 ? -56.056 8.902 53.484 1.00 83.00 334 ASP A N 1
ATOM 2686 C CA . ASP A 1 334 ? -55.077 9.113 52.411 1.00 83.00 334 ASP A CA 1
ATOM 2687 C C . ASP A 1 334 ? -54.282 7.834 52.055 1.00 83.00 334 ASP A C 1
ATOM 2689 O O . ASP A 1 334 ? -53.764 7.718 50.941 1.00 83.00 334 ASP A O 1
ATOM 2693 N N . ASP A 1 335 ? -54.257 6.824 52.935 1.00 86.56 335 ASP A N 1
ATOM 2694 C CA . ASP A 1 335 ? -53.544 5.551 52.725 1.00 86.56 335 ASP A CA 1
ATOM 2695 C C . ASP A 1 335 ? -54.298 4.576 51.803 1.00 86.56 335 ASP A C 1
ATOM 2697 O O . ASP A 1 335 ? -53.833 3.468 51.529 1.00 86.56 335 ASP A O 1
ATOM 2701 N N . TRP A 1 336 ? -55.457 4.982 51.280 1.00 89.06 336 TRP A N 1
ATOM 2702 C CA . TRP A 1 336 ? -56.379 4.114 50.552 1.00 89.06 336 TRP A CA 1
ATOM 2703 C C . TRP A 1 336 ? -56.816 4.715 49.221 1.00 89.06 336 TRP A C 1
ATOM 2705 O O . TRP A 1 336 ? -56.945 5.927 49.056 1.00 89.06 336 TRP A O 1
ATOM 2715 N N . GLN A 1 337 ? -57.094 3.844 48.256 1.00 89.44 337 GLN A N 1
ATOM 2716 C CA . GLN A 1 337 ? -57.601 4.213 46.939 1.00 89.44 337 GLN A CA 1
ATOM 2717 C C . GLN A 1 337 ? -58.839 3.370 46.589 1.00 89.44 337 GLN A C 1
ATOM 2719 O O . GLN A 1 337 ? -58.933 2.215 47.016 1.00 89.44 337 GLN A O 1
ATOM 2724 N N . PRO A 1 338 ? -59.803 3.907 45.815 1.00 85.94 338 PRO A N 1
ATOM 2725 C CA . PRO A 1 338 ? -60.860 3.085 45.229 1.00 85.94 338 PRO A CA 1
ATOM 2726 C C . PRO A 1 338 ? -60.245 2.050 44.278 1.00 85.94 338 PRO A C 1
ATOM 2728 O O . PRO A 1 338 ? -59.108 2.215 43.818 1.00 85.94 338 PRO A O 1
ATOM 2731 N N . LEU A 1 339 ? -60.982 0.987 43.956 1.00 83.75 339 LEU A N 1
ATOM 2732 C CA . LEU A 1 339 ? -60.473 -0.035 43.046 1.00 83.75 339 LEU A CA 1
ATOM 2733 C C . LEU A 1 339 ? -60.146 0.582 41.671 1.00 83.75 339 LEU A C 1
ATOM 2735 O O . LEU A 1 339 ? -60.959 1.319 41.106 1.00 83.75 339 LEU A O 1
ATOM 2739 N N . PRO A 1 340 ? -58.976 0.278 41.075 1.00 81.25 340 PRO A N 1
A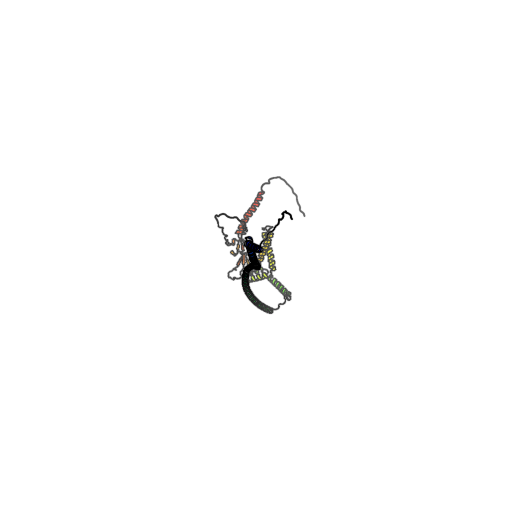TOM 2740 C CA . PRO A 1 340 ? -58.656 0.767 39.742 1.00 81.25 340 PRO A CA 1
ATOM 2741 C C . PRO A 1 340 ? -59.719 0.298 38.747 1.00 81.25 340 PRO A C 1
ATOM 2743 O O . PRO A 1 340 ? -59.967 -0.900 38.633 1.00 81.25 340 PRO A O 1
ATOM 2746 N N . THR A 1 341 ? -60.339 1.209 37.994 1.00 74.94 341 THR A N 1
ATOM 2747 C CA . THR A 1 341 ? -61.276 0.812 36.933 1.00 74.94 341 THR A CA 1
ATOM 2748 C C . THR A 1 341 ? -60.534 0.021 35.859 1.00 74.94 341 THR A C 1
ATOM 2750 O O . THR A 1 341 ? -59.636 0.555 35.204 1.00 74.94 341 THR A O 1
ATOM 2753 N N . TRP A 1 342 ? -60.925 -1.243 35.666 1.00 65.44 342 TRP A N 1
ATOM 2754 C CA . TRP A 1 342 ? -60.337 -2.170 34.695 1.00 65.44 342 TRP A CA 1
ATOM 2755 C C . TRP A 1 342 ? -60.765 -1.779 33.272 1.00 65.44 342 TRP A C 1
ATOM 2757 O O . TRP A 1 342 ? -61.660 -2.379 32.682 1.00 65.44 342 TRP A O 1
ATOM 2767 N N . ILE A 1 343 ? -60.148 -0.728 32.731 1.00 51.50 343 ILE A N 1
ATOM 2768 C CA . ILE A 1 343 ? -60.327 -0.317 31.337 1.00 51.50 343 ILE A CA 1
ATOM 2769 C C . ILE A 1 343 ? -59.638 -1.360 30.452 1.00 51.50 343 ILE A C 1
ATOM 2771 O O . ILE A 1 343 ? -58.410 -1.473 30.472 1.00 51.50 343 ILE A O 1
ATOM 2775 N N . ASP A 1 344 ? -60.421 -2.102 29.664 1.00 39.78 344 ASP A N 1
ATOM 2776 C CA . ASP A 1 344 ? -59.886 -3.010 28.646 1.00 39.78 344 ASP A CA 1
ATOM 2777 C C . ASP A 1 344 ? -58.917 -2.250 27.716 1.00 39.78 344 ASP A C 1
ATOM 2779 O O . ASP A 1 344 ? -59.279 -1.189 27.189 1.00 39.78 344 ASP A O 1
ATOM 2783 N N . PRO A 1 345 ? -57.692 -2.759 27.479 1.00 41.59 345 PRO A N 1
ATOM 2784 C CA . PRO A 1 345 ? -56.714 -2.084 26.638 1.00 41.59 345 PRO A CA 1
ATOM 2785 C C . PRO A 1 345 ? -57.146 -2.139 25.168 1.00 41.59 345 PRO A C 1
ATOM 2787 O O . PRO A 1 345 ? -56.842 -3.088 24.442 1.00 41.59 345 PRO A O 1
ATOM 2790 N N . VAL A 1 346 ? -57.849 -1.093 24.726 1.00 39.38 346 VAL A N 1
ATOM 2791 C CA . VAL A 1 346 ? -58.219 -0.876 23.322 1.00 39.38 346 VAL A CA 1
ATOM 2792 C C . VAL A 1 346 ? -56.948 -0.922 22.459 1.00 39.38 346 VAL A C 1
ATOM 2794 O O . VAL A 1 346 ? -56.034 -0.126 22.699 1.00 39.38 346 VAL A O 1
ATOM 2797 N N . PRO A 1 347 ? -56.852 -1.823 21.461 1.00 41.81 347 PRO A N 1
ATOM 2798 C CA . PRO A 1 347 ? -55.691 -1.884 20.582 1.00 41.81 347 PRO A CA 1
ATOM 2799 C C . PRO A 1 347 ? -55.510 -0.562 19.830 1.00 41.81 347 PRO A C 1
ATOM 2801 O O . PRO A 1 347 ? -56.424 -0.105 19.149 1.00 41.81 347 PRO A O 1
ATOM 2804 N N . SER A 1 348 ? -54.332 0.051 19.955 1.00 37.41 348 SER A N 1
ATOM 2805 C CA . SER A 1 348 ? -54.011 1.296 19.252 1.00 37.41 348 SER A CA 1
ATOM 2806 C C . SER A 1 348 ? -53.535 0.989 17.828 1.00 37.41 348 SER A C 1
ATOM 2808 O O . SER A 1 348 ? -52.632 0.174 17.632 1.00 37.41 348 SER A O 1
ATOM 2810 N N . ASP A 1 349 ? -54.170 1.613 16.837 1.00 40.00 349 ASP A N 1
ATOM 2811 C CA . ASP A 1 349 ? -54.016 1.296 15.414 1.00 40.00 349 ASP A CA 1
ATOM 2812 C C . ASP A 1 349 ? -52.637 1.644 14.821 1.00 40.00 349 ASP A C 1
ATOM 2814 O O . ASP A 1 349 ? -52.002 2.635 15.186 1.00 40.00 349 ASP A O 1
ATOM 2818 N N . SER A 1 350 ? -52.245 0.927 13.758 1.00 36.62 350 SER A N 1
ATOM 2819 C CA . SER A 1 350 ? -52.299 1.465 12.375 1.00 36.62 350 SER A CA 1
ATOM 2820 C C . SER A 1 350 ? -51.255 0.879 11.412 1.00 36.62 350 SER A C 1
ATOM 2822 O O . SER A 1 350 ? -50.120 0.568 11.767 1.00 36.62 350 SER A O 1
ATOM 2824 N N . SER A 1 351 ? -51.626 0.805 10.129 1.00 30.73 351 SER A N 1
ATOM 2825 C CA . SER A 1 351 ? -50.690 0.860 8.997 1.00 30.73 351 SER A CA 1
ATOM 2826 C C . SER A 1 351 ? -51.407 1.394 7.742 1.00 30.73 351 SER A C 1
ATOM 2828 O O . SER A 1 351 ? -52.634 1.395 7.692 1.00 30.73 351 SER A O 1
ATOM 2830 N N . ALA A 1 352 ? -50.641 1.830 6.733 1.00 33.66 352 ALA A N 1
ATOM 2831 C CA . ALA A 1 352 ? -51.096 2.224 5.386 1.00 33.66 352 ALA A CA 1
ATOM 2832 C C . ALA A 1 352 ? -51.936 3.524 5.221 1.00 33.66 352 ALA A C 1
ATOM 2834 O O . ALA A 1 352 ? -53.114 3.513 4.882 1.00 33.66 352 ALA A O 1
ATOM 2835 N N . THR A 1 353 ? -51.239 4.660 5.304 1.00 35.12 353 THR A N 1
ATOM 2836 C CA . THR A 1 353 ? -51.100 5.640 4.197 1.00 35.12 353 THR A CA 1
ATOM 2837 C C . THR A 1 353 ? -52.320 6.020 3.327 1.00 35.12 353 THR A C 1
ATOM 2839 O O . THR A 1 353 ? -52.650 5.327 2.367 1.00 35.12 353 THR A O 1
ATOM 2842 N N . ALA A 1 354 ? -52.807 7.260 3.483 1.00 31.31 354 ALA A N 1
ATOM 2843 C CA . ALA A 1 354 ? -53.413 8.054 2.400 1.00 31.31 354 ALA A CA 1
ATOM 2844 C C . ALA A 1 354 ? -53.170 9.566 2.623 1.00 31.31 354 ALA A C 1
ATOM 2846 O O . ALA A 1 354 ? -52.973 10.003 3.755 1.00 31.31 354 ALA A O 1
ATOM 2847 N N . ALA A 1 355 ? -53.149 10.364 1.548 1.00 33.62 355 ALA A N 1
ATOM 2848 C CA . ALA A 1 355 ? -52.753 11.785 1.556 1.00 33.62 355 ALA A CA 1
ATOM 2849 C C . ALA A 1 355 ? -53.916 12.718 1.078 1.00 33.62 355 ALA A C 1
ATOM 2851 O O . ALA A 1 355 ? -55.028 12.227 0.887 1.00 33.62 355 ALA A O 1
ATOM 2852 N N . PRO A 1 356 ? -53.785 14.062 0.989 1.00 51.06 356 PRO A N 1
ATOM 2853 C CA . PRO A 1 356 ? -54.526 14.924 1.920 1.00 51.06 356 PRO A CA 1
ATOM 2854 C C . PRO A 1 356 ? -55.477 15.948 1.264 1.00 51.06 356 PRO A C 1
ATOM 2856 O O . PRO A 1 356 ? -55.250 16.387 0.134 1.00 51.06 356 PRO A O 1
ATOM 2859 N N . ARG A 1 357 ? -56.486 16.449 2.005 1.00 31.17 357 ARG A N 1
ATOM 2860 C CA . ARG A 1 357 ? -57.233 17.671 1.623 1.00 31.17 357 ARG A CA 1
ATOM 2861 C C . ARG A 1 357 ? -57.922 18.414 2.787 1.00 31.17 357 ARG A C 1
ATOM 2863 O O . ARG A 1 357 ? -58.731 17.836 3.491 1.00 31.17 357 ARG A O 1
ATOM 2870 N N . ARG A 1 358 ? -57.599 19.715 2.885 1.00 32.16 358 ARG A N 1
ATOM 2871 C CA . ARG A 1 358 ? -58.304 20.877 3.492 1.00 32.16 358 ARG A CA 1
ATOM 2872 C C . ARG A 1 358 ? -59.192 20.713 4.748 1.00 32.16 358 ARG A C 1
ATOM 2874 O O . ARG A 1 358 ? -60.274 20.153 4.686 1.00 32.16 358 ARG A O 1
ATOM 2881 N N . GLN A 1 359 ? -58.756 21.415 5.803 1.00 36.62 359 GLN A N 1
ATOM 2882 C CA . GLN A 1 359 ? -59.514 22.279 6.738 1.00 36.62 359 GLN A CA 1
ATOM 2883 C C . GLN A 1 359 ? -61.060 22.253 6.682 1.00 36.62 359 GLN A C 1
ATOM 2885 O O . GLN A 1 359 ? -61.626 22.665 5.673 1.00 36.62 359 GLN A O 1
ATOM 2890 N N . GLU A 1 360 ? -61.712 22.050 7.837 1.00 29.80 360 GLU A N 1
ATOM 2891 C CA . GLU A 1 360 ? -62.228 23.174 8.651 1.00 29.80 360 GLU A CA 1
ATOM 2892 C C . GLU A 1 360 ? -62.658 22.781 10.089 1.00 29.80 360 GLU A C 1
ATOM 2894 O O . GLU A 1 360 ? -63.112 21.671 10.319 1.00 29.80 360 GLU A O 1
ATOM 2899 N N . ASN A 1 361 ? -62.535 23.751 11.011 1.00 30.75 361 ASN A N 1
ATOM 2900 C CA . ASN A 1 361 ? -63.288 23.988 12.263 1.00 30.75 361 ASN A CA 1
ATOM 2901 C C . ASN A 1 361 ? -63.528 22.892 13.342 1.00 30.75 361 ASN A C 1
ATOM 2903 O O . ASN A 1 361 ? -64.192 21.893 13.104 1.00 30.75 361 ASN A O 1
ATOM 2907 N N . ARG A 1 362 ? -63.206 23.281 14.600 1.00 31.09 362 ARG A N 1
ATOM 2908 C CA . ARG A 1 362 ? -63.583 22.684 15.914 1.00 31.09 362 ARG A CA 1
ATOM 2909 C C . ARG A 1 362 ? -63.016 21.282 16.221 1.00 31.09 362 ARG A C 1
ATOM 2911 O O . ARG A 1 362 ? -62.807 20.480 15.327 1.00 31.09 362 ARG A O 1
ATOM 2918 N N . GLU A 1 363 ? -62.720 20.915 17.470 1.00 34.34 363 GLU A N 1
ATOM 2919 C CA . GLU A 1 363 ? -62.647 21.657 18.747 1.00 34.34 363 GLU A CA 1
ATOM 2920 C C . GLU A 1 363 ? -61.526 21.029 19.614 1.00 34.34 363 GLU A C 1
ATOM 2922 O O . GLU A 1 363 ? -61.141 19.887 19.347 1.00 34.34 363 GLU A O 1
ATOM 2927 N N . PRO A 1 364 ? -60.944 21.721 20.617 1.00 35.41 364 PRO A N 1
ATOM 2928 C CA . PRO A 1 364 ? -59.845 21.151 21.397 1.00 35.41 364 PRO A CA 1
ATOM 2929 C C . PRO A 1 364 ? -60.294 19.931 22.210 1.00 35.41 364 PRO A C 1
ATOM 2931 O O . PRO A 1 364 ? -61.225 20.028 23.010 1.00 35.41 364 PRO A O 1
ATOM 2934 N N . GLN A 1 365 ? -59.592 18.802 22.061 1.00 31.61 365 GLN A N 1
ATOM 2935 C CA . GLN A 1 365 ? -59.768 17.654 22.955 1.00 31.61 365 GLN A CA 1
ATOM 2936 C C . GLN A 1 365 ? -59.579 18.095 24.417 1.00 31.61 365 GLN A C 1
ATOM 2938 O O . GLN A 1 365 ? -58.600 18.794 24.717 1.00 31.61 365 GLN A O 1
ATOM 2943 N N . PRO A 1 366 ? -60.450 17.671 25.352 1.00 35.72 366 PRO A N 1
ATOM 2944 C CA . PRO A 1 366 ? -60.168 17.844 26.764 1.00 35.72 366 PRO A CA 1
ATOM 2945 C C . PRO A 1 366 ? -58.922 17.022 27.101 1.00 35.72 366 PRO A C 1
ATOM 2947 O O . PRO A 1 366 ? -58.919 15.797 26.980 1.00 35.72 366 PRO A O 1
ATOM 2950 N N . ARG A 1 367 ? -57.852 17.704 27.525 1.00 31.62 367 ARG A N 1
ATOM 2951 C CA . ARG A 1 367 ? -56.697 17.045 28.148 1.00 31.62 367 ARG A CA 1
ATOM 2952 C C . ARG A 1 367 ? -57.207 16.148 29.273 1.00 31.62 367 ARG A C 1
ATOM 2954 O O . ARG A 1 367 ? -58.112 16.563 30.001 1.00 31.62 367 ARG A O 1
ATOM 2961 N N . GLN A 1 368 ? -56.601 14.973 29.443 1.00 36.38 368 GLN A N 1
ATOM 2962 C CA . GLN A 1 368 ? -56.823 14.159 30.636 1.00 36.38 368 GLN A CA 1
ATOM 2963 C C . GLN A 1 368 ? -56.588 15.045 31.862 1.00 36.38 368 GLN A C 1
ATOM 2965 O O . GLN A 1 368 ? -55.470 15.498 32.108 1.00 36.38 368 GLN A O 1
ATOM 2970 N N . LYS A 1 369 ? -57.660 15.339 32.603 1.00 35.53 369 LYS A N 1
ATOM 2971 C CA . LYS A 1 369 ? -57.512 15.815 33.969 1.00 35.53 369 LYS A CA 1
ATOM 2972 C C . LYS A 1 369 ? -57.018 14.626 34.768 1.00 35.53 369 LYS A C 1
ATOM 2974 O O . LYS A 1 369 ? -57.714 13.616 34.838 1.00 35.53 369 LYS A O 1
ATOM 2979 N N . GLU A 1 370 ? -55.877 14.791 35.418 1.00 33.8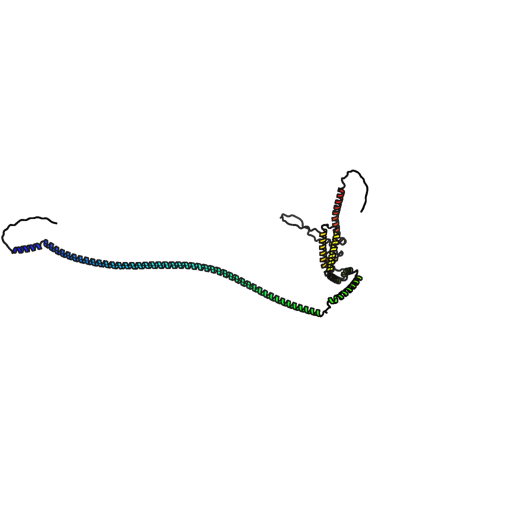4 370 GLU A N 1
ATOM 2980 C CA . GLU A 1 370 ? -55.619 14.086 36.663 1.00 33.84 370 GLU A CA 1
ATOM 2981 C C . GLU A 1 370 ? -56.772 14.446 37.606 1.00 33.84 370 GLU A C 1
ATOM 2983 O O . GLU A 1 370 ? -56.882 15.570 38.110 1.00 33.84 370 GLU A O 1
ATOM 2988 N N . LEU A 1 371 ? -57.712 13.514 37.752 1.00 39.72 371 LEU A N 1
ATOM 2989 C CA . LEU A 1 371 ? -58.721 13.582 38.790 1.00 39.72 371 LEU A CA 1
ATOM 2990 C C . LEU A 1 371 ? -57.972 13.391 40.103 1.00 39.72 371 LEU A C 1
ATOM 2992 O O . LEU A 1 371 ? -57.664 12.264 40.480 1.00 39.72 371 LEU A O 1
ATOM 2996 N N . LYS A 1 372 ? -57.666 14.504 40.784 1.00 39.59 372 LYS A N 1
ATOM 2997 C CA . LYS A 1 372 ? -57.328 14.460 42.208 1.00 39.59 372 LYS A CA 1
ATOM 2998 C C . LYS A 1 372 ? -58.380 13.578 42.891 1.00 39.59 372 LYS A C 1
ATOM 3000 O O . LYS A 1 372 ? -59.565 13.869 42.689 1.00 39.59 372 LYS A O 1
ATOM 3005 N N . PRO A 1 373 ? -57.985 12.536 43.643 1.00 50.44 373 PRO A N 1
ATOM 3006 C CA . PRO A 1 373 ? -58.939 11.705 44.357 1.00 50.44 373 PRO A CA 1
ATOM 3007 C C . PRO A 1 373 ? -59.893 12.579 45.171 1.00 50.44 373 PRO A C 1
ATOM 3009 O O . PRO A 1 373 ? -59.470 13.529 45.834 1.00 50.44 373 PRO A O 1
ATOM 3012 N N . ALA A 1 374 ? -61.190 12.288 45.087 1.00 58.38 374 ALA A N 1
ATOM 3013 C CA . ALA A 1 374 ? -62.115 12.793 46.086 1.00 58.38 374 ALA A CA 1
ATOM 3014 C C . ALA A 1 374 ? -61.746 12.117 47.412 1.00 58.38 374 ALA A C 1
ATOM 3016 O O . ALA A 1 374 ? -61.549 10.902 47.425 1.00 58.38 374 ALA A O 1
ATOM 3017 N N . ALA A 1 375 ? -61.621 12.893 48.491 1.00 67.50 375 ALA A N 1
ATOM 3018 C CA . ALA A 1 375 ? -61.268 12.352 49.801 1.00 67.50 375 ALA A CA 1
ATOM 3019 C C . ALA A 1 375 ? -62.274 11.257 50.193 1.00 67.50 375 ALA A C 1
ATOM 3021 O O . ALA A 1 375 ? -63.478 11.519 50.258 1.00 67.50 375 ALA A O 1
ATOM 3022 N N . LEU A 1 376 ? -61.780 10.034 50.397 1.00 76.81 376 LEU A N 1
ATOM 3023 C CA . LEU A 1 376 ? -62.617 8.880 50.708 1.00 76.81 376 LEU A CA 1
ATOM 3024 C C . LEU A 1 376 ? -63.222 9.052 52.103 1.00 76.81 376 LEU A C 1
ATOM 3026 O O . LEU A 1 376 ? -62.501 9.272 53.074 1.00 76.81 376 LEU A O 1
ATOM 3030 N N . SER A 1 377 ? -64.545 8.938 52.214 1.00 81.75 377 SER A N 1
ATOM 3031 C CA . SER A 1 377 ? -65.213 8.920 53.514 1.00 81.75 377 SER A CA 1
ATOM 3032 C C . SER A 1 377 ? -65.449 7.489 53.984 1.00 81.75 377 SER A C 1
ATOM 3034 O O . SER A 1 377 ? -65.857 6.630 53.202 1.00 81.75 377 SER A O 1
ATOM 3036 N N . THR A 1 378 ? -65.287 7.241 55.284 1.00 79.44 378 THR A N 1
ATOM 3037 C CA . THR A 1 378 ? -65.560 5.940 55.918 1.00 79.44 378 THR A CA 1
ATOM 3038 C C . THR A 1 378 ? -67.005 5.463 55.696 1.00 79.44 378 THR A C 1
ATOM 3040 O O . THR A 1 378 ? -67.260 4.263 55.691 1.00 79.44 378 THR A O 1
ATOM 3043 N N . SER A 1 379 ? -67.965 6.372 55.464 1.00 81.12 379 SER A N 1
ATOM 3044 C CA . SER A 1 379 ? -69.358 6.029 55.118 1.00 81.12 379 SER A CA 1
ATOM 3045 C C . SER A 1 379 ? -69.523 5.394 53.735 1.00 81.12 379 SER A C 1
ATOM 3047 O O . SER A 1 379 ? -70.526 4.716 53.468 1.00 81.12 379 SER A O 1
ATOM 3049 N N . ASP A 1 380 ? -68.562 5.641 52.850 1.00 83.81 380 ASP A N 1
ATOM 3050 C CA . ASP A 1 380 ? -68.655 5.362 51.421 1.00 83.81 380 ASP A CA 1
ATOM 3051 C C . ASP A 1 380 ? -67.896 4.087 51.045 1.00 83.81 380 ASP A C 1
ATOM 3053 O O . ASP A 1 380 ? -67.984 3.637 49.906 1.00 83.81 380 ASP A O 1
ATOM 3057 N N . ILE A 1 381 ? -67.204 3.474 52.003 1.00 85.75 381 ILE A N 1
ATOM 3058 C CA . ILE A 1 381 ? -66.509 2.196 51.866 1.00 85.75 381 ILE A CA 1
ATOM 3059 C C . ILE A 1 381 ? -67.457 1.054 52.246 1.00 85.75 381 ILE A C 1
ATOM 3061 O O . ILE A 1 381 ? -68.299 1.183 53.136 1.00 85.75 381 ILE A O 1
ATOM 3065 N N . VAL A 1 382 ? -67.342 -0.060 51.526 1.00 86.81 382 VAL A N 1
ATOM 3066 C CA . VAL A 1 382 ? -68.088 -1.300 51.779 1.00 86.81 382 VAL A CA 1
ATOM 3067 C C . VAL A 1 382 ? -67.159 -2.387 52.308 1.00 86.81 382 VAL A C 1
ATOM 3069 O O . VAL A 1 382 ? -67.523 -3.069 53.261 1.00 86.81 382 VAL A O 1
ATOM 3072 N N . GLU A 1 383 ? -65.971 -2.542 51.716 1.00 88.44 383 GLU A N 1
ATOM 3073 C CA . GLU A 1 383 ? -65.034 -3.621 52.052 1.00 88.44 383 GLU A CA 1
ATOM 3074 C C . GLU A 1 383 ? -63.589 -3.246 51.672 1.00 88.44 383 GLU A C 1
ATOM 3076 O O . GLU A 1 383 ? -63.365 -2.504 50.712 1.00 88.44 383 GLU A O 1
ATOM 3081 N N . VAL A 1 384 ? -62.602 -3.764 52.411 1.00 87.25 384 VAL A N 1
ATOM 3082 C CA . VAL A 1 384 ? -61.175 -3.688 52.050 1.00 87.25 384 VAL A CA 1
ATOM 3083 C C . VAL A 1 384 ? -60.833 -4.885 51.165 1.00 87.25 384 VAL A C 1
ATOM 3085 O O . VAL A 1 384 ? -61.032 -6.027 51.566 1.00 87.25 384 VAL A O 1
ATOM 3088 N N . VAL A 1 385 ? -60.305 -4.628 49.967 1.00 87.38 385 VAL A N 1
ATOM 3089 C CA . VAL A 1 385 ? -60.009 -5.662 48.955 1.00 87.38 385 VAL A CA 1
ATOM 3090 C C . VAL A 1 385 ? -58.505 -5.929 48.830 1.00 87.38 385 VAL A C 1
ATOM 3092 O O . VAL A 1 385 ? -58.096 -7.017 48.427 1.00 87.38 385 VAL A O 1
ATOM 3095 N N . TRP A 1 386 ? -57.669 -4.963 49.214 1.00 89.88 386 TRP A N 1
ATOM 3096 C CA . TRP A 1 386 ? -56.219 -5.122 49.319 1.00 89.88 386 TRP A CA 1
ATOM 3097 C C . TRP A 1 386 ? -55.685 -4.253 50.466 1.00 89.88 386 TRP A C 1
ATOM 3099 O O . TRP A 1 386 ? -56.081 -3.088 50.532 1.00 89.88 386 TRP A O 1
ATOM 3109 N N . PRO A 1 387 ? -54.819 -4.766 51.359 1.00 91.31 387 PRO A N 1
ATOM 3110 C CA . PRO A 1 387 ? -54.307 -3.989 52.485 1.00 91.31 387 PRO A CA 1
ATOM 3111 C C . PRO A 1 387 ? -53.392 -2.846 52.034 1.00 91.31 387 PRO A C 1
ATOM 3113 O O . PRO A 1 387 ? -52.708 -2.949 51.010 1.00 91.31 387 PRO A O 1
ATOM 3116 N N . ALA A 1 388 ? -53.347 -1.782 52.834 1.00 90.06 388 ALA A N 1
ATOM 3117 C CA . ALA A 1 388 ? -52.261 -0.809 52.778 1.00 90.06 388 ALA A CA 1
ATOM 3118 C C . ALA A 1 388 ? -50.997 -1.426 53.396 1.00 90.06 388 ALA A C 1
ATOM 3120 O O . ALA A 1 388 ? -51.091 -2.276 54.280 1.00 90.06 388 ALA A O 1
ATOM 3121 N N . PHE A 1 389 ? -49.813 -1.014 52.949 1.00 90.94 389 PHE A N 1
ATOM 3122 C CA . PHE A 1 389 ? -48.544 -1.468 53.524 1.00 90.94 389 PHE A CA 1
ATOM 3123 C C . PHE A 1 389 ? -47.838 -0.303 54.205 1.00 90.94 389 PHE A C 1
ATOM 3125 O O . PHE A 1 389 ? -47.471 0.668 53.541 1.00 90.94 389 PHE A O 1
ATOM 3132 N N . LEU A 1 390 ? -47.646 -0.432 55.515 1.00 89.75 390 LEU A N 1
ATOM 3133 C CA . LEU A 1 390 ? -47.029 0.569 56.384 1.00 89.75 390 LEU A CA 1
ATOM 3134 C C . LEU A 1 390 ? -45.664 0.070 56.875 1.00 89.75 390 LEU A C 1
ATOM 3136 O O . LEU A 1 390 ? -45.493 -1.134 57.075 1.00 89.75 390 LEU A O 1
ATOM 3140 N N . ALA A 1 391 ? -44.703 0.975 57.059 1.00 89.00 391 ALA A N 1
ATOM 3141 C CA . ALA A 1 391 ? -43.413 0.714 57.692 1.00 89.00 391 ALA A CA 1
ATOM 3142 C C . ALA A 1 391 ? -43.334 1.402 59.058 1.00 89.00 391 ALA A C 1
ATOM 3144 O O . ALA A 1 391 ? -43.488 2.619 59.159 1.00 89.00 391 ALA A O 1
ATOM 3145 N N . ASN A 1 392 ? -43.018 0.635 60.097 1.00 81.81 392 ASN A N 1
ATOM 3146 C CA . ASN A 1 392 ? -42.889 1.162 61.451 1.00 81.81 392 ASN A CA 1
ATOM 3147 C C . ASN A 1 392 ? -41.439 1.637 61.658 1.00 81.81 392 ASN A C 1
ATOM 3149 O O . ASN A 1 392 ? -40.519 0.817 61.764 1.00 81.81 392 ASN A O 1
ATOM 3153 N N . SER A 1 393 ? -41.226 2.957 61.676 1.00 74.88 393 SER A N 1
ATOM 3154 C CA . SER A 1 393 ? -39.905 3.571 61.872 1.00 74.88 393 SER A CA 1
ATOM 3155 C C . SER A 1 393 ? -39.464 3.518 63.341 1.00 74.88 393 SER A C 1
ATOM 3157 O O . SER A 1 393 ? -40.261 3.750 64.247 1.00 74.88 393 SER A O 1
ATOM 3159 N N . LEU A 1 394 ? -38.179 3.234 63.595 1.00 66.31 394 LEU A N 1
ATOM 3160 C CA . LEU A 1 394 ? -37.623 3.149 64.957 1.00 66.31 394 LEU A CA 1
ATOM 3161 C C . LEU A 1 394 ? -37.082 4.490 65.502 1.00 66.31 394 LEU A C 1
ATOM 3163 O O . LEU A 1 394 ? -36.650 4.538 66.654 1.00 66.31 394 LEU A O 1
ATOM 3167 N N . GLU A 1 395 ? -37.050 5.566 64.707 1.00 59.72 395 GLU A N 1
ATOM 3168 C CA . GLU A 1 395 ? -36.218 6.748 65.013 1.00 59.72 395 GLU A CA 1
ATOM 3169 C C . GLU A 1 395 ? -36.924 7.926 65.722 1.00 59.72 395 GLU A C 1
ATOM 3171 O O . GLU A 1 395 ? -36.260 8.916 66.034 1.00 59.72 395 GLU A O 1
ATOM 3176 N N . GLN A 1 396 ? -38.228 7.853 66.035 1.00 53.12 396 GLN A N 1
ATOM 3177 C CA . GLN A 1 396 ? -38.952 8.948 66.714 1.00 53.12 396 GLN A CA 1
ATOM 3178 C C . GLN A 1 396 ? -39.559 8.572 68.080 1.00 53.12 396 GLN A C 1
ATOM 3180 O O . GLN A 1 396 ? -40.704 8.131 68.155 1.00 53.12 396 GLN A O 1
ATOM 3185 N N . PRO A 1 397 ? -38.850 8.851 69.190 1.00 48.00 397 PRO A N 1
ATOM 3186 C CA . PRO A 1 397 ? -39.460 9.029 70.501 1.00 48.00 397 PRO A CA 1
ATOM 3187 C C . PRO A 1 397 ? -40.009 10.464 70.622 1.00 48.00 397 PRO A C 1
ATOM 3189 O O . PRO A 1 397 ? -39.342 11.358 71.142 1.00 48.00 397 PRO A O 1
ATOM 3192 N N . THR A 1 398 ? -41.215 10.696 70.106 1.00 47.06 398 THR A N 1
ATOM 3193 C CA . THR A 1 398 ? -41.998 11.919 70.359 1.00 47.06 398 THR A CA 1
ATOM 3194 C C . THR A 1 398 ? -43.121 11.618 71.345 1.00 47.06 398 THR A C 1
ATOM 3196 O O . THR A 1 398 ? -43.811 10.619 71.180 1.00 47.06 398 THR A O 1
ATOM 3199 N N . ASP A 1 399 ? -43.335 12.490 72.335 1.00 52.62 399 ASP A N 1
ATOM 3200 C CA . ASP A 1 399 ? -44.325 12.318 73.416 1.00 52.62 399 ASP A CA 1
ATOM 3201 C C . ASP A 1 399 ? -45.804 12.499 72.971 1.00 52.62 399 ASP A C 1
ATOM 3203 O O . ASP A 1 399 ? -46.652 12.915 73.761 1.00 52.62 399 ASP A O 1
ATOM 3207 N N . GLU A 1 400 ? -46.125 12.208 71.706 1.00 53.16 400 GLU A N 1
ATOM 3208 C CA . GLU A 1 400 ? -47.491 12.184 71.167 1.00 53.16 400 GLU A CA 1
ATOM 3209 C C . GLU A 1 400 ? -47.893 10.734 70.846 1.00 53.16 400 GLU A C 1
ATOM 3211 O O . GLU A 1 400 ? -47.093 9.943 70.350 1.00 53.16 400 GLU A O 1
ATOM 3216 N N . GLU A 1 401 ? -49.131 10.364 71.184 1.00 49.22 401 GLU A N 1
ATOM 3217 C CA . GLU A 1 401 ? -49.575 8.976 71.418 1.00 49.22 401 GLU A CA 1
ATOM 3218 C C . GLU A 1 401 ? -49.894 8.182 70.127 1.00 49.22 401 GLU A C 1
ATOM 3220 O O . GLU A 1 401 ? -50.887 7.463 70.044 1.00 49.22 401 GLU A O 1
ATOM 3225 N N . GLY A 1 402 ? -49.055 8.319 69.096 1.00 51.81 402 GLY A N 1
ATOM 3226 C CA . GLY A 1 402 ? -49.183 7.616 67.819 1.00 51.81 402 GLY A CA 1
ATOM 3227 C C . GLY A 1 402 ? -47.867 7.587 67.040 1.00 51.81 402 GLY A C 1
ATOM 3228 O O . GLY A 1 402 ? -47.365 8.626 66.619 1.00 51.81 402 GLY A O 1
ATOM 3229 N N . GLY A 1 403 ? -47.311 6.390 66.836 1.00 59.59 403 GLY A N 1
ATOM 3230 C CA . GLY A 1 403 ? -46.075 6.203 66.073 1.00 59.59 403 GLY A CA 1
ATOM 3231 C C . GLY A 1 403 ? -46.259 6.521 64.587 1.00 59.59 403 GLY A C 1
ATOM 3232 O O . GLY A 1 403 ? -47.176 6.011 63.941 1.00 59.59 403 GLY A O 1
ATOM 3233 N N . THR A 1 404 ? -45.365 7.340 64.034 1.00 65.56 404 THR A N 1
ATOM 3234 C CA . THR A 1 404 ? -45.340 7.726 62.618 1.00 65.56 404 THR A CA 1
ATOM 3235 C C . THR A 1 404 ? -44.992 6.527 61.732 1.00 65.56 404 THR A C 1
ATOM 3237 O O . THR A 1 404 ? -43.830 6.177 61.533 1.00 65.56 404 THR A O 1
ATOM 3240 N N . SER A 1 405 ? -46.034 5.874 61.216 1.00 81.06 405 SER A N 1
ATOM 3241 C CA . SER A 1 405 ? -45.921 4.745 60.288 1.00 81.06 405 SER A CA 1
ATOM 3242 C C . SER A 1 405 ? -45.870 5.264 58.850 1.00 81.06 405 SER A C 1
ATOM 3244 O O . SER A 1 405 ? -46.797 5.937 58.403 1.00 81.06 405 SER A O 1
ATOM 3246 N N . ASP A 1 406 ? -44.796 4.965 58.119 1.00 86.75 406 ASP A N 1
ATOM 3247 C CA . ASP A 1 406 ? -44.589 5.457 56.754 1.00 86.75 406 ASP A CA 1
ATOM 3248 C C . ASP A 1 406 ? -45.342 4.589 55.732 1.00 86.75 406 ASP A C 1
ATOM 3250 O O . ASP A 1 406 ? -45.138 3.374 55.652 1.00 86.75 406 ASP A O 1
ATOM 3254 N N . LEU A 1 407 ? -46.186 5.203 54.897 1.00 88.81 407 LEU A N 1
ATOM 3255 C CA . LEU A 1 407 ? -46.910 4.496 53.837 1.00 88.81 407 LEU A CA 1
ATOM 3256 C C . LEU A 1 407 ? -45.963 4.045 52.711 1.00 88.81 407 LEU A C 1
ATOM 3258 O O . LEU A 1 407 ? -45.452 4.857 51.939 1.00 88.81 407 LEU A O 1
ATOM 3262 N N . ILE A 1 408 ? -45.802 2.729 52.549 1.00 88.94 408 ILE A N 1
ATOM 3263 C CA . ILE A 1 408 ? -45.076 2.124 51.421 1.00 88.94 408 ILE A CA 1
ATOM 3264 C C . ILE A 1 408 ? -45.985 1.991 50.194 1.00 88.94 408 ILE A C 1
ATOM 3266 O O . ILE A 1 408 ? -45.544 2.195 49.061 1.00 88.94 408 ILE A O 1
ATOM 3270 N N . TYR A 1 409 ? -47.244 1.589 50.397 1.00 90.25 409 TYR A N 1
ATOM 3271 C CA . TYR A 1 409 ? -48.183 1.332 49.307 1.00 90.25 409 TYR A CA 1
ATOM 3272 C C . TYR A 1 409 ? -49.637 1.461 49.766 1.00 90.25 409 TYR A C 1
ATOM 3274 O O . TYR A 1 409 ? -50.016 0.862 50.772 1.00 90.25 409 TYR A O 1
ATOM 3282 N N . HIS A 1 410 ? -50.453 2.197 49.004 1.00 90.50 410 HIS A N 1
ATOM 3283 C CA . HIS A 1 410 ? -51.871 2.385 49.319 1.00 90.50 410 HIS A CA 1
ATOM 3284 C C . HIS A 1 410 ? -52.657 1.068 49.264 1.00 90.50 410 HIS A C 1
ATOM 3286 O O . HIS A 1 410 ? -52.453 0.243 48.370 1.00 90.50 410 HIS A O 1
ATOM 3292 N N . GLY A 1 411 ? -53.609 0.906 50.178 1.00 90.62 411 GLY A N 1
ATOM 3293 C CA . GLY A 1 411 ? -54.590 -0.173 50.110 1.00 90.62 411 GLY A CA 1
ATOM 3294 C C . GLY A 1 411 ? -55.694 0.121 49.094 1.00 90.62 411 GLY A C 1
ATOM 3295 O O . GLY A 1 411 ? -55.909 1.270 48.704 1.00 90.62 411 GLY A O 1
ATOM 3296 N N . PHE A 1 412 ? -56.436 -0.912 48.689 1.00 91.38 412 PHE A N 1
ATOM 3297 C CA . PHE A 1 412 ? -57.594 -0.764 47.803 1.00 91.38 412 PHE A CA 1
ATOM 3298 C C . PHE A 1 412 ? -58.897 -1.116 48.515 1.00 91.38 412 PHE A C 1
ATOM 3300 O O . PHE A 1 412 ? -59.052 -2.211 49.064 1.00 91.38 412 PHE A O 1
ATOM 3307 N N . VAL A 1 413 ? -59.853 -0.190 48.453 1.00 91.00 413 VAL A N 1
ATOM 3308 C CA . VAL A 1 413 ? -61.203 -0.332 49.010 1.00 91.00 413 VAL A CA 1
ATOM 3309 C C . VAL A 1 413 ? -62.251 -0.432 47.909 1.00 91.00 413 VAL A C 1
ATOM 3311 O O . VAL A 1 413 ? -62.159 0.221 46.872 1.00 91.00 413 VAL A O 1
ATOM 3314 N N . LEU A 1 414 ? -63.280 -1.233 48.167 1.00 89.69 414 LEU A N 1
ATOM 3315 C CA . LEU A 1 414 ? -64.498 -1.287 47.373 1.00 89.69 414 LEU A CA 1
ATOM 3316 C C . LEU A 1 414 ? -65.494 -0.268 47.934 1.00 89.69 414 LEU A C 1
ATOM 3318 O O . LEU A 1 414 ? -65.929 -0.375 49.084 1.00 89.69 414 LEU A O 1
ATOM 3322 N N . THR A 1 415 ? -65.868 0.721 47.128 1.00 90.06 415 THR A N 1
ATOM 3323 C CA . THR A 1 415 ? -66.792 1.788 47.528 1.00 90.06 415 THR A CA 1
ATOM 3324 C C . THR A 1 415 ? -68.253 1.444 47.236 1.00 90.06 415 THR A C 1
ATOM 3326 O O . THR A 1 415 ? -68.601 0.681 46.332 1.00 90.06 415 THR A O 1
ATOM 3329 N N . ARG A 1 416 ? -69.157 2.090 47.973 1.00 87.69 416 ARG A N 1
ATOM 3330 C CA . ARG A 1 416 ? -70.613 2.015 47.808 1.00 87.69 416 ARG A CA 1
ATOM 3331 C C . ARG A 1 416 ? -71.051 2.457 46.409 1.00 87.69 416 ARG A C 1
ATOM 3333 O O . ARG A 1 416 ? -72.031 1.929 45.893 1.00 87.69 416 ARG A O 1
ATOM 3340 N N . ALA A 1 417 ? -70.319 3.388 45.792 1.00 85.06 417 ALA A N 1
ATOM 3341 C CA . ALA A 1 417 ? -70.562 3.835 44.423 1.00 85.06 417 ALA A CA 1
ATOM 3342 C C . ALA A 1 417 ? -70.246 2.737 43.392 1.00 85.06 417 ALA A C 1
ATOM 3344 O O . ALA A 1 417 ? -71.042 2.507 42.484 1.00 85.06 417 ALA A O 1
ATOM 3345 N N . GLU A 1 418 ? -69.135 2.015 43.560 1.00 85.50 418 GLU A N 1
ATOM 3346 C CA . GLU A 1 418 ? -68.753 0.894 42.689 1.00 85.50 418 GLU A CA 1
ATOM 3347 C C . GLU A 1 418 ? -69.698 -0.302 42.862 1.00 85.50 418 GLU A C 1
ATOM 3349 O O . GLU A 1 418 ? -70.156 -0.869 41.870 1.00 85.50 418 GLU A O 1
ATOM 3354 N N . VAL A 1 419 ? -70.075 -0.638 44.103 1.00 85.00 419 VAL A N 1
ATOM 3355 C CA . VAL A 1 419 ? -71.071 -1.690 44.390 1.00 85.00 419 VAL A CA 1
ATOM 3356 C C . VAL A 1 419 ? -72.430 -1.352 43.779 1.00 85.00 419 VAL A C 1
ATOM 3358 O O . VAL A 1 419 ? -73.061 -2.218 43.170 1.00 85.00 419 VAL A O 1
ATOM 3361 N N . GLN A 1 420 ? -72.877 -0.098 43.893 1.00 83.06 420 GLN A N 1
ATOM 3362 C CA . GLN A 1 420 ? -74.128 0.349 43.283 1.00 83.06 420 GLN A CA 1
ATOM 3363 C C . GLN A 1 420 ? -74.046 0.316 41.749 1.00 83.06 420 GLN A C 1
ATOM 3365 O O . GLN A 1 420 ? -74.954 -0.210 41.114 1.00 83.06 420 GLN A O 1
ATOM 3370 N N . GLY A 1 421 ? -72.940 0.773 41.151 1.00 80.44 421 GLY A N 1
ATOM 3371 C CA . GLY A 1 421 ? -72.714 0.689 39.704 1.00 80.44 421 GLY A CA 1
ATOM 3372 C C . GLY A 1 421 ? -72.722 -0.753 39.181 1.00 80.44 421 GLY A C 1
ATOM 3373 O O . GLY A 1 421 ? -73.389 -1.050 38.191 1.00 80.44 421 GLY A O 1
ATOM 3374 N N . ALA A 1 422 ? -72.065 -1.679 39.885 1.00 80.12 422 ALA A N 1
ATOM 3375 C CA . ALA A 1 422 ? -72.084 -3.103 39.556 1.00 80.12 422 ALA A CA 1
ATOM 3376 C C . ALA A 1 422 ? -73.494 -3.714 39.687 1.00 80.12 422 ALA A C 1
ATOM 3378 O O . ALA A 1 422 ? -73.915 -4.498 38.831 1.00 80.12 422 ALA A O 1
ATOM 3379 N N . ALA A 1 423 ? -74.256 -3.327 40.716 1.00 79.25 423 ALA A N 1
ATOM 3380 C CA . ALA A 1 423 ? -75.646 -3.744 40.886 1.00 79.25 423 ALA A CA 1
ATOM 3381 C C . ALA A 1 423 ? -76.557 -3.198 39.769 1.00 79.25 423 ALA A C 1
ATOM 3383 O O . ALA A 1 423 ? -77.380 -3.946 39.236 1.00 79.25 423 ALA A O 1
ATOM 3384 N N . ASP A 1 424 ? -76.376 -1.939 39.368 1.00 78.88 424 ASP A N 1
ATOM 3385 C CA . ASP A 1 424 ? -77.128 -1.288 38.290 1.00 78.88 424 ASP A CA 1
ATOM 3386 C C . ASP A 1 424 ? -76.733 -1.797 36.890 1.00 78.88 424 ASP A C 1
ATOM 3388 O O . ASP A 1 424 ? -77.559 -1.774 35.979 1.00 78.88 424 ASP A O 1
ATOM 3392 N N . GLU A 1 425 ? -75.531 -2.353 36.713 1.00 75.88 425 GLU A N 1
ATOM 3393 C CA . GLU A 1 425 ? -75.151 -3.136 35.529 1.00 75.88 425 GLU A CA 1
ATOM 3394 C C . GLU A 1 425 ? -75.742 -4.558 35.537 1.00 75.88 425 GLU A C 1
ATOM 3396 O O . GLU A 1 425 ? -76.138 -5.090 34.489 1.00 75.88 425 GLU A O 1
ATOM 3401 N N . GLU A 1 426 ? -75.814 -5.216 36.699 1.00 67.25 426 GLU A N 1
ATOM 3402 C CA . GLU A 1 426 ? -76.367 -6.570 36.780 1.00 67.25 426 GLU A CA 1
ATOM 3403 C C . GLU A 1 426 ? -77.901 -6.581 36.723 1.00 67.25 426 GLU A C 1
ATOM 3405 O O . GLU A 1 426 ? -78.486 -7.526 36.193 1.00 67.25 426 GLU A O 1
ATOM 3410 N N . MET A 1 427 ? -78.574 -5.534 37.207 1.00 66.56 427 MET A N 1
ATOM 3411 C CA . MET A 1 427 ? -80.036 -5.410 37.232 1.00 66.56 427 MET A CA 1
ATOM 3412 C C . MET A 1 427 ? -80.682 -5.546 35.834 1.00 66.56 427 MET A C 1
ATOM 3414 O O . MET A 1 427 ? -81.536 -6.428 35.676 1.00 66.56 427 MET A O 1
ATOM 3418 N N . PRO A 1 428 ? -80.258 -4.812 34.781 1.00 63.44 428 PRO A N 1
ATOM 3419 C CA . PRO A 1 428 ? -80.700 -5.029 33.403 1.00 63.44 428 PRO A CA 1
ATOM 3420 C C . PRO A 1 428 ? -80.388 -6.437 32.891 1.00 63.44 428 PRO A C 1
ATOM 3422 O O . PRO A 1 428 ? -81.242 -7.072 32.271 1.00 63.44 428 PRO A O 1
ATOM 3425 N N . ARG A 1 429 ? -79.196 -6.976 33.190 1.00 62.16 429 ARG A N 1
ATOM 3426 C CA . ARG A 1 429 ? -78.791 -8.323 32.751 1.00 62.16 429 ARG A CA 1
ATOM 3427 C C . ARG A 1 429 ? -79.653 -9.412 33.416 1.00 62.16 429 ARG A C 1
ATOM 3429 O O . ARG A 1 429 ? -80.082 -10.351 32.740 1.00 62.16 429 ARG A O 1
ATOM 3436 N N . ARG A 1 430 ? -79.997 -9.273 34.703 1.00 61.62 430 ARG A N 1
ATOM 3437 C CA . ARG A 1 430 ? -80.945 -10.135 35.438 1.00 61.62 430 ARG A CA 1
ATOM 3438 C C . ARG A 1 430 ? -82.375 -9.974 34.922 1.00 61.62 430 ARG A C 1
ATOM 3440 O O . ARG A 1 430 ? -83.053 -10.984 34.728 1.00 61.62 430 ARG A O 1
ATOM 3447 N N . ALA A 1 431 ? -82.827 -8.748 34.657 1.00 60.09 431 ALA A N 1
ATOM 3448 C CA . ALA A 1 431 ? -84.146 -8.474 34.087 1.00 60.09 431 ALA A CA 1
ATOM 3449 C C . ALA A 1 431 ? -84.303 -9.115 32.698 1.00 60.09 431 ALA A C 1
ATOM 3451 O O . ALA A 1 431 ? -85.283 -9.817 32.457 1.00 60.09 431 ALA A O 1
ATOM 3452 N N . MET A 1 432 ? -83.299 -8.984 31.826 1.00 59.72 432 MET A N 1
ATOM 3453 C CA . MET A 1 432 ? -83.278 -9.598 30.496 1.00 59.72 432 MET A CA 1
ATOM 3454 C C . MET A 1 432 ? -83.251 -11.135 30.572 1.00 59.72 432 MET A C 1
ATOM 3456 O O . MET A 1 432 ? -84.042 -11.799 29.902 1.00 59.72 432 MET A O 1
ATOM 3460 N N . ARG A 1 433 ? -82.429 -11.725 31.457 1.00 63.22 433 ARG A N 1
ATOM 3461 C CA . ARG A 1 433 ? -82.425 -13.182 31.714 1.00 63.22 433 ARG A CA 1
ATOM 3462 C C . ARG A 1 433 ? -83.773 -13.689 32.255 1.00 63.22 433 ARG A C 1
ATOM 3464 O O . ARG A 1 433 ? -84.195 -14.787 31.891 1.00 63.22 433 ARG A O 1
ATOM 3471 N N . ARG A 1 434 ? -84.476 -12.905 33.086 1.00 63.00 434 ARG A N 1
ATOM 3472 C CA . ARG A 1 434 ? -85.848 -13.214 33.537 1.00 63.00 434 ARG A CA 1
ATOM 3473 C C . ARG A 1 434 ? -86.858 -13.105 32.391 1.00 63.00 434 ARG A C 1
ATOM 3475 O O . ARG A 1 434 ? -87.640 -14.034 32.220 1.00 63.00 434 ARG A O 1
ATOM 3482 N N . ALA A 1 435 ? -86.794 -12.050 31.577 1.00 57.66 435 ALA A N 1
ATOM 3483 C CA . ALA A 1 435 ? -87.673 -11.840 30.424 1.00 57.66 435 ALA A CA 1
ATOM 3484 C C . ALA A 1 435 ? -87.552 -12.952 29.365 1.00 57.66 435 ALA A C 1
ATOM 3486 O O . ALA A 1 435 ? -88.559 -13.389 28.819 1.00 57.66 435 ALA A O 1
ATOM 3487 N N . ILE A 1 436 ? -86.341 -13.469 29.124 1.00 57.53 436 ILE A N 1
ATOM 3488 C CA . ILE A 1 436 ? -86.106 -14.613 28.223 1.00 57.53 436 ILE A CA 1
ATOM 3489 C C . ILE A 1 436 ? -86.681 -15.920 28.807 1.00 57.53 436 ILE A C 1
ATOM 3491 O O . ILE A 1 436 ? -87.188 -16.766 28.071 1.00 57.53 436 ILE A O 1
ATOM 3495 N N . ARG A 1 437 ? -86.658 -16.097 30.137 1.00 56.41 437 ARG A N 1
ATOM 3496 C CA . ARG A 1 437 ? -87.295 -17.256 30.787 1.00 56.41 437 ARG A CA 1
ATOM 3497 C C . ARG A 1 437 ? -88.826 -17.163 30.801 1.00 56.41 437 ARG A C 1
ATOM 3499 O O . ARG A 1 437 ? -89.473 -18.193 30.642 1.00 56.41 437 ARG A O 1
ATOM 3506 N N . THR A 1 438 ? -89.414 -15.973 30.944 1.00 53.53 438 THR A N 1
ATOM 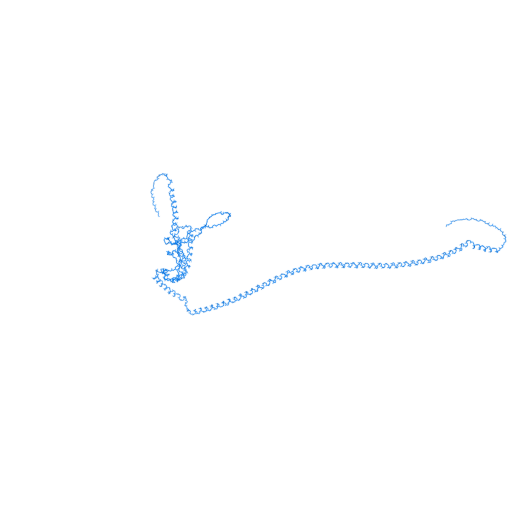3507 C CA . THR A 1 438 ? -90.879 -15.798 30.903 1.00 53.53 438 THR A CA 1
ATOM 3508 C C . THR A 1 438 ? -91.451 -15.757 29.486 1.00 53.53 438 THR A C 1
ATOM 3510 O O . THR A 1 438 ? -92.565 -16.233 29.278 1.00 53.53 438 THR A O 1
ATOM 3513 N N . SER A 1 439 ? -90.709 -15.282 28.480 1.00 53.72 439 SER A N 1
ATOM 3514 C CA . SER A 1 439 ? -91.154 -15.377 27.083 1.00 53.72 439 SER A CA 1
ATOM 3515 C C . SER A 1 439 ? -91.241 -16.835 26.614 1.00 53.72 439 SER A C 1
ATOM 3517 O O . SER A 1 439 ? -92.230 -17.207 25.982 1.00 53.72 439 SER A O 1
ATOM 3519 N N . ASN A 1 440 ? -90.296 -17.696 27.013 1.00 47.91 440 ASN A N 1
ATOM 3520 C CA . ASN A 1 440 ? -90.343 -19.130 26.706 1.00 47.91 440 ASN A CA 1
ATOM 3521 C C . ASN A 1 440 ? -91.508 -19.879 27.383 1.00 47.91 440 ASN A C 1
ATOM 3523 O O . ASN A 1 440 ? -92.035 -20.819 26.789 1.00 47.91 440 ASN A O 1
ATOM 3527 N N . THR A 1 441 ? -91.969 -19.475 28.574 1.00 50.12 441 THR A N 1
ATOM 3528 C CA . THR A 1 441 ? -93.164 -20.095 29.189 1.00 50.12 441 THR A CA 1
ATOM 3529 C C . THR A 1 441 ? -94.476 -19.578 28.594 1.00 50.12 441 THR A C 1
ATOM 3531 O O . THR A 1 441 ? -95.453 -20.324 28.534 1.00 50.12 441 THR A O 1
ATOM 3534 N N . VAL A 1 442 ? -94.505 -18.350 28.062 1.00 49.88 442 VAL A N 1
ATOM 3535 C CA . VAL A 1 442 ? -95.633 -17.854 27.250 1.00 49.88 442 VAL A CA 1
ATOM 3536 C C . VAL A 1 442 ? -95.672 -18.536 25.873 1.00 49.88 442 VAL 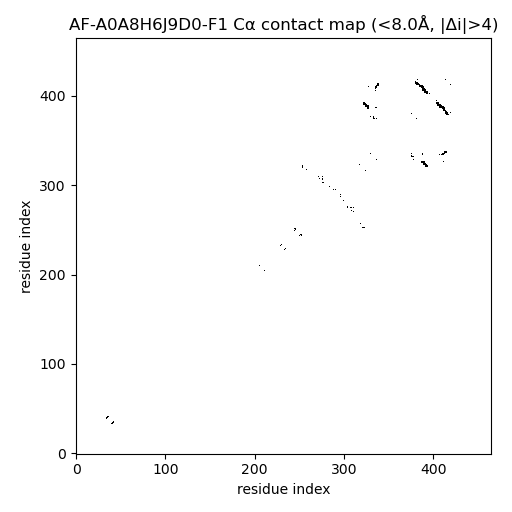A C 1
ATOM 3538 O O . VAL A 1 442 ? -96.758 -18.853 25.386 1.00 49.88 442 VAL A O 1
ATOM 3541 N N . ALA A 1 443 ? -94.516 -18.844 25.276 1.00 46.53 443 ALA A N 1
ATOM 3542 C CA . ALA A 1 443 ? -94.410 -19.483 23.960 1.00 46.53 443 ALA A CA 1
ATOM 3543 C C . ALA A 1 443 ? -95.045 -20.888 23.878 1.00 46.53 443 ALA A C 1
ATOM 3545 O O . ALA A 1 443 ? -95.463 -21.297 22.797 1.00 46.53 443 ALA A O 1
ATOM 3546 N N . GLN A 1 444 ? -95.186 -21.610 24.998 1.00 47.47 444 GLN A N 1
ATOM 3547 C CA . GLN A 1 444 ? -95.904 -22.894 25.031 1.00 47.47 444 GLN A CA 1
ATOM 3548 C C . GLN A 1 444 ? -97.423 -22.769 25.260 1.00 47.47 444 GLN A C 1
ATOM 3550 O O . GLN A 1 444 ? -98.139 -23.759 25.120 1.00 47.47 444 GLN A O 1
ATOM 3555 N N . LYS A 1 445 ? -97.967 -21.577 25.558 1.00 49.59 445 LYS A N 1
ATOM 3556 C CA . LYS A 1 445 ? -99.396 -21.407 25.893 1.00 49.59 445 LYS A CA 1
ATOM 3557 C C . LYS A 1 445 ? -100.289 -21.043 24.696 1.00 49.59 445 LYS A C 1
ATOM 3559 O O . LYS A 1 445 ? -101.201 -20.222 24.815 1.00 49.59 445 LYS A O 1
ATOM 3564 N N . LYS A 1 446 ? -100.075 -21.679 23.536 1.00 48.06 446 LYS A N 1
ATOM 3565 C CA . LYS A 1 446 ? -101.074 -21.715 22.449 1.00 48.06 446 LYS A CA 1
ATOM 3566 C C . LYS A 1 446 ? -100.914 -22.942 21.543 1.00 48.06 446 LYS A C 1
ATOM 3568 O O . LYS A 1 446 ? -99.826 -23.213 21.056 1.00 48.06 446 LYS A O 1
ATOM 3573 N N . ARG A 1 447 ? -102.047 -23.600 21.253 1.00 45.78 447 ARG A N 1
ATOM 3574 C CA . ARG A 1 447 ? -102.230 -24.782 20.379 1.00 45.78 447 ARG A CA 1
ATOM 3575 C C . ARG A 1 447 ? -101.639 -26.117 20.869 1.00 45.78 447 ARG A C 1
ATOM 3577 O O . ARG A 1 447 ? -100.654 -26.606 20.325 1.00 45.78 447 ARG A O 1
ATOM 3584 N N . ARG A 1 448 ? -102.423 -26.811 21.702 1.00 44.78 448 ARG A N 1
ATOM 3585 C CA . ARG A 1 448 ? -102.881 -28.177 21.372 1.00 44.78 448 ARG A CA 1
ATOM 3586 C C . ARG A 1 448 ? -104.203 -28.507 22.082 1.00 44.78 448 ARG A C 1
ATOM 3588 O O . ARG A 1 448 ? -104.214 -29.157 23.116 1.00 44.78 448 ARG A O 1
ATOM 3595 N N . ASP A 1 449 ? -105.307 -28.054 21.487 1.00 42.03 449 ASP A N 1
ATOM 3596 C CA . ASP A 1 449 ? -106.662 -28.511 21.823 1.00 42.03 449 ASP A CA 1
ATOM 3597 C C . ASP A 1 449 ? -107.131 -29.535 20.783 1.00 42.03 449 ASP A C 1
ATOM 3599 O O . ASP A 1 449 ? -107.531 -29.185 19.673 1.00 42.03 449 ASP A O 1
ATOM 3603 N N . SER A 1 450 ? -107.012 -30.807 21.161 1.00 49.59 450 SER A N 1
ATOM 3604 C CA . SER A 1 450 ? -107.599 -32.009 20.548 1.00 49.59 450 SER A CA 1
ATOM 3605 C C . SER A 1 450 ? -107.149 -33.173 21.448 1.00 49.59 450 SER A C 1
ATOM 3607 O O . SER A 1 450 ? -105.958 -33.474 21.481 1.00 49.59 450 SER A O 1
ATOM 3609 N N . ALA A 1 451 ? -107.973 -33.697 22.364 1.00 38.66 451 ALA A N 1
ATOM 3610 C CA . ALA A 1 451 ? -109.034 -34.683 22.092 1.00 38.66 451 ALA A CA 1
ATOM 3611 C C . ALA A 1 451 ? -108.459 -35.915 21.343 1.00 38.66 451 ALA A C 1
ATOM 3613 O O . ALA A 1 451 ? -107.870 -35.746 20.281 1.00 38.66 451 ALA A O 1
ATOM 3614 N N . VAL A 1 452 ? -108.560 -37.161 21.833 1.00 37.75 452 VAL A N 1
ATOM 3615 C CA . VAL A 1 452 ? -109.744 -37.836 22.414 1.00 37.75 452 VAL A CA 1
ATOM 3616 C C . VAL A 1 452 ? -109.360 -38.984 23.394 1.00 37.75 452 VAL A C 1
ATOM 3618 O O . VAL A 1 452 ? -108.556 -39.831 23.036 1.00 37.75 452 VAL A O 1
ATOM 3621 N N . PHE A 1 453 ? -109.985 -38.993 24.587 1.00 40.38 453 PHE A N 1
ATOM 3622 C CA . PHE A 1 453 ? -110.449 -40.104 25.471 1.00 40.38 453 PHE A CA 1
ATOM 3623 C C . PHE A 1 453 ? -109.682 -41.433 25.790 1.00 40.38 453 PHE A C 1
ATOM 3625 O O . PHE A 1 453 ? -109.238 -42.145 24.902 1.00 40.38 453 PHE A O 1
ATOM 3632 N N . LEU A 1 454 ? -109.814 -41.828 27.083 1.00 38.00 454 LEU A N 1
ATOM 3633 C CA . LEU A 1 454 ? -109.741 -43.163 27.759 1.00 38.00 454 LEU A CA 1
ATOM 3634 C C . LEU A 1 454 ? -108.376 -43.916 27.789 1.00 38.00 454 LEU A C 1
ATOM 3636 O O . LEU A 1 454 ? -107.715 -44.002 26.767 1.00 38.00 454 LEU A O 1
ATOM 3640 N N . SER A 1 455 ? -107.805 -44.426 28.907 1.00 43.62 455 SER A N 1
ATOM 3641 C CA . SER A 1 455 ? -108.273 -45.107 30.161 1.00 43.62 455 SER A CA 1
ATOM 3642 C C . SER A 1 455 ? -108.412 -46.645 30.041 1.00 43.62 455 SER A C 1
ATOM 3644 O O . SER A 1 455 ? -108.799 -47.096 28.968 1.00 43.62 455 SER A O 1
ATOM 3646 N N . PRO A 1 456 ? -108.302 -47.453 31.130 1.00 53.38 456 PRO A N 1
ATOM 3647 C CA . PRO A 1 456 ? -107.497 -47.321 32.369 1.00 53.38 456 PRO A CA 1
ATOM 3648 C C . PRO A 1 456 ? -106.769 -48.631 32.827 1.00 53.38 456 PRO A C 1
ATOM 3650 O O . PRO A 1 456 ? -107.119 -49.727 32.402 1.00 53.38 456 PRO A O 1
ATOM 3653 N N . GLY A 1 457 ? -105.831 -48.538 33.785 1.00 37.41 457 GLY A N 1
ATOM 3654 C CA . GLY A 1 457 ? -105.247 -49.672 34.550 1.00 37.41 457 GLY A CA 1
ATOM 3655 C C . GLY A 1 457 ? -103.908 -49.274 35.213 1.00 37.41 457 GLY A C 1
ATOM 3656 O O . GLY A 1 457 ? -103.180 -48.518 34.579 1.00 37.41 457 GLY A O 1
ATOM 3657 N N . ALA A 1 458 ? -103.521 -49.570 36.468 1.00 43.25 458 ALA A N 1
ATOM 3658 C CA . ALA A 1 458 ? -103.856 -50.570 37.513 1.00 43.25 458 ALA A CA 1
ATOM 3659 C C . ALA A 1 458 ? -102.819 -51.715 37.641 1.00 43.25 458 ALA A C 1
ATOM 3661 O O . ALA A 1 458 ? -102.282 -52.154 36.629 1.00 43.25 458 ALA A O 1
ATOM 3662 N N . SER A 1 459 ? -102.588 -52.192 38.880 1.00 44.50 459 SER A N 1
ATOM 3663 C CA . SER A 1 459 ? -101.482 -53.072 39.353 1.00 44.50 459 SER A CA 1
ATOM 3664 C C . SER A 1 459 ? -100.074 -52.451 39.199 1.00 44.50 459 SER A C 1
ATOM 3666 O O . SER A 1 459 ? -99.783 -51.813 38.194 1.00 44.50 459 SER A O 1
ATOM 3668 N N . ASP A 1 460 ? -99.299 -52.297 40.281 1.00 43.44 460 ASP A N 1
ATOM 3669 C CA . ASP A 1 460 ? -98.391 -53.274 40.934 1.00 43.44 460 ASP A CA 1
ATOM 3670 C C . ASP A 1 460 ? -97.167 -53.638 40.065 1.00 43.44 460 ASP A C 1
ATOM 3672 O O . ASP A 1 460 ? -97.287 -53.812 38.859 1.00 43.44 460 ASP A O 1
ATOM 3676 N N . GLY A 1 461 ? -95.955 -53.794 40.603 1.00 41.25 461 GLY A N 1
ATOM 3677 C CA . GLY A 1 461 ? -95.510 -53.700 42.000 1.00 41.25 461 GLY A CA 1
ATOM 3678 C C . GLY A 1 461 ? -94.252 -54.556 42.222 1.00 41.25 461 GLY A C 1
ATOM 3679 O O . GLY A 1 461 ? -93.943 -55.387 41.374 1.00 41.25 461 GLY A O 1
ATOM 3680 N N . LEU A 1 462 ? -93.591 -54.385 43.378 1.00 42.97 462 LEU A N 1
ATOM 3681 C CA . LEU A 1 462 ? -92.383 -55.112 43.838 1.00 42.97 462 LEU A CA 1
ATOM 3682 C C . LEU A 1 462 ? -91.101 -54.812 43.005 1.00 42.97 462 LEU A C 1
ATOM 3684 O O . LEU A 1 462 ? -91.161 -54.715 41.786 1.00 42.97 462 LEU A O 1
ATOM 3688 N N . ASP A 1 463 ? -89.928 -54.473 43.561 1.00 46.34 463 ASP A N 1
ATOM 3689 C CA . ASP A 1 463 ? -89.164 -54.949 44.744 1.00 46.34 463 ASP A CA 1
ATOM 3690 C C . ASP A 1 463 ? -88.190 -56.103 44.407 1.00 46.34 463 ASP A C 1
ATOM 3692 O O . ASP A 1 463 ? -88.397 -56.832 43.438 1.00 46.34 463 ASP A O 1
ATOM 3696 N N . VAL A 1 464 ? -87.157 -56.274 45.247 1.00 43.78 464 VAL A N 1
ATOM 3697 C CA . VAL A 1 464 ? -86.119 -57.327 45.226 1.00 43.78 464 VAL A CA 1
ATOM 3698 C C . VAL A 1 464 ? -85.047 -57.102 44.125 1.00 43.78 464 VAL A C 1
ATOM 3700 O O . VAL A 1 464 ? -85.368 -56.880 42.962 1.00 43.78 464 VAL A O 1
ATOM 3703 N N . LYS A 1 465 ? -83.732 -57.127 44.407 1.00 46.72 465 LYS A N 1
ATOM 3704 C CA . LYS A 1 465 ? -82.996 -57.827 45.480 1.00 46.72 465 LYS A CA 1
ATOM 3705 C C . LYS A 1 465 ? -81.804 -57.049 46.037 1.00 46.72 465 LYS A C 1
ATOM 3707 O O . LYS A 1 465 ? -81.148 -56.362 45.227 1.00 46.72 465 LYS A O 1
#

Solvent-accessible surface area (backbone atoms only — not comparable to full-atom values): 27761 Å² total; per-residue (Å²): 142,80,90,86,81,84,89,85,88,85,84,91,88,89,86,90,86,91,80,79,75,65,62,59,54,53,49,49,53,48,47,53,55,46,49,68,66,33,66,69,45,49,52,50,53,48,51,51,55,49,46,55,51,47,54,48,51,50,49,55,51,46,55,52,49,56,48,50,50,52,54,50,52,48,52,52,51,52,52,50,55,50,48,53,52,51,51,55,48,50,51,53,52,49,52,50,49,52,49,53,50,51,54,49,51,52,49,51,53,52,49,49,55,52,50,56,55,47,50,56,48,53,53,50,48,50,53,50,52,50,52,49,54,51,48,53,54,50,49,53,52,52,50,53,48,49,54,53,51,52,51,52,54,50,52,52,50,52,52,52,53,49,53,52,51,52,54,52,50,54,50,53,52,52,50,53,52,52,53,54,48,54,48,51,52,51,55,47,54,55,48,51,53,49,50,52,51,56,51,71,74,48,78,87,72,76,60,65,76,86,45,39,66,62,52,52,49,51,52,46,52,54,45,50,52,46,52,47,49,44,51,73,75,41,64,77,45,60,63,59,46,65,70,44,29,52,83,77,37,50,74,55,35,44,50,51,54,55,48,59,62,67,73,47,54,68,58,52,50,50,53,51,52,53,48,39,53,50,53,41,54,53,53,48,63,71,43,52,90,76,50,53,82,87,45,43,64,59,48,49,56,51,46,45,54,49,42,53,50,50,54,57,53,46,66,50,53,74,69,45,81,51,56,69,46,77,44,81,73,96,79,59,58,85,48,48,38,69,63,80,80,86,71,77,83,73,84,81,85,87,83,84,89,86,86,90,82,81,89,82,84,86,76,86,77,82,71,87,71,82,74,73,77,74,84,64,50,83,88,43,52,73,48,78,78,41,53,19,34,34,31,48,65,91,84,73,95,59,102,58,102,65,84,75,57,46,79,76,42,66,12,30,30,42,33,49,66,57,54,47,51,53,48,64,58,43,48,59,55,51,50,50,56,48,50,57,57,52,50,57,61,54,68,70,73,69,88,87,90,72,88,83,86,85,88,88,84,82,82,89,77,84,82,88,132

Radius of gyration: 93.22 Å; Cα contacts (8 Å, |Δi|>4): 162; chains: 1; boun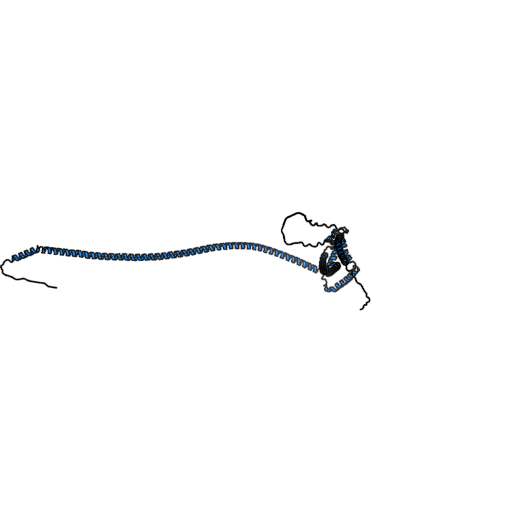ding box: 212×86×252 Å

Foldseek 3Di:
DDDDDDDDDDDDDDDDDDDDPVVVVVVVVVVVVVVCVDPVVVVVVVVVVVVVVVVVVVVVVVVVVVVVVVVVVVVVVVVVVVVVVVVVVVVVVVVVVVVVVVVVVVVVVVVVVVVVVVVVVVVVVVVVVVVVVVVVVVVVVVVVVVVVVVVVVVVVVVVVVVVVVVVVVVVVVVVVVVVVVVVVVVVVVVVVVVVVVVVVVPDPDDPCVVCVVVVVVVVVVVCVVVVVVCCVVVVDCPVVCLVCCCVVPVVVNLVVLVCVCPVCVVVVVVVLLVVLLVVLVVVLVVCVVPDDPVCSVVSSVVSSVVSVVVSVVVNVQSPDSWNKDFAFDPPDQVLADEPPPPDDPDDDDDDDDDDDDDDDDDDDDPDDDPPPDDRDDPVFFDGFPGTWMWTQDPPDPDPDDDGDTHTPHGTYTHTPVNVVVVVVVVVVVVVVVVVVVVVVVVVPPDDDDDDDDDDDDDDYDDDDD